Protein AF-A0ABC9Y8B0-F1 (afdb_monomer_lite)

InterPro domains:
  IPR000477 Reverse transcriptase domain [PF00078] (5-117)
  IPR000477 Reverse transcriptase domain [PS50878] (1-127)
  IPR011022 Arrestin-like, C-terminal domain [PF02752] (202-328)
  IPR011022 Arrestin-like, C-terminal domain [SM01017] (201-328)
  IPR014752 Arrestin-like, C-terminal domain superfamily [G3DSA:2.60.40.640] (182-325)
  IPR014756 Immunoglobulin E-set [SSF81296] (186-357)

Organism: Grus japonensis (NCBI:txid30415)

Structure (mmCIF, N/CA/C/O backbone):
data_AF-A0ABC9Y8B0-F1
#
_entry.id   AF-A0ABC9Y8B0-F1
#
loop_
_atom_site.group_PDB
_atom_site.id
_atom_site.type_symbol
_atom_site.label_atom_id
_atom_site.label_alt_id
_atom_site.label_comp_id
_atom_site.label_asym_id
_atom_site.label_entity_id
_atom_site.label_seq_id
_atom_site.pdbx_PDB_ins_code
_atom_site.Cartn_x
_atom_site.Cartn_y
_atom_site.Cartn_z
_atom_site.occupancy
_atom_site.B_iso_or_equiv
_atom_site.auth_seq_id
_atom_site.auth_comp_id
_atom_site.auth_asym_id
_atom_site.auth_atom_id
_atom_site.pdbx_PDB_model_num
ATOM 1 N N . MET A 1 1 ? 5.626 28.757 -13.873 1.00 65.88 1 MET A N 1
ATOM 2 C CA . MET A 1 1 ? 5.536 29.050 -12.429 1.00 65.88 1 MET A CA 1
ATOM 3 C C . MET A 1 1 ? 5.600 30.551 -12.264 1.00 65.88 1 MET A C 1
ATOM 5 O O . MET A 1 1 ? 6.296 31.188 -13.047 1.00 65.88 1 MET A O 1
ATOM 9 N N . ASP A 1 2 ? 4.841 31.109 -11.329 1.00 88.00 2 ASP A N 1
ATOM 10 C CA . ASP A 1 2 ? 4.992 32.511 -10.948 1.00 88.00 2 ASP A CA 1
ATOM 11 C C . ASP A 1 2 ? 6.338 32.733 -10.234 1.00 88.00 2 ASP A C 1
ATOM 13 O O . ASP A 1 2 ? 6.957 31.794 -9.728 1.00 88.00 2 ASP A O 1
ATOM 17 N N . GLU A 1 3 ? 6.797 33.981 -10.221 1.00 86.25 3 GLU A N 1
ATOM 18 C CA . GLU A 1 3 ? 8.102 34.374 -9.677 1.00 86.25 3 GLU A CA 1
ATOM 19 C C . GLU A 1 3 ? 8.258 34.011 -8.192 1.00 86.25 3 GLU A C 1
ATOM 21 O O . GLU A 1 3 ? 9.347 33.649 -7.746 1.00 86.25 3 GLU A O 1
ATOM 26 N N . TRP A 1 4 ? 7.159 34.031 -7.432 1.00 83.81 4 TRP A N 1
ATOM 27 C CA . TRP A 1 4 ? 7.167 33.701 -6.012 1.00 83.81 4 TRP A CA 1
ATOM 28 C C . TRP A 1 4 ? 7.390 32.207 -5.779 1.00 83.81 4 TRP A C 1
ATOM 30 O O . TRP A 1 4 ? 8.236 31.826 -4.970 1.00 83.81 4 TRP A O 1
ATOM 40 N N . SER A 1 5 ? 6.697 31.358 -6.540 1.00 81.31 5 SER A N 1
ATOM 41 C CA . SER A 1 5 ? 6.898 29.906 -6.515 1.00 81.31 5 SER A CA 1
ATOM 42 C C . SER A 1 5 ? 8.331 29.518 -6.888 1.00 81.31 5 SER A C 1
ATOM 44 O O . SER A 1 5 ? 8.925 28.665 -6.231 1.00 81.31 5 SER A O 1
ATOM 46 N N . VAL A 1 6 ? 8.918 30.169 -7.901 1.00 86.69 6 VAL A N 1
ATOM 47 C CA . VAL A 1 6 ? 10.318 29.928 -8.301 1.00 86.69 6 VAL A CA 1
ATOM 48 C C . VAL A 1 6 ? 11.276 30.304 -7.174 1.00 86.69 6 VAL A C 1
ATOM 50 O O . VAL A 1 6 ? 12.131 29.502 -6.805 1.00 86.69 6 VAL A O 1
ATOM 53 N N . ARG A 1 7 ? 11.092 31.484 -6.576 1.00 86.38 7 ARG A N 1
ATOM 54 C CA . ARG A 1 7 ? 11.935 31.968 -5.478 1.00 86.38 7 ARG A CA 1
ATOM 55 C C . ARG A 1 7 ? 11.821 31.102 -4.224 1.00 86.38 7 ARG A C 1
ATOM 57 O O . ARG A 1 7 ? 12.804 30.906 -3.515 1.00 86.38 7 ARG A O 1
ATOM 64 N N . TRP A 1 8 ? 10.639 30.553 -3.954 1.00 86.19 8 TRP A N 1
ATOM 65 C CA . TRP A 1 8 ? 10.442 29.621 -2.848 1.00 86.19 8 TRP A CA 1
ATOM 66 C C . TRP A 1 8 ? 11.191 28.300 -3.071 1.00 86.19 8 TRP A C 1
ATOM 68 O O . TRP A 1 8 ? 11.887 27.839 -2.169 1.00 86.19 8 TRP A O 1
ATOM 78 N N . VAL A 1 9 ? 11.121 27.725 -4.280 1.00 86.81 9 VAL A N 1
ATOM 79 C CA . VAL A 1 9 ? 11.889 26.517 -4.639 1.00 86.81 9 VAL A CA 1
ATOM 80 C C . VAL A 1 9 ? 13.394 26.788 -4.600 1.00 86.81 9 VAL A C 1
ATOM 82 O O . VAL A 1 9 ? 14.152 25.963 -4.095 1.00 86.81 9 VAL A O 1
ATOM 85 N N . GLU A 1 10 ? 13.833 27.951 -5.078 1.00 87.44 10 GLU A N 1
ATOM 86 C CA . GLU A 1 10 ? 15.233 28.377 -5.012 1.00 87.44 10 GLU A CA 1
ATOM 87 C C . GLU A 1 10 ? 15.732 28.448 -3.562 1.00 87.44 10 GLU A C 1
ATOM 89 O O . GLU A 1 10 ? 16.764 27.862 -3.237 1.00 87.44 10 GLU A O 1
ATOM 94 N N . ASN A 1 11 ? 14.971 29.090 -2.672 1.00 84.69 11 ASN A N 1
ATOM 95 C CA . ASN A 1 11 ? 15.287 29.145 -1.244 1.00 84.69 11 ASN A CA 1
ATOM 96 C C . ASN A 1 11 ? 15.297 27.755 -0.602 1.00 84.69 11 ASN A C 1
ATOM 98 O O . ASN A 1 11 ? 16.131 27.484 0.256 1.00 84.69 11 ASN A O 1
ATOM 102 N N . TRP A 1 12 ? 14.387 26.871 -1.017 1.00 84.00 12 TRP A N 1
ATOM 103 C CA . TRP A 1 12 ? 14.344 25.502 -0.515 1.00 84.00 12 TRP A CA 1
ATOM 104 C C . TRP A 1 12 ? 15.587 24.705 -0.923 1.00 84.00 12 TRP A C 1
ATOM 106 O O . TRP A 1 12 ? 16.065 23.884 -0.148 1.00 84.00 12 TRP A O 1
ATOM 116 N N . LEU A 1 13 ? 16.130 24.934 -2.121 1.00 83.00 13 LEU A N 1
ATOM 117 C CA . LEU A 1 13 ? 17.307 24.222 -2.627 1.00 83.00 13 LEU A CA 1
ATOM 118 C C . LEU A 1 13 ? 18.633 24.797 -2.101 1.00 83.00 13 LEU A C 1
ATOM 120 O O . LEU A 1 13 ? 19.576 24.030 -1.873 1.00 83.00 13 LEU A O 1
ATOM 124 N N . ASN A 1 14 ? 18.705 26.114 -1.898 1.00 84.94 14 ASN A N 1
ATOM 125 C CA . ASN A 1 14 ? 19.936 26.837 -1.579 1.00 84.94 14 ASN A CA 1
ATOM 126 C C . ASN A 1 14 ? 20.275 26.866 -0.082 1.00 84.94 14 ASN A C 1
ATOM 128 O O . ASN A 1 14 ? 19.408 26.879 0.783 1.00 84.94 14 ASN A O 1
ATOM 132 N N . GLY A 1 15 ? 21.577 26.914 0.230 1.00 83.69 15 GLY A N 1
ATOM 133 C CA . GLY A 1 15 ? 22.072 27.199 1.587 1.00 83.69 15 GLY A CA 1
ATOM 134 C C . GLY A 1 15 ? 21.691 26.171 2.658 1.00 83.69 15 GLY A C 1
ATOM 135 O O . GLY A 1 15 ? 21.761 26.470 3.848 1.00 83.69 15 GLY A O 1
ATOM 136 N N . ARG A 1 16 ? 21.281 24.965 2.254 1.00 85.44 16 ARG A N 1
ATOM 137 C CA . ARG A 1 16 ? 20.768 23.953 3.178 1.00 85.44 16 ARG A CA 1
ATOM 138 C C . ARG A 1 16 ? 21.840 23.427 4.125 1.00 85.44 16 ARG A C 1
ATOM 140 O O . ARG A 1 16 ? 22.975 23.160 3.726 1.00 85.44 16 ARG A O 1
ATOM 147 N N . ALA A 1 17 ? 21.432 23.171 5.363 1.00 82.88 17 ALA A N 1
ATOM 148 C CA . ALA A 1 17 ? 22.217 22.462 6.361 1.00 82.88 17 ALA A CA 1
ATOM 149 C C . ALA A 1 17 ? 21.343 21.450 7.116 1.00 82.88 17 ALA A C 1
ATOM 151 O O . ALA A 1 17 ? 20.137 21.631 7.256 1.00 82.88 17 ALA A O 1
ATOM 152 N N . GLN A 1 18 ? 21.960 20.383 7.614 1.00 84.12 18 GLN A N 1
ATOM 153 C CA . GLN A 1 18 ? 21.317 19.336 8.402 1.00 84.12 18 GLN A CA 1
ATOM 154 C C . GLN A 1 18 ? 22.082 19.077 9.699 1.00 84.12 18 GLN A C 1
ATOM 156 O O . GLN A 1 18 ? 23.295 19.283 9.776 1.00 84.12 18 GLN A O 1
ATOM 161 N N . ARG A 1 19 ? 21.374 18.570 10.707 1.00 83.88 19 ARG A N 1
ATOM 162 C CA . ARG A 1 19 ? 21.936 18.052 11.957 1.00 83.88 19 ARG A CA 1
ATOM 163 C C . ARG A 1 19 ? 21.108 16.870 12.448 1.00 83.88 19 ARG A C 1
ATOM 165 O O . ARG A 1 19 ? 19.954 16.715 12.056 1.00 83.88 19 ARG A O 1
ATOM 172 N N . VAL A 1 20 ? 21.696 16.044 13.301 1.00 80.44 20 VAL A N 1
ATOM 173 C CA . VAL A 1 20 ? 21.030 14.891 13.911 1.00 80.44 20 VAL A CA 1
ATOM 174 C C . VAL A 1 20 ? 20.641 15.249 15.339 1.00 80.44 20 VAL A C 1
ATOM 176 O O . VAL A 1 20 ? 21.466 15.773 16.085 1.00 80.44 20 VAL A O 1
ATOM 179 N N . VAL A 1 21 ? 19.396 14.954 15.718 1.00 80.12 21 VAL A N 1
ATOM 180 C CA . VAL A 1 21 ? 18.901 15.128 17.087 1.00 80.12 21 VAL A CA 1
ATOM 181 C C . VAL A 1 21 ? 18.454 13.772 17.624 1.00 80.12 21 VAL A C 1
ATOM 183 O O . VAL A 1 21 ? 17.594 13.121 17.033 1.00 80.12 21 VAL A O 1
ATOM 186 N N . ILE A 1 22 ? 19.045 13.326 18.731 1.00 75.75 22 ILE A N 1
ATOM 187 C CA . ILE A 1 22 ? 18.697 12.060 19.391 1.00 75.75 22 ILE A CA 1
ATOM 188 C C . ILE A 1 22 ? 18.515 12.337 20.877 1.00 75.75 22 ILE A C 1
ATOM 190 O O . ILE A 1 22 ? 19.430 12.817 21.539 1.00 75.75 22 ILE A O 1
ATOM 194 N N . SER A 1 23 ? 17.331 12.025 21.408 1.00 77.25 23 SER A N 1
ATOM 195 C CA . SER A 1 23 ? 17.024 12.155 22.842 1.00 77.25 23 SER A CA 1
ATOM 196 C C . SER A 1 23 ? 17.343 13.542 23.428 1.00 77.25 23 SER A C 1
ATOM 198 O O . SER A 1 23 ? 17.788 13.650 24.566 1.00 77.25 23 SER A O 1
ATOM 200 N N . GLY A 1 24 ? 17.139 14.603 22.640 1.00 79.56 24 GLY A N 1
ATOM 201 C CA . GLY A 1 24 ? 17.405 15.990 23.041 1.00 79.56 24 GLY A CA 1
ATOM 202 C C . GLY A 1 24 ? 18.858 16.456 22.885 1.00 79.56 24 GLY A C 1
ATOM 203 O O . GLY A 1 24 ? 19.122 17.637 23.079 1.00 79.56 24 GLY A O 1
ATOM 204 N N . ALA A 1 25 ? 19.788 15.578 22.499 1.00 72.12 25 ALA A N 1
ATOM 205 C CA . ALA A 1 25 ? 21.146 15.962 22.119 1.00 72.12 25 ALA A CA 1
ATOM 206 C C . ALA A 1 25 ? 21.212 16.271 20.617 1.00 72.12 25 ALA A C 1
ATOM 208 O O . ALA A 1 25 ? 20.692 15.503 19.807 1.00 72.12 25 ALA A O 1
ATOM 209 N N . GLU A 1 26 ? 21.866 17.373 20.247 1.00 88.44 26 GLU A N 1
ATOM 210 C CA . GLU A 1 26 ? 21.999 17.841 18.865 1.00 88.44 26 GLU A CA 1
ATOM 211 C C . GLU A 1 26 ? 23.450 17.787 18.370 1.00 88.44 26 GLU A C 1
ATOM 213 O O . GLU A 1 26 ? 24.388 18.123 19.093 1.00 88.44 26 GLU A O 1
ATOM 218 N N . SER A 1 27 ? 23.645 17.363 17.119 1.00 90.62 27 SER A N 1
ATOM 219 C CA . SER A 1 27 ? 24.934 17.492 16.439 1.00 90.62 27 SER A CA 1
ATOM 220 C C . SER A 1 27 ? 25.157 18.920 15.937 1.00 90.62 27 SER A C 1
ATOM 222 O O . SER A 1 27 ? 24.218 19.705 15.789 1.00 90.62 27 SER A O 1
ATOM 224 N N . SER A 1 28 ? 26.399 19.232 15.561 1.00 89.69 28 SER A N 1
ATOM 225 C CA . SER A 1 28 ? 26.677 20.436 14.778 1.00 89.69 28 SER A CA 1
ATOM 226 C C . SER A 1 28 ? 25.968 20.400 13.420 1.00 89.69 28 SER A C 1
ATOM 228 O O . SER A 1 28 ? 25.678 19.327 12.873 1.00 89.69 28 SER A O 1
ATOM 230 N N . TRP A 1 29 ? 25.692 21.588 12.879 1.00 87.69 29 TRP A N 1
ATOM 231 C CA . TRP A 1 29 ? 25.161 21.757 11.531 1.00 87.69 29 TRP A CA 1
ATOM 232 C C . TRP A 1 29 ? 26.196 21.347 10.482 1.00 87.69 29 TRP A C 1
ATOM 234 O O . TRP A 1 29 ? 27.379 21.680 10.578 1.00 87.69 29 TRP A O 1
ATOM 244 N N . ARG A 1 30 ? 25.739 20.642 9.450 1.00 86.56 30 ARG A N 1
ATOM 245 C CA . ARG A 1 30 ? 26.530 20.262 8.280 1.00 86.56 30 ARG A CA 1
ATOM 246 C C . ARG A 1 30 ? 25.815 20.730 7.015 1.00 86.56 30 ARG A C 1
ATOM 248 O O . ARG A 1 30 ? 24.628 20.443 6.884 1.00 86.56 30 ARG A O 1
ATOM 255 N N . PRO A 1 31 ? 26.495 21.418 6.085 1.00 85.00 31 PRO A N 1
ATOM 256 C CA . PRO A 1 31 ? 25.879 21.824 4.828 1.00 85.00 31 PRO A CA 1
ATOM 257 C C . PRO A 1 31 ? 25.458 20.602 3.998 1.00 85.00 31 PRO A C 1
ATOM 259 O O . PRO A 1 31 ? 26.124 19.564 4.022 1.00 85.00 31 PRO A O 1
ATOM 262 N N . VAL A 1 32 ? 24.360 20.740 3.257 1.00 82.12 32 VAL A N 1
ATOM 263 C CA . VAL A 1 32 ? 23.802 19.711 2.372 1.00 82.12 32 VAL A CA 1
ATOM 264 C C . VAL A 1 32 ? 23.921 20.193 0.934 1.00 82.12 32 VAL A C 1
ATOM 266 O O . VAL A 1 32 ? 23.167 21.055 0.492 1.00 82.12 32 VAL A O 1
ATOM 269 N N . ALA A 1 33 ? 24.883 19.631 0.204 1.00 78.12 33 ALA A N 1
ATOM 270 C CA . ALA A 1 33 ? 25.148 20.015 -1.181 1.00 78.12 33 ALA A CA 1
ATOM 271 C C . ALA A 1 33 ? 24.164 19.389 -2.188 1.00 78.12 33 ALA A C 1
ATOM 273 O O . ALA A 1 33 ? 23.950 19.946 -3.260 1.00 78.12 33 ALA A O 1
ATOM 274 N N . SER A 1 34 ? 23.567 18.237 -1.870 1.00 77.38 34 SER A N 1
ATOM 275 C CA . SER A 1 34 ? 22.690 17.490 -2.780 1.00 77.38 34 SER A CA 1
ATOM 276 C C . SER A 1 34 ? 21.672 16.628 -2.026 1.00 77.38 34 SER A C 1
ATOM 278 O O . SER A 1 34 ? 21.750 16.465 -0.809 1.00 77.38 34 SER A O 1
ATOM 280 N N . GLY A 1 35 ? 20.691 16.092 -2.757 1.00 75.19 35 GLY A N 1
ATOM 281 C CA . GLY A 1 35 ? 19.623 15.251 -2.210 1.00 75.19 35 GLY A CA 1
ATOM 282 C C . GLY A 1 35 ? 18.434 16.053 -1.687 1.00 75.19 35 GLY A C 1
ATOM 283 O O . GLY A 1 35 ? 18.476 17.279 -1.617 1.00 75.19 35 GLY A O 1
ATOM 284 N N . VAL A 1 36 ? 17.360 15.363 -1.323 1.00 73.50 36 VAL A N 1
ATOM 285 C CA . VAL A 1 36 ? 16.133 15.953 -0.771 1.00 73.50 36 VAL A CA 1
ATOM 286 C C . VAL A 1 36 ? 15.888 15.389 0.632 1.00 73.50 36 VAL A C 1
ATOM 288 O O . VAL A 1 36 ? 16.231 14.230 0.873 1.00 73.50 36 VAL A O 1
ATOM 291 N N . PRO A 1 37 ? 15.325 16.164 1.576 1.00 66.56 37 PRO A N 1
ATOM 292 C CA . PRO A 1 37 ? 14.947 15.639 2.881 1.00 66.56 37 PRO A CA 1
ATOM 293 C C . PRO A 1 37 ? 13.952 14.486 2.722 1.00 66.56 37 PRO A C 1
ATOM 295 O O . PRO A 1 37 ? 12.905 14.630 2.084 1.00 66.56 37 PRO A O 1
ATOM 298 N N . GLN A 1 38 ? 14.280 13.332 3.296 1.00 59.03 38 GLN A N 1
ATOM 299 C CA . GLN A 1 38 ? 13.396 12.173 3.271 1.00 59.03 38 GLN A CA 1
ATOM 300 C C . GLN A 1 38 ? 12.116 12.483 4.062 1.00 59.03 38 GLN A C 1
ATOM 302 O O . GLN A 1 38 ? 12.183 12.983 5.182 1.00 59.03 38 GLN A O 1
ATOM 307 N N . GLY A 1 39 ? 10.952 12.196 3.472 1.00 55.00 39 GLY A N 1
ATOM 308 C CA . GLY A 1 39 ? 9.646 12.565 4.036 1.00 55.00 39 GLY A CA 1
ATOM 309 C C . GLY A 1 39 ? 9.138 13.946 3.605 1.00 55.00 39 GLY A C 1
ATOM 310 O O . GLY A 1 39 ? 8.014 14.305 3.944 1.00 55.00 39 GLY A O 1
ATOM 311 N N . SER A 1 40 ? 9.918 14.706 2.826 1.00 68.69 40 SER A N 1
ATOM 312 C CA . SER A 1 40 ? 9.431 15.924 2.178 1.00 68.69 40 SER A CA 1
ATOM 313 C C . SER A 1 40 ? 8.566 15.587 0.962 1.00 68.69 40 SER A C 1
ATOM 315 O O . SER A 1 40 ? 9.036 14.947 0.019 1.00 68.69 40 SER A O 1
ATOM 317 N N . VAL A 1 41 ? 7.331 16.094 0.953 1.00 71.62 41 VAL A N 1
ATOM 318 C CA . VAL A 1 41 ? 6.415 16.029 -0.200 1.00 71.62 41 VAL A CA 1
ATOM 319 C C . VAL A 1 41 ? 7.048 16.672 -1.434 1.00 71.62 41 VAL A C 1
ATOM 321 O O . VAL A 1 41 ? 7.071 16.094 -2.521 1.00 71.62 41 VAL A O 1
ATOM 324 N N . LEU A 1 42 ? 7.633 17.860 -1.251 1.00 77.00 42 LEU A N 1
ATOM 325 C CA . LEU A 1 42 ? 8.297 18.590 -2.326 1.00 77.00 42 LEU A CA 1
ATOM 326 C C . LEU A 1 42 ? 9.514 17.825 -2.855 1.00 77.00 42 LEU A C 1
ATOM 328 O O . LEU A 1 42 ? 9.760 17.835 -4.057 1.00 77.00 42 LEU A O 1
ATOM 332 N N . GLY A 1 43 ? 10.247 17.133 -1.979 1.00 80.81 43 GLY A N 1
ATOM 333 C CA . GLY A 1 43 ? 11.398 16.326 -2.370 1.00 80.81 43 GLY A CA 1
ATOM 334 C C . GLY A 1 43 ? 11.064 15.299 -3.455 1.00 80.81 43 GLY A C 1
ATOM 335 O O . GLY A 1 43 ? 11.791 15.205 -4.442 1.00 80.81 43 GLY A O 1
ATOM 336 N N . LEU A 1 44 ? 9.939 14.588 -3.319 1.00 77.38 44 LEU A N 1
ATOM 337 C CA . LEU A 1 44 ? 9.488 13.607 -4.312 1.00 77.38 44 LEU A CA 1
ATOM 338 C C . LEU A 1 44 ? 9.064 14.271 -5.631 1.00 77.38 44 LEU A C 1
ATOM 340 O O . LEU A 1 44 ? 9.401 13.782 -6.708 1.00 77.38 44 LEU A O 1
ATOM 344 N N . VAL A 1 45 ? 8.358 15.403 -5.559 1.00 82.31 45 VAL A N 1
ATOM 345 C CA . VAL A 1 45 ? 7.937 16.162 -6.749 1.00 82.31 45 VAL A CA 1
ATOM 346 C C . VAL A 1 45 ? 9.149 16.687 -7.519 1.00 82.31 45 VAL A C 1
ATOM 348 O O . VAL A 1 45 ? 9.232 16.508 -8.732 1.00 82.31 45 VAL A O 1
ATOM 351 N N . LEU A 1 46 ? 10.112 17.293 -6.821 1.00 84.56 46 LEU A N 1
ATOM 352 C CA . LEU A 1 46 ? 11.343 17.798 -7.426 1.00 84.56 46 LEU A CA 1
ATOM 353 C C . LEU A 1 46 ? 12.199 16.668 -7.992 1.00 84.56 46 LEU A C 1
ATOM 355 O O . LEU A 1 46 ? 12.783 16.842 -9.056 1.00 84.56 46 LEU A O 1
ATOM 359 N N . PHE A 1 47 ? 12.235 15.505 -7.337 1.00 83.94 47 PHE A N 1
ATOM 360 C CA . PHE A 1 47 ? 12.907 14.330 -7.882 1.00 83.94 47 PHE A CA 1
ATOM 361 C C . PHE A 1 47 ? 12.256 13.861 -9.188 1.00 83.94 47 PHE A C 1
ATOM 363 O O . PHE A 1 47 ? 12.962 13.649 -10.168 1.00 83.94 47 PHE A O 1
ATOM 370 N N . ASN A 1 48 ? 10.923 13.784 -9.247 1.00 85.19 48 ASN A N 1
ATOM 371 C CA . ASN A 1 48 ? 10.208 13.431 -10.477 1.00 85.19 48 ASN A CA 1
ATOM 372 C C . ASN A 1 48 ? 10.487 14.421 -11.620 1.00 85.19 48 ASN A C 1
ATOM 374 O O . ASN A 1 48 ? 10.641 14.000 -12.762 1.00 85.19 48 ASN A O 1
ATOM 378 N N . ILE A 1 49 ? 10.583 15.722 -11.317 1.00 87.06 49 ILE A N 1
ATOM 379 C CA . ILE A 1 49 ? 10.981 16.747 -12.295 1.00 87.06 49 ILE A CA 1
ATOM 380 C C . ILE A 1 49 ? 12.436 16.539 -12.732 1.00 87.06 49 ILE A C 1
ATOM 382 O O . ILE A 1 49 ? 12.733 16.619 -13.919 1.00 87.06 49 ILE A O 1
ATOM 386 N N . PHE A 1 50 ? 13.331 16.253 -11.787 1.00 86.94 50 PHE A N 1
ATOM 387 C CA . PHE A 1 50 ? 14.752 16.037 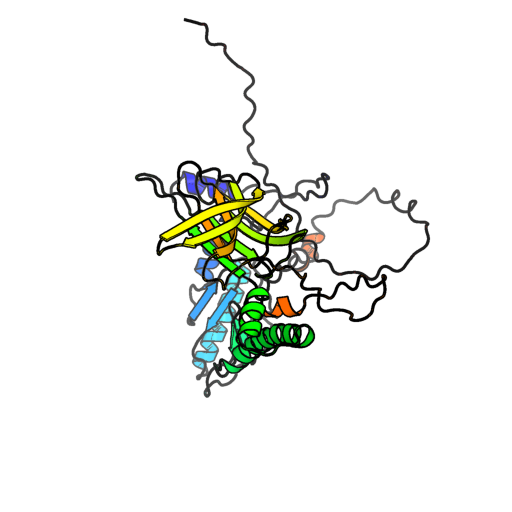-12.044 1.00 86.94 50 PHE A CA 1
ATOM 388 C C . PHE A 1 50 ? 15.017 14.830 -12.950 1.00 86.94 50 PHE A C 1
ATOM 390 O O . PHE A 1 50 ? 15.876 14.910 -13.815 1.00 86.94 50 PHE A O 1
ATOM 397 N N . ILE A 1 51 ? 14.270 13.733 -12.790 1.00 88.75 51 ILE A N 1
ATOM 398 C CA . ILE A 1 51 ? 14.395 12.541 -13.646 1.00 88.75 51 ILE A CA 1
ATOM 399 C C . ILE A 1 51 ? 13.546 12.621 -14.923 1.00 88.75 51 ILE A C 1
ATOM 401 O O . ILE A 1 51 ? 13.447 11.640 -15.665 1.00 88.75 51 ILE A O 1
ATOM 405 N N . ASN A 1 52 ? 12.849 13.736 -15.158 1.00 89.44 52 ASN A N 1
ATOM 406 C CA . ASN A 1 52 ? 11.844 13.802 -16.212 1.00 89.44 52 ASN A CA 1
ATOM 407 C C . ASN A 1 52 ? 12.453 13.648 -17.611 1.00 89.44 52 ASN A C 1
ATOM 409 O O . ASN A 1 52 ? 11.781 13.094 -18.471 1.00 89.44 52 ASN A O 1
ATOM 413 N N . ASP A 1 53 ? 13.703 14.079 -17.807 1.00 91.25 53 ASP A N 1
ATOM 414 C CA . ASP A 1 53 ? 14.471 13.982 -19.058 1.00 91.25 53 ASP A CA 1
ATOM 415 C C . ASP A 1 53 ? 15.230 12.647 -19.221 1.00 91.25 53 ASP A C 1
ATOM 417 O O . ASP A 1 53 ? 15.961 12.463 -20.190 1.00 91.25 53 ASP A O 1
ATOM 421 N N . LEU A 1 54 ? 15.075 11.697 -18.290 1.00 89.69 54 LEU A N 1
ATOM 422 C CA . LEU A 1 54 ? 15.787 10.411 -18.306 1.00 89.69 54 LEU A CA 1
ATOM 423 C C . LEU A 1 54 ? 15.528 9.574 -19.574 1.00 89.69 54 LEU A C 1
ATOM 425 O O . LEU A 1 54 ? 16.382 8.792 -19.985 1.00 89.69 54 LEU A O 1
ATOM 429 N N . ASP A 1 55 ? 14.344 9.702 -20.166 1.00 88.56 55 ASP A N 1
ATOM 430 C CA . ASP A 1 55 ? 13.917 9.028 -21.397 1.00 88.56 55 ASP A CA 1
ATOM 431 C C . ASP A 1 55 ? 14.251 9.808 -22.673 1.00 88.56 55 ASP A C 1
ATOM 433 O O . ASP A 1 55 ? 14.010 9.301 -23.774 1.00 88.56 55 ASP A O 1
ATOM 437 N N . GLU A 1 56 ? 14.809 11.015 -22.565 1.00 89.88 56 GLU A N 1
ATOM 438 C CA . GLU A 1 56 ? 15.143 11.815 -23.735 1.00 89.88 56 GLU A CA 1
ATOM 439 C C . GLU A 1 56 ? 16.194 11.094 -24.594 1.00 89.88 56 GLU A C 1
ATOM 441 O O . GLU A 1 56 ? 17.308 10.801 -24.157 1.00 89.88 56 GLU A O 1
ATOM 446 N N . GLY A 1 57 ? 15.822 10.791 -25.840 1.00 87.12 57 GLY A N 1
ATOM 447 C CA . GLY A 1 57 ? 16.680 10.080 -26.786 1.00 87.12 57 GLY A CA 1
ATOM 448 C C . GLY A 1 57 ? 16.666 8.553 -26.668 1.00 87.12 57 GLY A C 1
ATOM 449 O O . GLY A 1 57 ? 17.457 7.914 -27.358 1.00 87.12 57 GLY A O 1
ATOM 450 N N . THR A 1 58 ? 15.785 7.968 -25.848 1.00 90.31 58 THR A N 1
ATOM 451 C CA . THR A 1 58 ? 15.587 6.507 -25.808 1.00 90.31 58 THR A CA 1
ATOM 452 C C . THR A 1 58 ? 14.739 6.012 -26.986 1.00 90.31 58 THR A C 1
ATOM 454 O O . THR A 1 58 ? 13.766 6.654 -27.386 1.00 90.31 58 THR A O 1
ATOM 457 N N . GLU A 1 59 ? 15.111 4.869 -27.569 1.00 91.00 59 GLU A N 1
ATOM 458 C CA . GLU A 1 59 ? 14.342 4.204 -28.637 1.00 91.00 59 GLU A CA 1
ATOM 459 C C . GLU A 1 59 ? 13.294 3.227 -28.079 1.00 91.00 59 GLU A C 1
ATOM 461 O O . GLU A 1 59 ? 12.246 2.990 -28.687 1.00 91.00 59 GLU A O 1
ATOM 466 N N . CYS A 1 60 ? 13.582 2.638 -26.923 1.00 92.94 60 CYS A N 1
ATOM 467 C CA . CYS A 1 60 ? 12.746 1.678 -26.223 1.00 92.94 60 CYS A CA 1
ATOM 468 C C . CYS A 1 60 ? 11.715 2.379 -25.329 1.00 92.94 60 CYS A C 1
ATOM 470 O O . CYS A 1 60 ? 11.803 3.562 -25.013 1.00 92.94 60 CYS A O 1
ATOM 472 N N . THR A 1 61 ? 10.727 1.621 -24.853 1.00 92.69 61 THR A N 1
ATOM 473 C CA . THR A 1 61 ? 9.766 2.143 -23.877 1.00 92.69 61 THR A CA 1
ATOM 474 C C . THR A 1 61 ? 10.416 2.217 -22.499 1.00 92.69 61 THR A C 1
ATOM 476 O O . THR A 1 61 ? 10.740 1.180 -21.914 1.00 92.69 61 THR A O 1
ATOM 479 N N . LEU A 1 62 ? 10.560 3.430 -21.965 1.00 91.44 62 LEU A N 1
ATOM 480 C CA . LEU A 1 62 ? 10.972 3.663 -20.585 1.00 91.44 62 LEU A CA 1
ATOM 481 C C . LEU A 1 62 ? 9.747 3.958 -19.706 1.00 91.44 62 LEU A C 1
ATOM 483 O O . LEU A 1 62 ? 8.991 4.891 -19.960 1.00 91.44 62 LEU A O 1
ATOM 487 N N . SER A 1 63 ? 9.554 3.174 -18.648 1.00 89.12 63 SER A N 1
ATOM 488 C CA . SER A 1 63 ? 8.546 3.429 -17.614 1.00 89.12 63 SER A CA 1
ATOM 489 C C . SER A 1 63 ? 9.240 3.853 -16.326 1.00 89.12 63 SER A C 1
ATOM 491 O O . SER A 1 63 ? 10.111 3.134 -15.838 1.00 89.12 63 SER A O 1
ATOM 493 N N . LYS A 1 64 ? 8.810 4.980 -15.751 1.00 85.81 64 LYS A N 1
ATOM 494 C CA . LYS A 1 64 ? 9.378 5.577 -14.532 1.00 85.81 64 LYS A CA 1
ATOM 495 C C . LYS A 1 64 ? 8.318 5.607 -13.428 1.00 85.81 64 LYS A C 1
ATOM 497 O O . LYS A 1 64 ? 7.192 6.037 -13.674 1.00 85.81 64 LYS A O 1
ATOM 502 N N . PHE A 1 65 ? 8.663 5.155 -12.229 1.00 77.12 65 PHE A N 1
ATOM 503 C CA . PHE A 1 65 ? 7.842 5.289 -11.029 1.00 77.12 65 PHE A CA 1
ATOM 504 C C . PHE A 1 65 ? 8.746 5.604 -9.836 1.00 77.12 65 PHE A C 1
ATOM 506 O O . PHE A 1 65 ? 9.354 4.703 -9.270 1.00 77.12 65 PHE A O 1
ATOM 513 N N . ALA A 1 66 ? 8.840 6.886 -9.467 1.00 74.25 66 ALA A N 1
ATOM 514 C CA . ALA A 1 66 ? 9.829 7.362 -8.499 1.00 74.25 66 ALA A CA 1
ATOM 515 C C . ALA A 1 66 ? 11.244 6.865 -8.867 1.00 74.25 66 ALA A C 1
ATOM 517 O O . ALA A 1 66 ? 11.721 7.156 -9.963 1.00 74.25 66 ALA A O 1
ATOM 518 N N . ASP A 1 67 ? 11.917 6.134 -7.979 1.00 75.44 67 ASP A N 1
ATOM 519 C CA . ASP A 1 67 ? 13.242 5.555 -8.206 1.00 75.44 67 ASP A CA 1
ATOM 520 C C . ASP A 1 67 ? 13.235 4.265 -9.052 1.00 75.44 67 ASP A C 1
ATOM 522 O O . ASP A 1 67 ? 14.285 3.871 -9.565 1.00 75.44 67 ASP A O 1
ATOM 526 N N . ASP A 1 68 ? 12.072 3.642 -9.280 1.00 81.25 68 ASP A N 1
ATOM 527 C CA . ASP A 1 68 ? 11.942 2.462 -10.136 1.00 81.25 68 ASP A CA 1
ATOM 528 C C . ASP A 1 68 ? 11.879 2.855 -11.619 1.00 81.25 68 ASP A C 1
ATOM 530 O O . ASP A 1 68 ? 10.972 3.558 -12.073 1.00 81.25 68 ASP A O 1
ATOM 534 N N . THR A 1 69 ? 12.817 2.341 -12.416 1.00 86.00 69 THR A N 1
ATOM 535 C CA . THR A 1 69 ? 12.854 2.542 -13.872 1.00 86.00 69 THR A CA 1
ATOM 536 C C . THR A 1 69 ? 12.880 1.204 -14.600 1.00 86.00 69 THR A C 1
ATOM 538 O O . THR A 1 69 ? 13.632 0.300 -14.239 1.00 86.00 69 THR A O 1
ATOM 541 N N . LYS A 1 70 ? 12.070 1.071 -15.655 1.00 90.62 70 LYS A N 1
ATOM 542 C CA . LYS A 1 70 ? 11.991 -0.137 -16.486 1.00 90.62 70 LYS A CA 1
ATOM 543 C C . LYS A 1 70 ? 12.173 0.229 -17.945 1.00 90.62 70 LYS A C 1
ATOM 545 O O . LYS A 1 70 ? 11.454 1.082 -18.456 1.00 90.62 70 LYS A O 1
ATOM 550 N N . LEU A 1 71 ? 13.084 -0.467 -18.607 1.00 92.19 71 LEU A N 1
ATOM 551 C CA . LEU A 1 71 ? 13.307 -0.372 -20.043 1.00 92.19 71 LEU A CA 1
ATOM 552 C C . LEU A 1 71 ? 12.734 -1.624 -20.713 1.00 92.19 71 LEU A C 1
ATOM 554 O O . LEU A 1 71 ? 13.071 -2.744 -20.323 1.00 92.19 71 LEU A O 1
ATOM 558 N N . GLY A 1 72 ? 11.868 -1.446 -21.706 1.00 92.88 72 GLY A N 1
ATOM 559 C CA . GLY A 1 72 ? 11.235 -2.543 -22.432 1.00 92.88 72 GLY A CA 1
ATOM 560 C C . GLY A 1 72 ? 11.190 -2.294 -23.935 1.00 92.88 72 GLY A C 1
ATOM 561 O O . GLY A 1 72 ? 10.815 -1.214 -24.383 1.00 92.88 72 GLY A O 1
ATOM 562 N N . ALA A 1 73 ? 11.539 -3.311 -24.721 1.00 93.00 73 ALA A N 1
ATOM 563 C CA . ALA A 1 73 ? 11.394 -3.304 -26.174 1.00 93.00 73 ALA A CA 1
ATOM 564 C C . ALA A 1 73 ? 11.356 -4.727 -26.746 1.00 93.00 73 ALA A C 1
ATOM 566 O O . ALA A 1 73 ? 11.596 -5.717 -26.048 1.00 93.00 73 ALA A O 1
ATOM 567 N N . VAL A 1 74 ? 11.041 -4.819 -28.039 1.00 92.94 74 VAL A N 1
ATOM 568 C CA . VAL A 1 74 ? 11.105 -6.066 -28.804 1.00 92.94 74 VAL A CA 1
ATOM 569 C C . VAL A 1 74 ? 12.569 -6.376 -29.130 1.00 92.94 74 VAL A C 1
ATOM 571 O O . VAL A 1 74 ? 13.262 -5.563 -29.731 1.00 92.94 74 VAL A O 1
ATOM 574 N N . ALA A 1 75 ? 13.034 -7.558 -28.724 1.00 91.25 75 ALA A N 1
ATOM 575 C CA . ALA A 1 75 ? 14.436 -7.975 -28.817 1.00 91.25 75 ALA A CA 1
ATOM 576 C C . ALA A 1 75 ? 14.633 -9.239 -29.675 1.00 91.25 75 ALA A C 1
ATOM 578 O O . ALA A 1 75 ? 15.532 -10.028 -29.408 1.00 91.25 75 ALA A O 1
ATOM 579 N N . ASP A 1 76 ? 13.762 -9.499 -30.651 1.00 91.69 76 ASP A N 1
ATOM 580 C CA . ASP A 1 76 ? 13.823 -10.696 -31.508 1.00 91.69 76 ASP A CA 1
ATOM 581 C C . ASP A 1 76 ? 14.877 -10.607 -32.627 1.00 91.69 76 ASP A C 1
ATOM 583 O O . ASP A 1 76 ? 15.248 -11.625 -33.212 1.00 91.69 76 ASP A O 1
ATOM 587 N N . THR A 1 77 ? 15.398 -9.407 -32.886 1.00 93.62 77 THR A N 1
ATOM 588 C CA . THR A 1 77 ? 16.442 -9.119 -33.875 1.00 93.62 77 THR A CA 1
ATOM 589 C C . THR A 1 77 ? 17.731 -8.618 -33.209 1.00 93.62 77 THR A C 1
ATOM 591 O O . THR A 1 77 ? 17.682 -8.042 -32.113 1.00 93.62 77 THR A O 1
ATOM 594 N N . PRO A 1 78 ? 18.904 -8.803 -33.849 1.00 93.31 78 PRO A N 1
ATOM 595 C CA . PRO A 1 78 ? 20.155 -8.182 -33.409 1.00 93.31 78 PRO A CA 1
ATOM 596 C C . PRO A 1 78 ? 20.045 -6.659 -33.283 1.00 93.31 78 PRO A C 1
ATOM 598 O O . PRO A 1 78 ? 20.573 -6.086 -32.333 1.00 93.31 78 PRO A O 1
ATOM 601 N N . GLU A 1 79 ? 19.313 -6.015 -34.192 1.00 93.88 79 GLU A N 1
ATOM 602 C CA . GLU A 1 79 ? 19.056 -4.575 -34.189 1.00 93.88 79 GLU A CA 1
ATOM 603 C C . GLU A 1 79 ? 18.235 -4.156 -32.964 1.00 93.88 79 GLU A C 1
ATOM 605 O O . GLU A 1 79 ? 18.609 -3.203 -32.282 1.00 93.88 79 GLU A O 1
ATOM 610 N N . GLY A 1 80 ? 17.178 -4.902 -32.620 1.00 93.31 80 GLY A N 1
ATOM 611 C CA . GLY A 1 80 ? 16.401 -4.666 -31.398 1.00 93.31 80 GLY A CA 1
ATOM 612 C C . GLY A 1 80 ? 17.232 -4.858 -30.125 1.00 93.31 80 GLY A C 1
ATOM 613 O O . GLY A 1 80 ? 17.152 -4.059 -29.193 1.00 93.31 80 GLY A O 1
ATOM 614 N N . CYS A 1 81 ? 18.110 -5.867 -30.097 1.00 94.88 81 CYS A N 1
ATOM 615 C CA . CYS A 1 81 ? 19.058 -6.043 -28.992 1.00 94.88 81 CYS A CA 1
ATOM 616 C C . CYS A 1 81 ? 20.040 -4.865 -28.891 1.00 94.88 81 CYS A C 1
ATOM 618 O O . CYS A 1 81 ? 20.303 -4.375 -27.793 1.00 94.88 81 CYS A O 1
ATOM 620 N N . ALA A 1 82 ? 20.554 -4.386 -30.024 1.00 95.19 82 ALA A N 1
ATOM 621 C CA . ALA A 1 82 ? 21.458 -3.244 -30.071 1.00 95.19 82 ALA A CA 1
ATOM 622 C C . ALA A 1 82 ? 20.768 -1.931 -29.663 1.00 95.19 82 ALA A C 1
ATOM 624 O O . ALA A 1 82 ? 21.404 -1.096 -29.029 1.00 95.19 82 ALA A O 1
ATOM 625 N N . ALA A 1 83 ? 19.484 -1.740 -29.986 1.00 95.50 83 ALA A N 1
ATOM 626 C CA . ALA A 1 83 ? 18.695 -0.599 -29.517 1.00 95.50 83 ALA A CA 1
ATOM 627 C C . ALA A 1 83 ? 18.576 -0.586 -27.985 1.00 95.50 83 ALA A C 1
ATOM 629 O O . ALA A 1 83 ? 18.921 0.410 -27.357 1.00 95.50 83 ALA A O 1
ATOM 630 N N . ILE A 1 84 ? 18.226 -1.724 -27.374 1.00 95.69 84 ILE A N 1
ATOM 631 C CA . ILE A 1 84 ? 18.160 -1.847 -25.907 1.00 95.69 84 ILE A CA 1
ATOM 632 C C . ILE A 1 84 ? 19.520 -1.552 -25.262 1.00 95.69 84 ILE A C 1
ATOM 634 O O . ILE A 1 84 ? 19.580 -0.843 -24.261 1.00 95.69 84 ILE A O 1
ATOM 638 N N . GLN A 1 85 ? 20.622 -2.069 -25.820 1.00 96.75 85 GLN A N 1
ATOM 639 C CA . GLN A 1 85 ? 21.953 -1.796 -25.270 1.00 96.75 85 GLN A CA 1
ATOM 640 C C . GLN A 1 85 ? 22.338 -0.314 -25.399 1.00 96.75 85 GLN A C 1
ATOM 642 O O . GLN A 1 85 ? 22.860 0.248 -24.440 1.00 96.75 85 GLN A O 1
ATOM 647 N N . ARG A 1 86 ? 22.037 0.336 -26.534 1.00 96.19 86 ARG A N 1
ATOM 648 C CA . ARG A 1 86 ? 22.276 1.779 -26.718 1.00 96.19 86 ARG A CA 1
ATOM 649 C C . ARG A 1 86 ? 21.506 2.620 -25.704 1.00 96.19 86 ARG A C 1
ATOM 651 O O . ARG A 1 86 ? 22.079 3.549 -25.141 1.00 96.19 86 ARG A O 1
ATOM 658 N N . ASP A 1 87 ? 20.257 2.264 -25.421 1.00 95.75 87 ASP A N 1
ATOM 659 C CA . ASP A 1 87 ? 19.464 2.951 -24.401 1.00 95.75 87 ASP A CA 1
ATOM 660 C C . ASP A 1 87 ? 20.030 2.734 -22.993 1.00 95.75 87 ASP A C 1
ATOM 662 O O . ASP A 1 87 ? 20.136 3.689 -22.230 1.00 95.75 87 ASP A O 1
ATOM 666 N N . LEU A 1 88 ? 20.471 1.518 -22.643 1.00 94.81 88 LEU A N 1
ATOM 667 C CA . LEU A 1 88 ? 21.152 1.260 -21.363 1.00 94.81 88 LEU A CA 1
ATOM 668 C C . LEU A 1 88 ? 22.441 2.083 -21.214 1.00 94.81 88 LEU A C 1
ATOM 670 O O . LEU A 1 88 ? 22.711 2.621 -20.137 1.00 94.81 88 LEU A O 1
ATOM 674 N N . ASP A 1 89 ? 23.216 2.220 -22.290 1.00 94.88 89 ASP A N 1
ATOM 675 C CA . ASP A 1 89 ? 24.417 3.059 -22.320 1.00 94.88 89 ASP A CA 1
ATOM 676 C C . ASP A 1 89 ? 24.065 4.553 -22.175 1.00 94.88 89 ASP A C 1
ATOM 678 O O . ASP A 1 89 ? 24.767 5.306 -21.486 1.00 94.88 89 ASP A O 1
ATOM 682 N N . GLY A 1 90 ? 22.950 4.977 -22.779 1.00 94.44 90 GLY A N 1
ATOM 683 C CA . GLY A 1 90 ? 22.361 6.306 -22.618 1.00 94.44 90 GLY A CA 1
ATOM 684 C C . GLY A 1 90 ? 21.952 6.594 -21.173 1.00 94.44 90 GLY A C 1
ATOM 685 O O . GLY A 1 90 ? 22.355 7.621 -20.623 1.00 94.44 90 GLY A O 1
ATOM 686 N N . LEU A 1 91 ? 21.250 5.659 -20.523 1.00 92.69 91 LEU A N 1
ATOM 687 C CA . LEU A 1 91 ? 20.840 5.756 -19.118 1.00 92.69 91 LEU A CA 1
ATOM 688 C C . LEU A 1 91 ? 22.053 5.858 -18.180 1.00 92.69 91 LEU A C 1
ATOM 690 O O . LEU A 1 91 ? 22.091 6.730 -17.313 1.00 92.69 91 LEU A O 1
ATOM 694 N N . GLU A 1 92 ? 23.079 5.023 -18.367 1.00 92.00 92 GLU A N 1
ATOM 695 C CA . GLU A 1 92 ? 24.326 5.091 -17.585 1.00 92.00 92 GLU A CA 1
ATOM 696 C C . GLU A 1 92 ? 25.046 6.437 -17.790 1.00 92.00 92 GLU A C 1
ATOM 698 O O . GLU A 1 92 ? 25.588 7.019 -16.846 1.00 92.00 92 GLU A O 1
ATOM 703 N N . SER A 1 93 ? 25.046 6.960 -19.018 1.00 93.12 93 SER A N 1
ATOM 704 C CA . SER A 1 93 ? 25.655 8.256 -19.330 1.00 93.12 93 SER A CA 1
ATOM 705 C C . SER A 1 93 ? 24.875 9.414 -18.707 1.00 93.12 93 SER A C 1
ATOM 707 O O . SER A 1 93 ? 25.481 10.335 -18.153 1.00 93.12 93 SER A O 1
ATOM 709 N N . TRP A 1 94 ? 23.541 9.365 -18.753 1.00 93.19 94 TRP A N 1
ATOM 710 C CA . TRP A 1 94 ? 22.668 10.317 -18.070 1.00 93.19 94 TRP A CA 1
ATOM 711 C C . TRP A 1 94 ? 22.907 10.287 -16.556 1.00 93.19 94 TRP A C 1
ATOM 713 O O . TRP A 1 94 ? 23.104 11.343 -15.958 1.00 93.19 94 TRP A O 1
ATOM 723 N N . ALA A 1 95 ? 23.005 9.100 -15.947 1.00 90.56 95 ALA A N 1
ATOM 724 C CA . ALA A 1 95 ? 23.251 8.967 -14.512 1.00 90.56 95 ALA A CA 1
ATOM 725 C C . ALA A 1 95 ? 24.589 9.604 -14.111 1.00 90.56 95 ALA A C 1
ATOM 727 O O . ALA A 1 95 ? 24.641 10.379 -13.159 1.00 90.56 95 ALA A O 1
ATOM 728 N N . LYS A 1 96 ? 25.656 9.376 -14.891 1.00 90.56 96 LYS A N 1
ATOM 729 C CA . LYS A 1 96 ? 26.966 10.011 -14.667 1.00 90.56 96 LYS A CA 1
ATOM 730 C C . LYS A 1 96 ? 26.911 11.535 -14.761 1.00 90.56 96 LYS A C 1
ATOM 732 O O . LYS A 1 96 ? 27.468 12.202 -13.892 1.00 90.56 96 LYS A O 1
ATOM 737 N N . ARG A 1 97 ? 26.243 12.083 -15.786 1.00 92.44 97 ARG A N 1
ATOM 738 C CA . ARG A 1 97 ? 26.073 13.541 -15.959 1.00 92.44 97 ARG A CA 1
ATOM 739 C C . ARG A 1 97 ? 25.311 14.174 -14.798 1.00 92.44 97 ARG A C 1
ATOM 741 O O . ARG A 1 97 ? 25.637 15.282 -14.396 1.00 92.44 97 ARG A O 1
ATOM 748 N N . ASN A 1 98 ? 24.336 13.452 -14.258 1.00 89.00 98 ASN A N 1
ATOM 749 C CA . ASN A 1 98 ? 23.473 13.900 -13.170 1.00 89.00 98 ASN A CA 1
ATOM 750 C C . ASN A 1 98 ? 23.976 13.485 -11.776 1.00 89.00 98 ASN A C 1
ATOM 752 O O . ASN A 1 98 ? 23.239 13.593 -10.799 1.00 89.00 98 ASN A O 1
ATOM 756 N N . HIS A 1 99 ? 25.225 13.012 -11.669 1.00 87.25 99 HIS A N 1
ATOM 757 C CA . HIS A 1 99 ? 25.849 12.557 -10.419 1.00 87.25 99 HIS A CA 1
ATOM 758 C C . HIS A 1 99 ? 25.027 11.506 -9.649 1.00 87.25 99 HIS A C 1
ATOM 760 O O . HIS A 1 99 ? 25.063 11.440 -8.420 1.00 87.25 99 HIS A O 1
ATOM 766 N N . MET A 1 100 ? 24.305 10.659 -10.380 1.00 85.94 100 MET A N 1
ATOM 767 C CA . MET A 1 100 ? 23.536 9.540 -9.852 1.00 85.94 100 MET A CA 1
ATOM 768 C C . MET A 1 100 ? 24.202 8.202 -10.164 1.00 85.94 100 MET A C 1
ATOM 770 O O . MET A 1 100 ? 25.045 8.075 -11.054 1.00 85.94 100 MET A O 1
ATOM 774 N N . LYS A 1 101 ? 23.816 7.176 -9.405 1.00 83.38 101 LYS A N 1
ATOM 775 C CA . LYS A 1 101 ? 24.365 5.828 -9.530 1.00 83.38 101 LYS A CA 1
ATOM 776 C C . LYS A 1 101 ? 23.248 4.802 -9.426 1.00 83.38 101 LYS A C 1
ATOM 778 O O . LYS A 1 101 ? 22.582 4.714 -8.399 1.00 83.38 101 LYS A O 1
ATOM 783 N N . PHE A 1 102 ? 23.092 3.983 -10.461 1.00 81.94 102 PHE A N 1
ATOM 784 C CA . PHE A 1 102 ? 22.189 2.840 -10.404 1.00 81.94 102 PHE A CA 1
ATOM 785 C C . PHE A 1 102 ? 22.678 1.806 -9.385 1.00 81.94 102 PHE A C 1
ATOM 787 O O . PHE A 1 102 ? 23.875 1.511 -9.291 1.00 81.94 102 PHE A O 1
ATOM 794 N N . ASN A 1 103 ? 21.749 1.199 -8.642 1.00 78.69 103 ASN A N 1
ATOM 795 C CA . ASN A 1 103 ? 22.063 0.050 -7.798 1.00 78.69 103 ASN A CA 1
ATOM 796 C C . ASN A 1 103 ? 22.202 -1.214 -8.654 1.00 78.69 103 ASN A C 1
ATOM 798 O O . ASN A 1 103 ? 21.276 -2.012 -8.800 1.00 78.69 103 ASN A O 1
ATOM 802 N N . LYS A 1 104 ? 23.383 -1.394 -9.233 1.00 73.62 104 LYS A N 1
ATOM 803 C CA . LYS A 1 104 ? 23.691 -2.448 -10.209 1.00 73.62 104 LYS A CA 1
ATOM 804 C C . LYS A 1 104 ? 23.344 -3.863 -9.729 1.00 73.62 104 LYS A C 1
ATOM 806 O O . LYS A 1 104 ? 22.897 -4.682 -10.523 1.00 73.62 104 LYS A O 1
ATOM 811 N N . GLY A 1 105 ? 23.457 -4.135 -8.426 1.00 74.31 105 GLY A N 1
ATOM 812 C CA . GLY A 1 105 ? 23.118 -5.433 -7.831 1.00 74.31 105 GLY A CA 1
ATOM 813 C C . GLY A 1 105 ? 21.622 -5.769 -7.851 1.00 74.31 105 GLY A C 1
ATOM 814 O O . GLY A 1 105 ? 21.276 -6.953 -7.807 1.00 74.31 105 GLY A O 1
ATOM 815 N N . LYS A 1 106 ? 20.747 -4.762 -7.971 1.00 80.81 106 LYS A N 1
ATOM 816 C CA . LYS A 1 106 ? 19.283 -4.914 -8.004 1.00 80.81 106 LYS A CA 1
ATOM 817 C C . LYS A 1 106 ? 18.694 -5.031 -9.413 1.00 80.81 106 LYS A C 1
ATOM 819 O O . LYS A 1 106 ? 17.584 -5.523 -9.553 1.00 80.81 106 LYS A O 1
ATOM 824 N N . HIS A 1 107 ? 19.425 -4.638 -10.456 1.00 85.50 107 HIS A N 1
ATOM 825 C CA . HIS A 1 107 ? 18.893 -4.647 -11.821 1.00 85.50 107 HIS A CA 1
ATOM 826 C C . HIS A 1 107 ? 18.950 -6.059 -12.419 1.00 85.50 107 HIS A C 1
ATOM 828 O O . HIS A 1 107 ? 19.952 -6.774 -12.288 1.00 85.50 107 HIS A O 1
ATOM 834 N N . ARG A 1 108 ? 17.859 -6.480 -13.061 1.00 90.62 108 ARG A N 1
ATOM 835 C CA . ARG A 1 108 ? 17.700 -7.809 -13.663 1.00 90.62 108 ARG A CA 1
ATOM 836 C C . ARG A 1 108 ? 17.052 -7.699 -15.035 1.00 90.62 108 ARG A C 1
ATOM 838 O O . ARG A 1 108 ? 16.269 -6.789 -15.285 1.00 90.62 108 ARG A O 1
ATOM 845 N N . VAL A 1 109 ? 17.365 -8.652 -15.910 1.00 93.94 109 VAL A N 1
ATOM 846 C CA . VAL A 1 109 ? 16.736 -8.778 -17.230 1.00 93.94 109 VAL A CA 1
ATOM 847 C C . VAL A 1 109 ? 15.686 -9.880 -17.184 1.00 93.94 109 VAL A C 1
ATOM 849 O O . VAL A 1 109 ? 16.007 -11.048 -16.949 1.00 93.94 109 VAL A O 1
ATOM 852 N N . LEU A 1 110 ? 14.431 -9.517 -17.447 1.00 94.69 110 LEU A N 1
ATOM 853 C CA . LEU A 1 110 ? 13.336 -10.464 -17.626 1.00 94.69 110 LEU A CA 1
ATOM 854 C C . LEU A 1 110 ? 13.098 -10.691 -19.124 1.00 94.69 110 LEU A C 1
ATOM 856 O O . LEU A 1 110 ? 12.548 -9.843 -19.821 1.00 94.69 110 LEU A O 1
ATOM 860 N N . HIS A 1 111 ? 13.515 -11.849 -19.633 1.00 94.38 111 HIS A N 1
ATOM 861 C CA . HIS A 1 111 ? 13.320 -12.200 -21.042 1.00 94.38 111 HIS A CA 1
ATOM 862 C C . HIS A 1 111 ? 11.905 -12.722 -21.284 1.00 94.38 111 HIS A C 1
ATOM 864 O O . HIS A 1 111 ? 11.544 -13.784 -20.778 1.00 94.38 111 HIS A O 1
ATOM 870 N N . LEU A 1 112 ? 11.133 -12.007 -22.101 1.00 92.62 112 LEU A N 1
ATOM 871 C CA . LEU A 1 112 ? 9.763 -12.371 -22.462 1.00 92.62 112 LEU A CA 1
ATOM 872 C C . LEU A 1 112 ? 9.680 -12.845 -23.917 1.00 92.62 112 LEU A C 1
ATOM 874 O O . LEU A 1 112 ? 10.374 -12.327 -24.793 1.00 92.62 112 LEU A O 1
ATOM 878 N N . GLY A 1 113 ? 8.790 -13.807 -24.174 1.00 90.38 113 GLY A N 1
ATOM 879 C CA . GLY A 1 113 ? 8.480 -14.295 -25.520 1.00 90.38 113 GLY A CA 1
ATOM 880 C C . GLY A 1 113 ? 9.355 -15.458 -26.007 1.00 90.38 113 GLY A C 1
ATOM 881 O O . GLY A 1 113 ? 10.449 -15.715 -25.513 1.00 90.38 113 GLY A O 1
ATOM 882 N N . LYS A 1 114 ? 8.841 -16.200 -26.996 1.00 86.75 114 LYS A N 1
ATOM 883 C CA . LYS A 1 114 ? 9.473 -17.430 -27.516 1.00 86.75 114 LYS A CA 1
ATOM 884 C C . LYS A 1 114 ? 10.661 -17.164 -28.443 1.00 86.75 114 LYS A C 1
ATOM 886 O O . LYS A 1 114 ? 11.581 -17.969 -28.476 1.00 86.75 114 LYS A O 1
ATOM 891 N N . ASN A 1 115 ? 10.635 -16.040 -29.155 1.00 86.62 115 ASN A N 1
ATOM 892 C CA . ASN A 1 115 ? 11.674 -15.644 -30.109 1.00 86.62 115 ASN A CA 1
ATOM 893 C C . ASN A 1 115 ? 12.786 -14.818 -29.446 1.00 86.62 115 ASN A C 1
ATOM 895 O O . ASN A 1 115 ? 13.583 -14.194 -30.134 1.00 86.62 115 ASN A O 1
ATOM 899 N N . ASN A 1 116 ? 12.822 -14.772 -28.111 1.00 88.69 116 ASN A N 1
ATOM 900 C CA . ASN A 1 116 ? 13.814 -13.995 -27.390 1.00 88.69 116 ASN A CA 1
ATOM 901 C C . ASN A 1 116 ? 15.181 -14.706 -27.458 1.00 88.69 116 ASN A C 1
ATOM 903 O O . ASN A 1 116 ? 15.298 -15.824 -26.943 1.00 88.69 116 ASN A O 1
ATOM 907 N N . PRO A 1 117 ? 16.223 -14.077 -28.028 1.00 91.25 117 PRO A N 1
ATOM 908 C CA . PRO A 1 117 ? 17.552 -14.670 -28.157 1.00 91.25 117 PRO A CA 1
ATOM 909 C C . PRO A 1 117 ? 18.294 -14.771 -26.816 1.00 91.25 117 PRO A C 1
ATOM 911 O O . PRO A 1 117 ? 19.404 -15.296 -26.777 1.00 91.25 117 PRO A O 1
ATOM 914 N N . LYS A 1 118 ? 17.701 -14.280 -25.715 1.00 92.94 118 LYS A N 1
ATOM 915 C CA . LYS A 1 118 ? 18.316 -14.197 -24.382 1.00 92.94 118 LYS A CA 1
ATOM 916 C C . LYS A 1 118 ? 19.649 -13.450 -24.415 1.00 92.94 118 LYS A C 1
ATOM 918 O O . LYS A 1 118 ? 20.633 -13.879 -23.815 1.00 92.94 118 LYS A O 1
ATOM 923 N N . HIS A 1 119 ? 19.663 -12.342 -25.156 1.00 93.69 119 HIS A N 1
ATOM 924 C CA . HIS A 1 119 ? 20.831 -11.482 -25.285 1.00 93.69 119 HIS A CA 1
ATOM 925 C C . HIS A 1 119 ? 21.287 -10.979 -23.911 1.00 93.69 119 HIS A C 1
ATOM 927 O O . HIS A 1 119 ? 20.464 -10.646 -23.061 1.00 93.69 119 HIS A O 1
ATOM 933 N N . GLN A 1 120 ? 22.598 -10.935 -23.689 1.00 94.50 120 GLN A N 1
ATOM 934 C CA . GLN A 1 120 ? 23.154 -10.436 -22.438 1.00 94.50 120 GLN A CA 1
ATOM 935 C C . GLN A 1 120 ? 23.419 -8.941 -22.542 1.00 94.50 120 GLN A C 1
ATOM 937 O O . GLN A 1 120 ? 24.175 -8.507 -23.406 1.00 94.50 120 GLN A O 1
ATOM 942 N N . TYR A 1 121 ? 22.841 -8.182 -21.621 1.00 94.56 121 TYR A N 1
ATOM 943 C CA . TYR A 1 121 ? 22.978 -6.733 -21.578 1.00 94.56 121 TYR A CA 1
ATOM 944 C C . TYR A 1 121 ? 23.957 -6.296 -20.498 1.00 94.56 121 TYR A C 1
ATOM 946 O O . TYR A 1 121 ? 24.186 -7.008 -19.513 1.00 94.56 121 TYR A O 1
ATOM 954 N N . ARG A 1 122 ? 24.516 -5.101 -20.668 1.00 93.44 122 ARG A N 1
ATOM 955 C CA . ARG A 1 122 ? 25.410 -4.473 -19.695 1.00 93.44 122 ARG A CA 1
ATOM 956 C C . ARG A 1 122 ? 24.875 -3.116 -19.274 1.00 93.44 122 ARG A C 1
ATOM 958 O O . ARG A 1 122 ? 24.281 -2.411 -20.082 1.00 93.44 122 ARG A O 1
ATOM 965 N N . LEU A 1 123 ? 25.134 -2.755 -18.023 1.00 90.12 123 LEU A N 1
ATOM 966 C CA . LEU A 1 123 ? 24.938 -1.402 -17.514 1.00 90.12 123 LEU A CA 1
ATOM 967 C C . LEU A 1 123 ? 26.306 -0.851 -17.099 1.00 90.12 123 LEU A C 1
ATOM 969 O O . LEU A 1 123 ? 26.864 -1.214 -16.058 1.00 90.12 123 LEU A O 1
ATOM 973 N N . GLY A 1 124 ? 26.898 -0.040 -17.977 1.00 87.19 124 GLY A N 1
ATOM 974 C CA . GLY A 1 124 ? 28.302 0.346 -17.875 1.00 87.19 124 GLY A CA 1
ATOM 975 C C . GLY A 1 124 ? 29.231 -0.858 -18.078 1.00 87.19 124 GLY A C 1
ATOM 976 O O . GLY A 1 124 ? 29.221 -1.493 -19.128 1.00 87.19 124 GLY A O 1
ATOM 977 N N . VAL A 1 125 ? 30.059 -1.175 -17.081 1.00 86.69 125 VAL A N 1
ATOM 978 C CA . VAL A 1 125 ? 31.004 -2.309 -17.157 1.00 86.69 125 VAL A CA 1
ATOM 979 C C . VAL A 1 125 ? 30.393 -3.639 -16.712 1.00 86.69 125 VAL A C 1
ATOM 981 O O . VAL A 1 125 ? 30.975 -4.696 -16.956 1.00 86.69 125 VAL A O 1
ATOM 984 N N . ASP A 1 126 ? 29.227 -3.595 -16.069 1.00 87.88 126 ASP A N 1
ATOM 985 C CA . ASP A 1 126 ? 28.655 -4.723 -15.344 1.00 87.88 126 ASP A CA 1
ATOM 986 C C . ASP A 1 126 ? 27.623 -5.470 -16.190 1.00 87.88 126 ASP A C 1
ATOM 988 O O . ASP A 1 126 ? 26.753 -4.867 -16.820 1.00 87.88 126 ASP A O 1
ATOM 992 N N . LEU A 1 127 ? 27.707 -6.801 -16.189 1.00 92.06 127 LEU A N 1
ATOM 993 C CA . LEU A 1 127 ? 26.752 -7.667 -16.875 1.00 92.06 127 LEU A CA 1
ATOM 994 C C . LEU A 1 127 ? 25.461 -7.777 -16.057 1.00 92.06 127 LEU A C 1
ATOM 996 O O . LEU A 1 127 ? 25.501 -8.126 -14.875 1.00 92.06 127 LEU A O 1
ATOM 1000 N N . LEU A 1 128 ? 24.312 -7.533 -16.686 1.00 91.81 128 LEU A N 1
ATOM 1001 C CA . LEU A 1 128 ? 23.023 -7.680 -16.023 1.00 91.81 128 LEU A CA 1
ATOM 1002 C C . LEU A 1 128 ? 22.647 -9.160 -15.897 1.00 91.81 128 LEU A C 1
ATOM 1004 O O . LEU A 1 128 ? 22.667 -9.923 -16.865 1.00 91.81 128 LEU A O 1
ATOM 1008 N N . GLY A 1 129 ? 22.272 -9.565 -14.683 1.00 91.19 129 GLY A N 1
ATOM 1009 C CA . GLY A 1 129 ? 21.779 -10.912 -14.421 1.00 91.19 129 GLY A CA 1
ATOM 1010 C C . GLY A 1 129 ? 20.397 -11.129 -15.033 1.00 91.19 129 GLY A C 1
ATOM 1011 O O . GLY A 1 129 ? 19.504 -10.298 -14.873 1.00 91.19 129 GLY A O 1
ATOM 1012 N N . SER A 1 130 ? 20.193 -12.265 -15.700 1.00 92.56 130 SER A N 1
ATOM 1013 C CA . SER A 1 130 ? 18.855 -12.675 -16.141 1.00 92.56 130 SER A CA 1
ATOM 1014 C C . SER A 1 130 ? 18.038 -13.242 -14.980 1.00 92.56 130 SER A C 1
ATOM 1016 O O . SER A 1 130 ? 18.595 -13.893 -14.093 1.00 92.56 130 SER A O 1
ATOM 1018 N N . SER A 1 131 ? 16.722 -13.052 -15.018 1.00 92.94 131 SER A N 1
ATOM 1019 C CA . SER A 1 131 ? 15.788 -13.601 -14.040 1.00 92.94 131 SER A CA 1
ATOM 1020 C C . SER A 1 131 ? 14.601 -14.289 -14.703 1.00 92.94 131 SER A C 1
ATOM 1022 O O . SER A 1 131 ? 14.218 -13.986 -15.834 1.00 92.94 131 SER A O 1
ATOM 1024 N N . ALA A 1 132 ? 14.032 -15.265 -13.996 1.00 92.12 132 ALA A N 1
ATOM 1025 C CA . ALA A 1 132 ? 12.839 -15.982 -14.433 1.00 92.12 132 ALA A CA 1
ATOM 1026 C C . ALA A 1 132 ? 11.542 -15.321 -13.949 1.00 92.12 132 ALA A C 1
ATOM 1028 O O . ALA A 1 132 ? 10.492 -15.586 -14.532 1.00 92.12 132 ALA A O 1
ATOM 1029 N N . ALA A 1 133 ? 11.609 -14.505 -12.897 1.00 92.44 133 ALA A N 1
ATOM 1030 C CA . ALA A 1 133 ? 10.480 -13.751 -12.380 1.00 92.44 133 ALA A CA 1
ATOM 1031 C C . ALA A 1 133 ? 10.976 -12.533 -11.600 1.00 92.44 133 ALA A C 1
ATOM 1033 O O . ALA A 1 133 ? 11.917 -12.650 -10.819 1.00 92.44 133 ALA A O 1
ATOM 1034 N N . GLU A 1 134 ? 10.323 -11.394 -11.789 1.00 90.00 134 GLU A N 1
ATOM 1035 C CA . GLU A 1 134 ? 10.653 -10.143 -11.109 1.00 90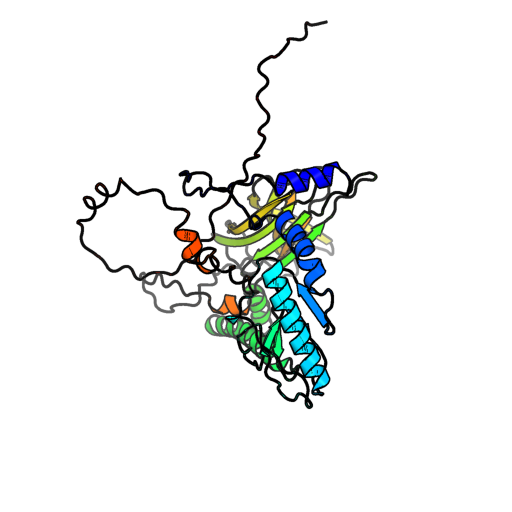.00 134 GLU A CA 1
ATOM 1036 C C . GLU A 1 134 ? 9.412 -9.540 -10.464 1.00 90.00 134 GLU A C 1
ATOM 1038 O O . GLU A 1 134 ? 8.291 -9.699 -10.953 1.00 90.00 134 GLU A O 1
ATOM 1043 N N . LYS A 1 135 ? 9.608 -8.885 -9.321 1.00 86.88 135 LYS A N 1
ATOM 1044 C CA . LYS A 1 135 ? 8.527 -8.213 -8.604 1.00 86.88 135 LYS A CA 1
ATOM 1045 C C . LYS A 1 135 ? 8.383 -6.805 -9.156 1.00 86.88 135 LYS A C 1
ATOM 1047 O O . LYS A 1 135 ? 9.326 -6.026 -9.118 1.00 86.88 135 LYS A O 1
ATOM 1052 N N . ASP A 1 136 ? 7.188 -6.485 -9.617 1.00 83.88 136 ASP A N 1
ATOM 1053 C CA . ASP A 1 136 ? 6.844 -5.183 -10.153 1.00 83.88 136 ASP A CA 1
ATOM 1054 C C . ASP A 1 136 ? 5.659 -4.590 -9.382 1.00 83.88 136 ASP A C 1
ATOM 1056 O O . ASP A 1 136 ? 4.573 -5.173 -9.371 1.00 83.88 136 ASP A O 1
ATOM 1060 N N . LEU A 1 137 ? 5.876 -3.460 -8.693 1.00 80.62 137 LEU A N 1
ATOM 1061 C CA . LEU A 1 137 ? 4.863 -2.755 -7.890 1.00 80.62 137 LEU A CA 1
ATOM 1062 C C . LEU A 1 137 ? 4.072 -3.697 -6.956 1.00 80.62 137 LEU A C 1
ATOM 1064 O O . LEU A 1 137 ? 2.872 -3.545 -6.732 1.00 80.62 137 LEU A O 1
ATOM 1068 N N . GLY A 1 138 ? 4.753 -4.711 -6.411 1.00 79.06 138 GLY A N 1
ATOM 1069 C CA . GLY A 1 138 ? 4.164 -5.708 -5.513 1.00 79.06 138 GLY A CA 1
ATOM 1070 C C . GLY A 1 138 ? 3.626 -6.979 -6.183 1.00 79.06 138 GLY A C 1
ATOM 1071 O O . GLY A 1 138 ? 3.232 -7.905 -5.471 1.00 79.06 138 GLY A O 1
ATOM 1072 N N . VAL A 1 139 ? 3.640 -7.069 -7.512 1.00 85.00 139 VAL A N 1
ATOM 1073 C CA . VAL A 1 139 ? 3.150 -8.220 -8.283 1.00 85.00 139 VAL A CA 1
ATOM 1074 C C . VAL A 1 139 ? 4.322 -8.998 -8.866 1.00 85.00 139 VAL A C 1
ATOM 1076 O O . VAL A 1 139 ? 5.181 -8.430 -9.528 1.00 85.00 139 VAL A O 1
ATOM 1079 N N . LEU A 1 140 ? 4.368 -10.313 -8.646 1.00 89.31 140 LEU A N 1
ATOM 1080 C CA . LEU A 1 140 ? 5.374 -11.157 -9.284 1.00 89.31 140 LEU A CA 1
ATOM 1081 C C . LEU A 1 140 ? 5.010 -11.408 -10.755 1.00 89.31 140 LEU A C 1
ATOM 1083 O O . LEU A 1 140 ? 3.961 -11.991 -11.044 1.00 89.31 140 LEU A O 1
ATOM 1087 N N . VAL A 1 141 ? 5.895 -11.013 -11.669 1.00 90.38 141 VAL A N 1
ATOM 1088 C CA . VAL A 1 141 ? 5.774 -11.223 -13.116 1.00 90.38 141 VAL A CA 1
ATOM 1089 C C . VAL A 1 141 ? 6.802 -12.261 -13.548 1.00 90.38 141 VAL A C 1
ATOM 1091 O O . VAL A 1 141 ? 8.004 -12.030 -13.441 1.00 90.38 141 VAL A O 1
ATOM 1094 N N . ASP A 1 142 ? 6.338 -13.416 -14.030 1.00 92.88 142 ASP A N 1
ATOM 1095 C CA . ASP A 1 142 ? 7.217 -14.472 -14.537 1.00 92.88 142 ASP A CA 1
ATOM 1096 C C . ASP A 1 142 ? 7.500 -14.329 -16.044 1.00 92.88 142 ASP A C 1
ATOM 1098 O O . ASP A 1 142 ? 6.767 -13.680 -16.794 1.00 92.88 142 ASP A O 1
ATOM 1102 N N . ASN A 1 143 ? 8.577 -14.961 -16.511 1.00 92.06 143 ASN A N 1
ATOM 1103 C CA . ASN A 1 143 ? 9.024 -14.897 -17.904 1.00 92.06 143 ASN A CA 1
ATOM 1104 C C . ASN A 1 143 ? 8.066 -15.556 -18.917 1.00 92.06 143 ASN A C 1
ATOM 1106 O O . ASN A 1 143 ? 8.236 -15.418 -20.131 1.00 92.06 143 ASN A O 1
ATOM 1110 N N . LYS A 1 144 ? 7.060 -16.287 -18.429 1.00 91.19 144 LYS A N 1
ATOM 1111 C CA . LYS A 1 144 ? 5.984 -16.887 -19.224 1.00 91.19 144 LYS A CA 1
ATOM 1112 C C . LYS A 1 144 ? 4.720 -16.028 -19.202 1.00 91.19 144 LYS A C 1
ATOM 1114 O O . LYS A 1 144 ? 3.740 -16.425 -19.830 1.00 91.19 144 LYS A O 1
ATOM 1119 N N . LEU A 1 145 ? 4.733 -14.896 -18.489 1.00 90.56 145 LEU A N 1
ATOM 1120 C CA . LEU A 1 145 ? 3.561 -14.075 -18.183 1.00 90.56 145 LEU A CA 1
ATOM 1121 C C . LEU A 1 145 ? 2.429 -14.895 -17.547 1.00 90.56 145 LEU A C 1
ATOM 1123 O O . LEU A 1 145 ? 1.244 -14.629 -17.740 1.00 90.56 145 LEU A O 1
ATOM 1127 N N . SER A 1 146 ? 2.798 -15.933 -16.800 1.00 92.31 146 SER A N 1
ATOM 1128 C CA . SER A 1 146 ? 1.867 -16.771 -16.069 1.00 92.31 146 SER A CA 1
ATOM 1129 C C . SER A 1 146 ? 1.587 -16.147 -14.705 1.00 92.31 146 SER A C 1
ATOM 1131 O O . SER A 1 146 ? 2.481 -15.761 -13.958 1.00 92.31 146 SER A O 1
ATOM 1133 N N . VAL A 1 147 ? 0.314 -16.130 -14.324 1.00 91.50 147 VAL A N 1
ATOM 1134 C CA . VAL A 1 147 ? -0.098 -15.691 -12.983 1.00 91.50 147 VAL A CA 1
ATOM 1135 C C . VAL A 1 147 ? 0.106 -16.776 -11.922 1.00 91.50 147 VAL A C 1
ATOM 1137 O O . VAL A 1 147 ? -0.118 -16.539 -10.740 1.00 91.50 147 VAL A O 1
ATOM 1140 N N . SER A 1 148 ? 0.543 -17.978 -12.312 1.00 93.00 148 SER A N 1
ATOM 1141 C CA . SER A 1 148 ? 0.554 -19.162 -11.445 1.00 93.00 148 SER A CA 1
ATOM 1142 C C . SER A 1 148 ? 1.444 -18.987 -10.219 1.00 93.00 148 SER A C 1
ATOM 1144 O O . SER A 1 148 ? 1.050 -19.381 -9.123 1.00 93.00 148 SER A O 1
ATOM 1146 N N . GLN A 1 149 ? 2.628 -18.383 -10.377 1.00 90.56 149 GLN A N 1
ATOM 1147 C CA . GLN A 1 149 ? 3.542 -18.148 -9.256 1.00 90.56 149 GLN A CA 1
ATOM 1148 C C . GLN A 1 149 ? 2.973 -17.115 -8.280 1.00 90.56 149 GLN A C 1
ATOM 1150 O O . GLN A 1 149 ? 2.942 -17.370 -7.078 1.00 90.56 149 GLN A O 1
ATOM 1155 N N . GLN A 1 150 ? 2.444 -15.999 -8.791 1.00 90.31 150 GLN A N 1
ATOM 1156 C CA . GLN A 1 150 ? 1.772 -14.989 -7.972 1.00 90.31 150 GLN A CA 1
ATOM 1157 C C . GLN A 1 150 ? 0.566 -15.585 -7.235 1.00 90.31 150 GLN A C 1
ATOM 1159 O O . GLN A 1 150 ? 0.425 -15.417 -6.024 1.00 90.31 150 GLN A O 1
ATOM 1164 N N . CYS A 1 151 ? -0.277 -16.352 -7.930 1.00 92.81 151 CYS A N 1
ATOM 1165 C CA . CYS A 1 151 ? -1.395 -17.063 -7.320 1.00 92.81 151 CYS A CA 1
ATOM 1166 C C . CYS A 1 151 ? -0.921 -18.052 -6.252 1.00 92.81 151 CYS A C 1
ATOM 1168 O O . CYS A 1 151 ? -1.540 -18.129 -5.198 1.00 92.81 151 CYS A O 1
ATOM 1170 N N . ALA A 1 152 ? 0.173 -18.781 -6.480 1.00 90.19 152 ALA A N 1
ATOM 1171 C CA . ALA A 1 152 ? 0.738 -19.696 -5.494 1.00 90.19 152 ALA A CA 1
ATOM 1172 C C . ALA A 1 152 ? 1.275 -18.956 -4.261 1.00 90.19 152 ALA A C 1
ATOM 1174 O O . ALA A 1 152 ? 1.079 -19.440 -3.148 1.00 90.19 152 ALA A O 1
ATOM 1175 N N . LEU A 1 153 ? 1.893 -17.782 -4.426 1.00 86.25 153 LEU A N 1
ATOM 1176 C CA . LEU A 1 153 ? 2.329 -16.934 -3.313 1.00 86.25 153 LEU A CA 1
ATOM 1177 C C . LEU A 1 153 ? 1.140 -16.432 -2.493 1.00 86.25 153 LEU A C 1
ATOM 1179 O O . LEU A 1 153 ? 1.128 -16.610 -1.276 1.00 86.25 153 LEU A O 1
ATOM 1183 N N . VAL A 1 154 ? 0.107 -15.897 -3.146 1.00 84.94 154 VAL A N 1
ATOM 1184 C CA . VAL A 1 154 ? -1.116 -15.426 -2.474 1.00 84.94 154 VAL A CA 1
ATOM 1185 C C . VAL A 1 154 ? -1.876 -16.589 -1.828 1.00 84.94 154 VAL A C 1
ATOM 1187 O O . VAL A 1 154 ? -2.326 -16.485 -0.690 1.00 84.94 154 VAL A O 1
ATOM 1190 N N . ALA A 1 155 ? -1.983 -17.735 -2.503 1.00 87.81 155 ALA A N 1
ATOM 1191 C CA . ALA A 1 155 ? -2.628 -18.929 -1.965 1.00 87.81 155 ALA A CA 1
ATOM 1192 C C . ALA A 1 155 ? -1.840 -19.511 -0.793 1.00 87.81 155 ALA A C 1
ATOM 1194 O O . ALA A 1 155 ? -2.441 -19.928 0.196 1.00 87.81 155 ALA A O 1
ATOM 1195 N N . LYS A 1 156 ? -0.502 -19.517 -0.866 1.00 85.12 156 LYS A N 1
ATOM 1196 C CA . LYS A 1 156 ? 0.358 -19.827 0.275 1.00 85.12 156 LYS A CA 1
ATOM 1197 C C . LYS A 1 156 ? -0.028 -18.887 1.403 1.00 85.12 156 LYS A C 1
ATOM 1199 O O . LYS A 1 156 ? -0.500 -19.409 2.402 1.00 85.12 156 LYS A O 1
ATOM 1204 N N . ALA A 1 157 ? 0.020 -17.569 1.180 1.00 77.50 157 ALA A N 1
ATOM 1205 C CA . ALA A 1 157 ? -0.339 -16.506 2.122 1.00 77.50 157 ALA A CA 1
ATOM 1206 C C . ALA A 1 157 ? -1.747 -16.677 2.765 1.00 77.50 157 ALA A C 1
ATOM 1208 O O . ALA A 1 157 ? -1.948 -16.461 3.965 1.00 77.50 157 ALA A O 1
ATOM 1209 N N . ALA A 1 158 ? -2.728 -17.166 2.015 1.00 81.44 158 ALA A N 1
ATOM 1210 C CA . ALA A 1 158 ? -4.046 -17.509 2.545 1.00 81.44 158 ALA A CA 1
ATOM 1211 C C . ALA A 1 158 ? -4.033 -18.806 3.379 1.00 81.44 158 ALA A C 1
ATOM 1213 O O . ALA A 1 158 ? -4.628 -18.891 4.457 1.00 81.44 158 ALA A O 1
ATOM 1214 N N . ASN A 1 159 ? -3.311 -19.826 2.914 1.00 84.75 159 ASN A N 1
ATOM 1215 C CA . ASN A 1 159 ? -3.235 -21.135 3.560 1.00 84.75 159 ASN A CA 1
ATOM 1216 C C . ASN A 1 159 ? -2.571 -21.098 4.940 1.00 84.75 159 ASN A C 1
ATOM 1218 O O . ASN A 1 159 ? -2.919 -21.912 5.790 1.00 84.75 159 ASN A O 1
ATOM 1222 N N . GLY A 1 160 ? -1.653 -20.171 5.199 1.00 81.50 160 GLY A N 1
ATOM 1223 C CA . GLY A 1 160 ? -1.087 -19.975 6.540 1.00 81.50 160 GLY A CA 1
ATOM 1224 C C . GLY A 1 160 ? -2.119 -19.460 7.538 1.00 81.50 160 GLY A C 1
ATOM 1225 O O . GLY A 1 160 ? -2.251 -20.052 8.607 1.00 81.50 160 GLY A O 1
ATOM 1226 N N . ILE A 1 161 ? -2.927 -18.456 7.166 1.00 80.69 161 ILE A N 1
ATOM 1227 C CA . ILE A 1 161 ? -4.052 -17.986 7.998 1.00 80.69 161 ILE A CA 1
ATOM 1228 C C . ILE A 1 161 ? -5.020 -19.147 8.256 1.00 80.69 161 ILE A C 1
ATOM 1230 O O . ILE A 1 161 ? -5.379 -19.432 9.401 1.00 80.69 161 ILE A O 1
ATOM 1234 N N . LEU A 1 162 ? -5.386 -19.885 7.205 1.00 83.50 162 LEU A N 1
ATOM 1235 C CA . LEU A 1 162 ? -6.254 -21.056 7.325 1.00 83.50 162 LEU A CA 1
ATOM 1236 C C . LEU A 1 162 ? -5.640 -22.158 8.205 1.00 83.50 162 LEU A C 1
ATOM 1238 O O . LEU A 1 162 ? -6.349 -22.800 8.980 1.00 83.50 162 LEU A O 1
ATOM 1242 N N . GLY A 1 163 ? -4.333 -22.387 8.101 1.00 82.88 163 GLY A N 1
ATOM 1243 C CA . GLY A 1 163 ? -3.588 -23.344 8.914 1.00 82.88 163 GLY A CA 1
ATOM 1244 C C . GLY A 1 163 ? -3.620 -22.983 10.396 1.00 82.88 163 GLY A C 1
ATOM 1245 O O . GLY A 1 163 ? -3.825 -23.865 11.231 1.00 82.88 163 GLY A O 1
ATOM 1246 N N . CYS A 1 164 ? -3.499 -21.695 10.724 1.00 77.94 164 CYS A N 1
ATOM 1247 C CA . CYS A 1 164 ? -3.667 -21.190 12.084 1.00 77.94 164 CYS A CA 1
ATOM 1248 C C . CYS A 1 164 ? -5.080 -21.475 12.611 1.00 77.94 164 CYS A C 1
ATOM 1250 O O . CYS A 1 164 ? -5.221 -22.106 13.659 1.00 77.94 164 CYS A O 1
ATOM 1252 N N . ILE A 1 165 ? -6.123 -21.133 11.844 1.00 81.56 165 ILE A N 1
ATOM 1253 C CA . ILE A 1 165 ? -7.525 -21.409 12.216 1.00 81.56 165 ILE A CA 1
ATOM 1254 C C . ILE A 1 165 ? -7.746 -22.909 12.446 1.00 81.56 165 ILE A C 1
ATOM 1256 O O . ILE A 1 165 ? -8.361 -23.313 13.434 1.00 81.56 165 ILE A O 1
ATOM 1260 N N . LYS A 1 166 ? -7.211 -23.759 11.560 1.00 81.69 166 LYS A N 1
ATOM 1261 C CA . LYS A 1 166 ? -7.334 -25.216 11.684 1.00 81.69 166 LYS A CA 1
ATOM 1262 C C . LYS A 1 166 ? -6.698 -25.748 12.971 1.00 81.69 166 LYS A C 1
ATOM 1264 O O . LYS A 1 166 ? -7.206 -26.708 13.540 1.00 81.69 166 LYS A O 1
ATOM 1269 N N . LYS A 1 167 ? -5.622 -25.139 13.465 1.00 80.44 167 LYS A N 1
ATOM 1270 C CA . LYS A 1 167 ? -4.960 -25.582 14.701 1.00 80.44 167 LYS A CA 1
ATOM 1271 C C . LYS A 1 167 ? -5.695 -25.153 15.978 1.00 80.44 167 LYS A C 1
ATOM 1273 O O . LYS A 1 167 ? -5.602 -25.867 16.975 1.00 80.44 167 LYS A O 1
ATOM 1278 N N . SER A 1 168 ? -6.408 -24.024 15.974 1.00 72.88 168 SER A N 1
ATOM 1279 C CA . SER A 1 168 ? -7.068 -23.489 17.180 1.00 72.88 168 SER A CA 1
ATOM 1280 C C . SER A 1 168 ? -8.550 -23.815 17.296 1.00 72.88 168 SER A C 1
ATOM 1282 O O . SER A 1 168 ? -9.051 -23.960 18.407 1.00 72.88 168 SER A O 1
ATOM 1284 N N . VAL A 1 169 ? -9.258 -23.935 16.177 1.00 80.75 169 VAL A N 1
ATOM 1285 C CA . VAL A 1 169 ? -10.714 -24.097 16.168 1.00 80.75 169 VAL A CA 1
ATOM 1286 C C . VAL A 1 169 ? -11.053 -25.539 15.837 1.00 80.75 169 VAL A C 1
ATOM 1288 O O . VAL A 1 169 ? -10.502 -26.091 14.891 1.00 80.75 169 VAL A O 1
ATOM 1291 N N . ALA A 1 170 ? -11.953 -26.169 16.594 1.00 84.81 170 ALA A N 1
ATOM 1292 C CA . ALA A 1 170 ? -12.397 -27.537 16.311 1.00 84.81 170 ALA A CA 1
ATOM 1293 C C . ALA A 1 170 ? -13.372 -27.592 15.121 1.00 84.81 170 ALA A C 1
ATOM 1295 O O . ALA A 1 170 ? -13.291 -28.490 14.284 1.00 84.81 170 ALA A O 1
ATOM 1296 N N . SER A 1 171 ? -14.265 -26.602 15.017 1.00 85.56 171 SER A N 1
ATOM 1297 C CA . SER A 1 171 ? -15.254 -26.516 13.940 1.00 85.56 171 SER A CA 1
ATOM 1298 C C . SER A 1 171 ? -14.600 -26.324 12.566 1.00 85.56 171 SER A C 1
ATOM 1300 O O . SER A 1 171 ? -13.589 -25.630 12.406 1.00 85.56 171 SER A O 1
ATOM 1302 N N . ARG A 1 172 ? -15.199 -26.962 11.558 1.00 87.44 172 ARG A N 1
ATOM 1303 C CA . ARG A 1 172 ? -14.821 -26.879 10.135 1.00 87.44 172 ARG A CA 1
ATOM 1304 C C . ARG A 1 172 ? -15.965 -26.395 9.249 1.00 87.44 172 ARG A C 1
ATOM 1306 O O . ARG A 1 172 ? -15.848 -26.436 8.030 1.00 87.44 172 ARG A O 1
ATOM 1313 N N . SER A 1 173 ? -17.059 -25.960 9.867 1.00 90.94 173 SER A N 1
ATOM 1314 C CA . SER A 1 173 ? -18.218 -25.410 9.169 1.00 90.94 173 SER A CA 1
ATOM 1315 C C . SER A 1 173 ? -17.848 -24.121 8.431 1.00 90.94 173 SER A C 1
ATOM 1317 O O . SER A 1 173 ? -16.998 -23.343 8.885 1.00 90.94 173 SER A O 1
ATOM 1319 N N . ARG A 1 174 ? -18.480 -23.889 7.279 1.00 87.25 174 ARG A N 1
ATOM 1320 C CA . ARG A 1 174 ? -18.255 -22.688 6.462 1.00 87.25 174 ARG A CA 1
ATOM 1321 C C . ARG A 1 174 ? -18.653 -21.427 7.232 1.00 87.25 174 ARG A C 1
ATOM 1323 O O . ARG A 1 174 ? -17.979 -20.403 7.129 1.00 87.25 174 ARG A O 1
ATOM 1330 N N . GLU A 1 175 ? -19.698 -21.556 8.037 1.00 85.69 175 GLU A N 1
ATOM 1331 C CA . GLU A 1 175 ? -20.304 -20.542 8.894 1.00 85.69 175 GLU A CA 1
ATOM 1332 C C . GLU A 1 175 ? -19.329 -20.044 9.970 1.00 85.69 175 GLU A C 1
ATOM 1334 O O . GLU A 1 175 ? -19.404 -18.891 10.373 1.00 85.69 175 GLU A O 1
ATOM 1339 N N . VAL A 1 176 ? -18.371 -20.877 10.395 1.00 84.12 176 VAL A N 1
ATOM 1340 C CA . VAL A 1 176 ? -17.334 -20.499 11.371 1.00 84.12 176 VAL A CA 1
ATOM 1341 C C . VAL A 1 176 ? -16.027 -20.096 10.686 1.00 84.12 176 VAL A C 1
ATOM 1343 O O . VAL A 1 176 ? -15.394 -19.116 11.081 1.00 84.12 176 VAL A O 1
ATOM 1346 N N . LEU A 1 177 ? -15.603 -20.824 9.649 1.00 87.44 177 LEU A N 1
ATOM 1347 C CA . LEU A 1 177 ? -14.305 -20.592 9.010 1.00 87.44 177 LEU A CA 1
ATOM 1348 C C . LEU A 1 177 ? -14.230 -19.247 8.276 1.00 87.44 177 LEU A C 1
ATOM 1350 O O . LEU A 1 177 ? -13.207 -18.571 8.382 1.00 87.44 177 LEU A O 1
ATOM 1354 N N . LEU A 1 178 ? -15.282 -18.844 7.553 1.00 87.62 178 LEU A N 1
ATOM 1355 C CA . LEU A 1 178 ? -15.258 -17.598 6.776 1.00 87.62 178 LEU A CA 1
ATOM 1356 C C . LEU A 1 178 ? -15.183 -16.343 7.664 1.00 87.62 178 LEU A C 1
ATOM 1358 O O . LEU A 1 178 ? -14.299 -15.515 7.417 1.00 87.62 178 LEU A O 1
ATOM 1362 N N . PRO A 1 179 ? -16.017 -16.185 8.716 1.00 86.31 179 PRO A N 1
ATOM 1363 C CA . PRO A 1 179 ? -15.905 -15.032 9.606 1.00 86.31 179 PRO A CA 1
ATOM 1364 C C . PRO A 1 179 ? -14.557 -14.962 10.321 1.00 86.31 179 PRO A C 1
ATOM 1366 O O . PRO A 1 179 ? -13.987 -13.880 10.432 1.00 86.31 179 PRO A O 1
ATOM 1369 N N . LEU A 1 180 ? -14.006 -16.103 10.750 1.00 85.50 180 LEU A N 1
ATOM 1370 C CA . LEU A 1 180 ? -12.697 -16.148 11.404 1.00 85.50 180 LEU A CA 1
ATOM 1371 C C . LEU A 1 180 ? -11.552 -15.793 10.460 1.00 85.50 180 LEU A C 1
ATOM 1373 O O . LEU A 1 180 ? -10.639 -15.069 10.849 1.00 85.50 180 LEU A O 1
ATOM 1377 N N . TYR A 1 181 ? -11.602 -16.264 9.214 1.00 87.19 181 TYR A N 1
ATOM 1378 C CA . TYR A 1 181 ? -10.620 -15.878 8.208 1.00 87.19 181 TYR A CA 1
ATOM 1379 C C . TYR A 1 181 ? -10.655 -14.368 7.959 1.00 87.19 181 TYR A C 1
ATOM 1381 O O . TYR A 1 181 ? -9.613 -13.713 7.977 1.00 87.19 181 TYR A O 1
ATOM 1389 N N . SER A 1 182 ? -11.855 -13.794 7.808 1.00 86.56 182 SER A N 1
ATOM 1390 C CA . SER A 1 182 ? -12.024 -12.342 7.686 1.00 86.56 182 SER A CA 1
ATOM 1391 C C . SER A 1 182 ? -11.526 -11.604 8.932 1.00 86.56 182 SER A C 1
ATOM 1393 O O . SER A 1 182 ? -10.880 -10.571 8.796 1.00 86.56 182 SER A O 1
ATOM 1395 N N . ALA A 1 183 ? -11.771 -12.142 10.131 1.00 87.06 183 ALA A N 1
ATOM 1396 C CA . ALA A 1 183 ? -11.316 -11.570 11.396 1.00 87.06 183 ALA A CA 1
ATOM 1397 C C . ALA A 1 183 ? -9.781 -11.528 11.507 1.00 87.06 183 ALA A C 1
ATOM 1399 O O . ALA A 1 183 ? -9.233 -10.579 12.057 1.00 87.06 183 ALA A O 1
ATOM 1400 N N . LEU A 1 184 ? -9.079 -12.525 10.970 1.00 84.81 184 LEU A N 1
ATOM 1401 C CA . LEU A 1 184 ? -7.615 -12.609 11.015 1.00 84.81 184 LEU A CA 1
ATOM 1402 C C . LEU A 1 184 ? -6.912 -11.895 9.855 1.00 84.81 184 LEU A C 1
ATOM 1404 O O . LEU A 1 184 ? -5.695 -11.747 9.887 1.00 84.81 184 LEU A O 1
ATOM 1408 N N . SER A 1 185 ? -7.654 -11.478 8.831 1.00 79.12 185 SER A N 1
ATOM 1409 C CA . SER A 1 185 ? -7.078 -10.827 7.656 1.00 79.12 185 SER A CA 1
ATOM 1410 C C . SER A 1 185 ? -6.777 -9.347 7.932 1.00 79.12 185 SER A C 1
ATOM 1412 O O . SER A 1 185 ? -7.600 -8.677 8.567 1.00 79.12 185 SER A O 1
ATOM 1414 N N . PRO A 1 186 ? -5.641 -8.814 7.445 1.00 84.12 186 PRO A N 1
ATOM 1415 C CA . PRO A 1 186 ? -5.316 -7.399 7.582 1.00 84.12 186 PRO A CA 1
ATOM 1416 C C . PRO A 1 186 ? -6.308 -6.526 6.813 1.00 84.12 186 PRO A C 1
ATOM 1418 O O . PRO A 1 186 ? -6.889 -6.948 5.812 1.00 84.12 186 PRO A O 1
ATOM 1421 N N . GLN A 1 187 ? -6.476 -5.286 7.269 1.00 85.19 187 GLN A N 1
ATOM 1422 C CA . GLN A 1 187 ? -7.308 -4.287 6.599 1.00 85.19 187 GLN A CA 1
ATOM 1423 C C . GLN A 1 187 ? -6.486 -3.039 6.317 1.00 85.19 187 GLN A C 1
ATOM 1425 O O . GLN A 1 187 ? -5.722 -2.598 7.172 1.00 85.19 187 GLN A O 1
ATOM 1430 N N . ALA A 1 188 ? -6.656 -2.472 5.129 1.00 87.88 188 ALA A N 1
ATOM 1431 C CA . ALA A 1 188 ? -6.026 -1.225 4.732 1.00 87.88 188 ALA A CA 1
ATOM 1432 C C . ALA A 1 188 ? -6.966 -0.427 3.827 1.00 87.88 188 ALA A C 1
ATOM 1434 O O . ALA A 1 188 ? -7.836 -0.998 3.168 1.00 87.88 188 ALA A O 1
ATOM 1435 N N . GLY A 1 189 ? -6.777 0.884 3.784 1.00 82.19 189 GLY A N 1
ATOM 1436 C CA . GLY A 1 189 ? -7.466 1.766 2.858 1.00 82.19 189 GLY A CA 1
ATOM 1437 C C . GLY A 1 189 ? -6.700 3.064 2.676 1.00 82.19 189 GLY A C 1
ATOM 1438 O O . GLY A 1 189 ? -5.970 3.483 3.571 1.00 82.19 189 GLY A O 1
ATOM 1439 N N . THR A 1 190 ? -6.916 3.695 1.530 1.00 87.12 190 THR A N 1
ATOM 1440 C CA . THR A 1 190 ? -6.373 5.011 1.200 1.00 87.12 190 THR A CA 1
ATOM 1441 C C . THR A 1 190 ? -7.498 5.865 0.640 1.00 87.12 190 THR A C 1
ATOM 1443 O O . THR A 1 190 ? -8.337 5.373 -0.120 1.00 87.12 190 THR A O 1
ATOM 1446 N N . LYS A 1 191 ? -7.549 7.132 1.039 1.00 84.94 191 LYS A N 1
ATOM 1447 C CA . LYS A 1 191 ? -8.442 8.147 0.484 1.00 84.94 191 LYS A CA 1
ATOM 1448 C C . LYS A 1 191 ? -7.729 9.483 0.420 1.00 84.94 191 LYS A C 1
ATOM 1450 O O . LYS A 1 191 ? -6.909 9.795 1.272 1.00 84.94 191 LYS A O 1
ATOM 1455 N N . GLU A 1 192 ? -8.136 10.298 -0.533 1.00 89.50 192 GLU A N 1
ATOM 1456 C CA . GLU A 1 192 ? -7.687 11.674 -0.670 1.00 89.50 192 GLU A CA 1
ATOM 1457 C C . GLU A 1 192 ? -8.879 12.603 -0.892 1.00 89.50 192 GLU A C 1
ATOM 1459 O O . GLU A 1 192 ? -9.969 12.170 -1.286 1.00 89.50 192 GLU A O 1
ATOM 1464 N N . LYS A 1 193 ? -8.686 13.888 -0.600 1.00 87.12 193 LYS A N 1
ATOM 1465 C CA . LYS A 1 193 ? -9.696 14.920 -0.813 1.00 87.12 193 LYS A CA 1
ATOM 1466 C C . LYS A 1 193 ? -9.059 16.278 -1.057 1.00 87.12 193 LYS A C 1
ATOM 1468 O O . LYS A 1 193 ? -8.299 16.764 -0.228 1.00 87.12 193 LYS A O 1
ATOM 1473 N N . THR A 1 194 ? -9.488 16.946 -2.120 1.00 86.56 194 THR A N 1
ATOM 1474 C CA . THR A 1 194 ? -9.108 18.332 -2.420 1.00 86.56 194 THR A CA 1
ATOM 1475 C C . THR A 1 194 ? -10.158 19.311 -1.897 1.00 86.56 194 THR A C 1
ATOM 1477 O O . THR A 1 194 ? -11.362 19.084 -2.043 1.00 86.56 194 THR A O 1
ATOM 1480 N N . LEU A 1 195 ? -9.719 20.413 -1.283 1.00 81.12 195 LEU A N 1
ATOM 1481 C CA . LEU A 1 195 ? -10.599 21.481 -0.806 1.00 81.12 195 LEU A CA 1
ATOM 1482 C C . LEU A 1 195 ? -10.661 22.596 -1.863 1.00 81.12 195 LEU A C 1
ATOM 1484 O O . LEU A 1 195 ? -9.802 23.467 -1.917 1.00 81.12 195 LEU A O 1
ATOM 1488 N N . CYS A 1 196 ? -11.681 22.593 -2.722 1.00 65.25 196 CYS A N 1
ATOM 1489 C CA . CYS A 1 196 ? -11.837 23.655 -3.720 1.00 65.25 196 CYS A CA 1
ATOM 1490 C C . CYS A 1 196 ? -12.527 24.893 -3.116 1.00 65.25 196 CYS A C 1
ATOM 1492 O O . CYS A 1 196 ? -13.616 24.791 -2.550 1.00 65.25 196 CYS A O 1
ATOM 1494 N N . CYS A 1 197 ? -11.918 26.067 -3.290 1.00 56.88 197 CYS A N 1
ATOM 1495 C CA . CYS A 1 197 ? -12.535 27.389 -3.127 1.00 56.88 197 CYS A CA 1
ATOM 1496 C C . CYS A 1 197 ? -12.614 28.037 -4.528 1.00 56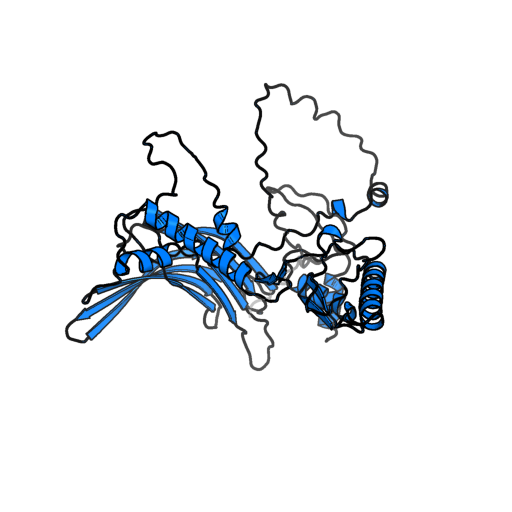.88 197 CYS A C 1
ATOM 1498 O O . CYS A 1 197 ? -11.764 27.748 -5.365 1.00 56.88 197 CYS A O 1
ATOM 1500 N N . TRP A 1 198 ? -13.588 28.917 -4.807 1.00 49.62 198 TRP A N 1
ATOM 1501 C CA . TRP A 1 198 ? -13.806 29.512 -6.148 1.00 49.62 198 TRP A CA 1
ATOM 1502 C C . TRP A 1 198 ? -12.612 30.345 -6.685 1.00 49.62 198 TRP A C 1
ATOM 1504 O O . TRP A 1 198 ? -12.602 30.717 -7.852 1.00 49.62 198 TRP A O 1
ATOM 1514 N N . LEU A 1 199 ? -11.596 30.601 -5.849 1.00 51.00 199 LEU A N 1
ATOM 1515 C CA . LEU A 1 199 ? -10.385 31.385 -6.133 1.00 51.00 199 LEU A CA 1
ATOM 1516 C C . LEU A 1 199 ? -9.079 30.722 -5.628 1.00 51.00 199 LEU A C 1
ATOM 1518 O O . LEU A 1 199 ? -8.029 31.354 -5.671 1.00 51.00 199 LEU A O 1
ATOM 1522 N N . CYS A 1 200 ? -9.114 29.477 -5.130 1.00 53.34 200 CYS A N 1
ATOM 1523 C CA . CYS A 1 200 ? -7.968 28.849 -4.461 1.00 53.34 200 CYS A CA 1
ATOM 1524 C C . CYS A 1 200 ? -7.722 27.421 -4.969 1.00 53.34 200 CYS A C 1
ATOM 1526 O O . CYS A 1 200 ? -8.572 26.545 -4.799 1.00 53.34 200 CYS A O 1
ATOM 1528 N N . THR A 1 201 ? -6.524 27.158 -5.491 1.00 58.47 201 THR A N 1
ATOM 1529 C CA . THR A 1 201 ? -5.986 25.808 -5.708 1.00 58.47 201 THR A CA 1
ATOM 1530 C C . THR A 1 201 ? -5.322 25.315 -4.420 1.00 58.47 201 THR A C 1
ATOM 1532 O O . THR A 1 201 ? -4.126 25.518 -4.230 1.00 58.47 201 THR A O 1
ATOM 1535 N N . SER A 1 202 ? -6.078 24.709 -3.494 1.00 69.69 202 SER A N 1
ATOM 1536 C CA . SER A 1 202 ? -5.454 23.969 -2.384 1.00 69.69 202 SER A CA 1
ATOM 1537 C C . SER A 1 202 ? -5.028 22.584 -2.869 1.00 69.69 202 SER A C 1
ATOM 1539 O O . SER A 1 202 ? -5.756 21.959 -3.642 1.00 69.69 202 SER A O 1
ATOM 1541 N N . GLY A 1 203 ? -3.900 22.068 -2.379 1.00 79.69 203 GLY A N 1
ATOM 1542 C CA . GLY A 1 203 ? -3.539 20.667 -2.587 1.00 79.69 203 GLY A CA 1
ATOM 1543 C C . GLY A 1 203 ? -4.479 19.711 -1.833 1.00 79.69 203 GLY A C 1
ATOM 1544 O O . GLY A 1 203 ? -5.293 20.157 -1.008 1.00 79.69 203 GLY A O 1
ATOM 1545 N N . PRO A 1 204 ? -4.416 18.403 -2.138 1.00 87.75 204 PRO A N 1
ATOM 1546 C CA . PRO A 1 204 ? -5.228 17.390 -1.478 1.00 87.75 204 PRO A CA 1
ATOM 1547 C C . PRO A 1 204 ? -4.770 17.134 -0.037 1.00 87.75 204 PRO A C 1
ATOM 1549 O O . PRO A 1 204 ? -3.618 17.339 0.329 1.00 87.75 204 PRO A O 1
ATOM 1552 N N . ILE A 1 205 ? -5.689 16.649 0.787 1.00 89.50 205 ILE A N 1
ATOM 1553 C CA . ILE A 1 205 ? -5.371 15.962 2.037 1.00 89.50 205 ILE A CA 1
ATOM 1554 C C . ILE A 1 205 ? -5.469 14.473 1.727 1.00 89.50 205 ILE A C 1
ATOM 1556 O O . ILE A 1 205 ? -6.513 14.032 1.235 1.00 89.50 205 ILE A O 1
ATOM 1560 N N . SER A 1 206 ? -4.413 13.711 1.991 1.00 89.06 206 SER A N 1
ATOM 1561 C CA . SER A 1 206 ? -4.378 12.263 1.796 1.00 89.06 206 SER A CA 1
ATOM 1562 C C . SER A 1 206 ? -4.343 11.545 3.149 1.00 89.06 206 SER A C 1
ATOM 1564 O O . SER A 1 206 ? -3.811 12.040 4.143 1.00 89.06 206 SER A O 1
ATOM 1566 N N . LEU A 1 207 ? -5.009 10.396 3.213 1.00 90.69 207 LEU A N 1
ATOM 1567 C CA . LEU A 1 207 ? -5.108 9.547 4.390 1.00 90.69 207 LEU A CA 1
ATOM 1568 C C . LEU A 1 207 ? -4.994 8.090 3.947 1.00 90.69 207 LEU A C 1
ATOM 1570 O O . LEU A 1 207 ? -5.876 7.563 3.266 1.00 90.69 207 LEU A O 1
ATOM 1574 N N . SER A 1 208 ? -3.945 7.422 4.403 1.00 87.12 208 SER A N 1
ATOM 1575 C CA . SER A 1 208 ? -3.759 5.977 4.322 1.00 87.12 208 SER A CA 1
ATOM 1576 C C . SER A 1 208 ? -3.804 5.395 5.728 1.00 87.12 208 SER A C 1
ATOM 1578 O O . SER A 1 208 ? -3.198 5.943 6.646 1.00 87.12 208 SER A O 1
ATOM 1580 N N . ALA A 1 209 ? -4.532 4.300 5.929 1.00 88.88 209 ALA A N 1
ATOM 1581 C CA . ALA A 1 209 ? -4.589 3.617 7.216 1.00 88.88 209 ALA A CA 1
ATOM 1582 C C . ALA A 1 209 ? -4.646 2.101 7.052 1.00 88.88 209 ALA A C 1
ATOM 1584 O O . ALA A 1 209 ? -5.280 1.573 6.137 1.00 88.88 209 ALA A O 1
ATOM 1585 N N . LYS A 1 210 ? -4.015 1.394 7.986 1.00 89.12 210 LYS A N 1
ATOM 1586 C CA . LYS A 1 210 ? -3.872 -0.055 8.008 1.00 89.12 210 LYS A CA 1
ATOM 1587 C C . LYS A 1 210 ? -3.854 -0.596 9.433 1.00 89.12 210 LYS A C 1
ATOM 1589 O O . LYS A 1 210 ? -3.264 -0.006 10.336 1.00 89.12 210 LYS A O 1
ATOM 1594 N N . ILE A 1 211 ? -4.459 -1.765 9.600 1.00 88.00 211 ILE A N 1
ATOM 1595 C CA . ILE A 1 211 ? -4.426 -2.570 10.822 1.00 88.00 211 ILE A CA 1
ATOM 1596 C C . ILE A 1 211 ? -4.102 -4.026 10.483 1.00 88.00 211 ILE A C 1
ATOM 1598 O O . ILE A 1 211 ? -4.397 -4.518 9.391 1.00 88.00 211 ILE A O 1
ATOM 1602 N N . GLU A 1 212 ? -3.487 -4.723 11.434 1.00 84.94 212 GLU A N 1
ATOM 1603 C CA . GLU A 1 212 ? -2.979 -6.087 11.237 1.00 84.94 212 GLU A CA 1
ATOM 1604 C C . GLU A 1 212 ? -4.079 -7.133 11.050 1.00 84.94 212 GLU A C 1
ATOM 1606 O O . GLU A 1 212 ? -3.863 -8.145 10.387 1.00 84.94 212 GLU A O 1
ATOM 1611 N N . ARG A 1 213 ? -5.250 -6.906 11.653 1.00 88.00 213 ARG A N 1
ATOM 1612 C CA . ARG A 1 213 ? -6.394 -7.818 11.608 1.00 88.00 213 ARG A CA 1
ATOM 1613 C C . ARG A 1 213 ? -7.703 -7.080 11.877 1.00 88.00 213 ARG A C 1
ATOM 1615 O O . ARG A 1 213 ? -7.709 -5.905 12.225 1.00 88.00 213 ARG A O 1
ATOM 1622 N N . LYS A 1 214 ? -8.828 -7.772 11.725 1.00 91.00 214 LYS A N 1
ATOM 1623 C CA . LYS A 1 214 ? -10.184 -7.263 11.984 1.00 91.00 214 LYS A CA 1
ATOM 1624 C C . LYS A 1 214 ? -10.728 -7.659 13.364 1.00 91.00 214 LYS A C 1
ATOM 1626 O O . LYS A 1 214 ? -11.560 -6.947 13.921 1.00 91.00 214 LYS A O 1
ATOM 1631 N N . GLY A 1 215 ? -10.299 -8.806 13.886 1.00 91.88 215 GLY A N 1
ATOM 1632 C CA . GLY A 1 215 ? -10.787 -9.418 15.119 1.00 91.88 215 GLY A CA 1
ATOM 1633 C C . GLY A 1 215 ? -9.922 -9.096 16.332 1.00 91.88 215 GLY A C 1
ATOM 1634 O O . GLY A 1 215 ? -8.724 -9.372 16.314 1.00 91.88 215 GLY A O 1
ATOM 1635 N N . TYR A 1 216 ? -10.531 -8.581 17.395 1.00 93.12 216 TYR A N 1
ATOM 1636 C CA . TYR A 1 216 ? -9.862 -8.233 18.651 1.00 93.12 216 TYR A CA 1
ATOM 1637 C C . TYR A 1 216 ? -10.714 -8.623 19.858 1.00 93.12 216 TYR A C 1
ATOM 1639 O O . TYR A 1 216 ? -11.898 -8.931 19.716 1.00 93.12 216 TYR A O 1
ATOM 1647 N N . THR A 1 217 ? -10.141 -8.567 21.057 1.00 92.00 217 THR A N 1
ATOM 1648 C CA . THR A 1 217 ? -10.896 -8.691 22.314 1.00 92.00 217 THR A CA 1
ATOM 1649 C C . THR A 1 217 ? -10.699 -7.488 23.228 1.00 92.00 217 THR A C 1
ATOM 1651 O O . THR A 1 217 ? -9.669 -6.816 23.136 1.00 92.00 217 THR A O 1
ATOM 1654 N N . PRO A 1 218 ? -11.648 -7.208 24.141 1.00 93.75 218 PRO A N 1
ATOM 1655 C CA . PRO A 1 218 ? -11.463 -6.174 25.151 1.00 93.75 218 PRO A CA 1
ATOM 1656 C C . PRO A 1 218 ? -10.143 -6.354 25.912 1.00 93.75 218 PRO A C 1
ATOM 1658 O O . PRO A 1 218 ? -9.777 -7.468 26.282 1.00 93.75 218 PRO A O 1
ATOM 1661 N N . GLY A 1 219 ? -9.423 -5.255 26.132 1.00 89.06 219 GLY A N 1
ATOM 1662 C CA . GLY A 1 219 ? -8.097 -5.241 26.751 1.00 89.06 219 GLY A CA 1
ATOM 1663 C C . GLY A 1 219 ? -6.925 -5.256 25.764 1.00 89.06 219 GLY A C 1
ATOM 1664 O O . GLY A 1 219 ? -5.850 -4.783 26.133 1.00 89.06 219 GLY A O 1
ATOM 1665 N N . GLU A 1 220 ? -7.119 -5.721 24.524 1.00 90.81 220 GLU A N 1
ATOM 1666 C CA . GLU A 1 220 ? -6.099 -5.631 23.472 1.00 90.81 220 GLU A CA 1
ATOM 1667 C C . GLU A 1 220 ? -5.930 -4.190 22.963 1.00 90.81 220 GLU A C 1
ATOM 1669 O O . GLU A 1 220 ? -6.829 -3.354 23.079 1.00 90.81 220 GLU A O 1
ATOM 1674 N N . SER A 1 221 ? -4.774 -3.912 22.359 1.00 92.12 221 SER A N 1
ATOM 1675 C CA . SER A 1 221 ? -4.501 -2.658 21.655 1.00 92.12 221 SER A CA 1
ATOM 1676 C C . SER A 1 221 ? -4.466 -2.894 20.151 1.00 92.12 221 SER A C 1
ATOM 1678 O O . SER A 1 221 ? -3.744 -3.766 19.668 1.00 92.12 221 SER A O 1
ATOM 1680 N N . ILE A 1 222 ? -5.209 -2.085 19.401 1.00 93.94 222 ILE A N 1
ATOM 1681 C CA . ILE A 1 222 ? -5.120 -2.044 17.942 1.00 93.94 222 ILE A CA 1
ATOM 1682 C C . ILE A 1 222 ? -3.870 -1.245 17.577 1.00 93.94 222 ILE A C 1
ATOM 1684 O O . ILE A 1 222 ? -3.756 -0.081 17.960 1.00 93.94 222 ILE A O 1
ATOM 1688 N N . GLN A 1 223 ? -2.944 -1.855 16.841 1.00 93.06 223 GLN A N 1
ATOM 1689 C CA . GLN A 1 223 ? -1.812 -1.147 16.248 1.00 93.06 223 GLN A CA 1
ATOM 1690 C C . GLN A 1 223 ? -2.248 -0.524 14.923 1.00 93.06 223 GLN A C 1
ATOM 1692 O O . GLN A 1 223 ? -2.546 -1.235 13.960 1.00 93.06 223 GLN A O 1
ATOM 1697 N N . ILE A 1 224 ? -2.320 0.805 14.894 1.00 90.62 224 ILE A N 1
ATOM 1698 C CA . ILE A 1 224 ? -2.749 1.569 13.726 1.00 90.62 224 ILE A CA 1
ATOM 1699 C C . ILE A 1 224 ? -1.509 2.070 12.993 1.00 90.62 224 ILE A C 1
ATOM 1701 O O . ILE A 1 224 ? -0.694 2.811 13.550 1.00 90.62 224 ILE A O 1
ATOM 1705 N N . PHE A 1 225 ? -1.382 1.667 11.735 1.00 90.88 225 PHE A N 1
ATOM 1706 C CA . PHE A 1 225 ? -0.399 2.203 10.806 1.00 90.88 225 PHE A CA 1
ATOM 1707 C C . PHE A 1 225 ? -1.111 3.203 9.912 1.00 90.88 225 PHE A C 1
ATOM 1709 O O . PHE A 1 225 ? -2.056 2.822 9.228 1.00 90.88 225 PHE A O 1
ATOM 1716 N N . ALA A 1 226 ? -0.718 4.468 9.941 1.00 87.88 226 ALA A N 1
ATOM 1717 C CA . ALA A 1 226 ? -1.366 5.490 9.132 1.00 87.88 226 ALA A CA 1
ATOM 1718 C C . ALA A 1 226 ? -0.352 6.492 8.598 1.00 87.88 226 ALA A C 1
ATOM 1720 O O . ALA A 1 226 ? 0.656 6.761 9.244 1.00 87.88 226 ALA A O 1
ATOM 1721 N N . GLU A 1 227 ? -0.642 7.037 7.430 1.00 89.19 227 GLU A N 1
ATOM 1722 C CA . GLU A 1 227 ? 0.109 8.115 6.805 1.00 89.19 227 GLU A CA 1
ATOM 1723 C C . GLU A 1 227 ? -0.899 9.176 6.383 1.00 89.19 227 GLU A C 1
ATOM 1725 O O . GLU A 1 227 ? -1.870 8.877 5.682 1.00 89.19 227 GLU A O 1
ATOM 1730 N N . ILE A 1 228 ? -0.717 10.382 6.908 1.00 89.12 228 ILE A N 1
ATOM 1731 C CA . ILE A 1 228 ? -1.597 11.519 6.680 1.00 89.12 228 ILE A CA 1
ATOM 1732 C C . ILE A 1 228 ? -0.753 12.636 6.106 1.00 89.12 228 ILE A C 1
ATOM 1734 O O . ILE A 1 228 ? 0.170 13.101 6.766 1.00 89.12 228 ILE A O 1
ATOM 1738 N N . GLU A 1 229 ? -1.104 13.091 4.916 1.00 87.38 229 GLU A N 1
ATOM 1739 C CA . GLU A 1 229 ? -0.419 14.174 4.227 1.00 87.38 229 GLU A CA 1
ATOM 1740 C C . GLU A 1 229 ? -1.390 15.334 4.044 1.00 87.38 229 GLU A C 1
ATOM 1742 O O . GLU A 1 229 ? -2.506 15.168 3.544 1.00 87.38 229 GLU A O 1
ATOM 1747 N N . ASN A 1 230 ? -0.977 16.525 4.462 1.00 89.88 230 ASN A N 1
ATOM 1748 C CA . ASN A 1 230 ? -1.790 17.721 4.338 1.00 89.88 230 ASN A CA 1
ATOM 1749 C C . ASN A 1 230 ? -1.176 18.679 3.318 1.00 89.88 230 ASN A C 1
ATOM 1751 O O . ASN A 1 230 ? -0.412 19.562 3.690 1.00 89.88 230 ASN A O 1
ATOM 1755 N N . CYS A 1 231 ? -1.550 18.582 2.042 1.00 86.19 231 CYS A N 1
ATOM 1756 C CA . CYS A 1 231 ? -1.177 19.589 1.041 1.00 86.19 231 CYS A CA 1
ATOM 1757 C C . CYS A 1 231 ? -2.183 20.756 0.974 1.00 86.19 231 CYS A C 1
ATOM 1759 O O . CYS A 1 231 ? -2.126 21.574 0.054 1.00 86.19 231 CYS A O 1
ATOM 1761 N N . SER A 1 232 ? -3.136 20.835 1.909 1.00 87.56 232 SER A N 1
ATOM 1762 C CA . SER A 1 232 ? -4.097 21.936 1.976 1.00 87.56 232 SER A CA 1
ATOM 1763 C C . SER A 1 232 ? -3.557 23.105 2.792 1.00 87.56 232 SER A C 1
ATOM 1765 O O . SER A 1 232 ? -2.689 22.938 3.639 1.00 87.56 232 SER A O 1
ATOM 1767 N N . SER A 1 233 ? -4.153 24.283 2.617 1.00 86.44 233 SER A N 1
ATOM 1768 C CA . SER A 1 233 ? -3.820 25.473 3.405 1.00 86.44 233 SER A CA 1
ATOM 1769 C C . SER A 1 233 ? -4.352 25.454 4.844 1.00 86.44 233 SER A C 1
ATOM 1771 O O . SER A 1 233 ? -4.111 26.397 5.596 1.00 86.44 233 SER A O 1
ATOM 1773 N N . ARG A 1 234 ? -5.114 24.427 5.246 1.00 89.56 234 ARG A N 1
ATOM 1774 C CA . ARG A 1 234 ? -5.748 24.360 6.572 1.00 89.56 234 ARG A CA 1
ATOM 1775 C C . ARG A 1 234 ? -4.866 23.612 7.559 1.00 89.56 234 ARG A C 1
ATOM 1777 O O . ARG A 1 234 ? -4.200 22.655 7.187 1.00 89.56 234 ARG A O 1
ATOM 1784 N N . MET A 1 235 ? -4.913 24.009 8.829 1.00 92.06 235 MET A N 1
ATOM 1785 C CA . MET A 1 235 ? -4.412 23.169 9.916 1.00 92.06 235 MET A CA 1
ATOM 1786 C C . MET A 1 235 ? -5.431 22.059 10.177 1.00 92.06 235 MET A C 1
ATOM 1788 O O . MET A 1 235 ? -6.607 22.349 10.403 1.00 92.06 235 MET A O 1
ATOM 1792 N N . VAL A 1 236 ? -4.993 20.805 10.129 1.00 94.44 236 VAL A N 1
ATOM 1793 C CA . VAL A 1 236 ? -5.861 19.631 10.277 1.00 94.44 236 VAL A CA 1
ATOM 1794 C C . VAL A 1 236 ? -5.417 18.767 11.448 1.00 94.44 236 VAL A C 1
ATOM 1796 O O . VAL A 1 236 ? -4.262 18.831 11.860 1.00 94.44 236 VAL A O 1
ATOM 1799 N N . VAL A 1 237 ? -6.319 17.957 12.003 1.00 96.19 237 VAL A N 1
ATOM 1800 C CA . VAL A 1 237 ? -5.990 17.085 13.144 1.00 96.19 237 VAL A CA 1
ATOM 1801 C C . VAL A 1 237 ? -6.404 15.644 12.840 1.00 96.19 237 VAL A C 1
ATOM 1803 O O . VAL A 1 237 ? -7.603 15.360 12.768 1.00 96.19 237 VAL A O 1
ATOM 1806 N N . PRO A 1 238 ? -5.458 14.706 12.675 1.00 96.31 238 PRO A N 1
ATOM 1807 C CA . PRO A 1 238 ? -5.784 13.305 12.489 1.00 96.31 238 PRO A CA 1
ATOM 1808 C C . PRO A 1 238 ? -6.223 12.670 13.811 1.00 96.31 238 PRO A C 1
ATOM 1810 O O . PRO A 1 238 ? -5.673 12.918 14.884 1.00 96.31 238 PRO A O 1
ATOM 1813 N N . LYS A 1 239 ? -7.245 11.825 13.741 1.00 97.19 239 LYS A N 1
ATOM 1814 C CA . LYS A 1 239 ? -7.868 11.141 14.873 1.00 97.19 239 LYS A CA 1
ATOM 1815 C C . LYS A 1 239 ? -8.209 9.709 14.479 1.00 97.19 239 LYS A C 1
ATOM 1817 O O . LYS A 1 239 ? -8.511 9.408 13.326 1.00 97.19 239 LYS A O 1
ATOM 1822 N N . ALA A 1 240 ? -8.182 8.813 15.454 1.00 97.75 240 ALA A N 1
ATOM 1823 C CA . ALA A 1 240 ? -8.688 7.458 15.307 1.00 97.75 240 ALA A CA 1
ATOM 1824 C C . ALA A 1 240 ? -9.683 7.162 16.418 1.00 97.75 240 ALA A C 1
ATOM 1826 O O . ALA A 1 240 ? -9.393 7.358 17.597 1.00 97.75 240 ALA A O 1
ATOM 1827 N N . THR A 1 241 ? -10.867 6.689 16.051 1.00 97.88 241 THR A N 1
ATOM 1828 C CA . THR A 1 241 ? -11.942 6.412 16.998 1.00 97.88 241 THR A CA 1
ATOM 1829 C C . THR A 1 241 ? -12.556 5.049 16.752 1.00 97.88 241 THR A C 1
ATOM 1831 O O . THR A 1 241 ? -12.784 4.642 15.617 1.00 97.88 241 THR A O 1
ATOM 1834 N N . ILE A 1 242 ? -12.853 4.335 17.832 1.00 98.19 242 ILE A N 1
ATOM 1835 C CA . ILE A 1 242 ? -13.680 3.134 17.777 1.00 98.19 242 ILE A CA 1
ATOM 1836 C C . ILE A 1 242 ? -15.118 3.576 18.010 1.00 98.19 242 ILE A C 1
ATOM 1838 O O . ILE A 1 242 ? -15.434 4.130 19.066 1.00 98.19 242 ILE A O 1
ATOM 1842 N N . TYR A 1 243 ? -15.986 3.310 17.042 1.00 97.31 243 TYR A N 1
ATOM 1843 C CA . TYR A 1 243 ? -17.426 3.428 17.217 1.00 97.31 243 TYR A CA 1
ATOM 1844 C C . TYR A 1 243 ? -18.053 2.057 17.384 1.00 97.31 243 TYR A C 1
ATOM 1846 O O . TYR A 1 243 ? -17.660 1.098 16.721 1.00 97.31 243 TYR A O 1
ATOM 1854 N N . GLN A 1 244 ? -19.065 1.996 18.240 1.00 97.19 244 GLN A N 1
ATOM 1855 C CA . GLN A 1 244 ? -20.000 0.889 18.305 1.00 97.19 244 GLN A CA 1
ATOM 1856 C C . GLN A 1 244 ? -21.344 1.353 17.761 1.00 97.19 244 GLN A C 1
ATOM 1858 O O . GLN A 1 244 ? -21.896 2.348 18.229 1.00 97.19 244 GLN A O 1
ATOM 1863 N N . THR A 1 245 ? -21.876 0.609 16.804 1.00 95.81 245 THR A N 1
ATOM 1864 C CA . THR A 1 245 ? -23.199 0.820 16.229 1.00 95.81 245 THR A CA 1
ATOM 1865 C C . THR A 1 245 ? -24.106 -0.314 16.689 1.00 95.81 245 THR A C 1
ATOM 1867 O O . THR A 1 245 ? -23.832 -1.486 16.433 1.00 95.81 245 THR A O 1
ATOM 1870 N N . GLN A 1 246 ? -25.170 0.029 17.409 1.00 94.94 246 GLN A N 1
ATOM 1871 C CA . GLN A 1 246 ? -26.181 -0.908 17.885 1.00 94.94 246 GLN A CA 1
ATOM 1872 C C . GLN A 1 246 ? -27.484 -0.678 17.125 1.00 94.94 246 GLN A C 1
ATOM 1874 O O . GLN A 1 246 ? -28.088 0.386 17.251 1.00 94.94 246 GLN A O 1
ATOM 1879 N N . ALA A 1 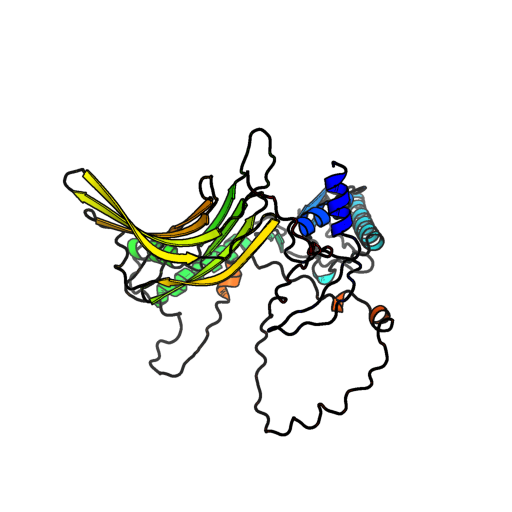247 ? -27.934 -1.669 16.361 1.00 92.94 247 ALA A N 1
ATOM 1880 C CA . ALA A 1 247 ? -29.204 -1.623 15.648 1.00 92.94 247 ALA A CA 1
ATOM 1881 C C . ALA A 1 247 ? -30.214 -2.573 16.302 1.00 92.94 247 ALA A C 1
ATOM 1883 O O . ALA A 1 247 ? -29.949 -3.763 16.448 1.00 92.94 247 ALA A O 1
ATOM 1884 N N . PHE A 1 248 ? -31.376 -2.049 16.685 1.00 92.81 248 PHE A N 1
ATOM 1885 C CA . PHE A 1 248 ? -32.478 -2.791 17.295 1.00 92.81 248 PHE A CA 1
ATOM 1886 C C . PHE A 1 248 ? -33.639 -2.901 16.311 1.00 92.81 248 PHE A C 1
ATOM 1888 O O . PHE A 1 248 ? -34.084 -1.890 15.764 1.00 92.81 248 PHE A O 1
ATOM 1895 N N . TYR A 1 249 ? -34.166 -4.108 16.137 1.00 90.62 249 TYR A N 1
ATOM 1896 C CA . TYR A 1 249 ? -35.256 -4.425 15.223 1.00 90.62 249 TYR A CA 1
ATOM 1897 C C . TYR A 1 249 ? -36.470 -4.896 16.023 1.00 90.62 249 TYR A C 1
ATOM 1899 O O . TYR A 1 249 ? -36.427 -5.914 16.714 1.00 90.62 249 TYR A O 1
ATOM 1907 N N . ALA A 1 250 ? -37.575 -4.156 15.937 1.00 89.69 250 ALA A N 1
ATOM 1908 C CA . ALA A 1 250 ? -38.820 -4.508 16.612 1.00 89.69 250 ALA A CA 1
ATOM 1909 C C . ALA A 1 250 ? -40.031 -4.048 15.795 1.00 89.69 250 ALA A C 1
ATOM 1911 O O . ALA A 1 250 ? -40.105 -2.895 15.373 1.00 89.69 250 ALA A O 1
ATOM 1912 N N . LYS A 1 251 ? -41.012 -4.942 15.600 1.00 88.38 251 LYS A N 1
ATOM 1913 C CA . LYS A 1 251 ? -42.289 -4.646 14.915 1.00 88.38 251 LYS A CA 1
ATOM 1914 C C . LYS A 1 251 ? -42.111 -3.952 13.548 1.00 88.38 251 LYS A C 1
ATOM 1916 O O . LYS A 1 251 ? -42.809 -2.989 13.245 1.00 88.38 251 LYS A O 1
ATOM 1921 N N . GLY A 1 252 ? -41.136 -4.399 12.752 1.00 86.88 252 GLY A N 1
ATOM 1922 C CA . GLY A 1 252 ? -40.829 -3.826 11.431 1.00 86.88 252 GLY A CA 1
ATOM 1923 C C . GLY A 1 252 ? -40.133 -2.458 11.454 1.00 86.88 252 GLY A C 1
ATOM 1924 O O . GLY A 1 252 ? -39.882 -1.892 10.395 1.00 86.88 252 GLY A O 1
ATOM 1925 N N . LYS A 1 253 ? -39.805 -1.920 12.634 1.00 90.19 253 LYS A N 1
ATOM 1926 C CA . LYS A 1 253 ? -39.028 -0.687 12.798 1.00 90.19 253 LYS A CA 1
ATOM 1927 C C . LYS A 1 253 ? -37.601 -1.017 13.222 1.00 90.19 253 LYS A C 1
ATOM 1929 O O . LYS A 1 253 ? -37.377 -1.975 13.964 1.00 90.19 253 LYS A O 1
ATOM 1934 N N . MET A 1 254 ? -36.658 -0.196 12.771 1.00 91.69 254 MET A N 1
ATOM 1935 C CA . MET A 1 254 ? -35.252 -0.264 13.153 1.00 91.69 254 MET A CA 1
ATOM 1936 C C . MET A 1 254 ? -34.855 1.033 13.863 1.00 91.69 254 MET A C 1
ATOM 1938 O O . MET A 1 254 ? -35.249 2.120 13.437 1.00 91.69 254 MET A O 1
ATOM 1942 N N . LYS A 1 255 ? -34.113 0.911 14.964 1.00 93.12 255 LYS A N 1
ATOM 1943 C CA . LYS A 1 255 ? -33.478 2.034 15.658 1.00 93.12 255 LYS A CA 1
ATOM 1944 C C . LYS A 1 255 ? -31.989 1.761 15.768 1.00 93.12 255 LYS A C 1
ATOM 1946 O O . LYS A 1 255 ? -31.603 0.735 16.320 1.00 93.12 255 LYS A O 1
ATOM 1951 N N . GLU A 1 256 ? -31.180 2.698 15.301 1.00 94.31 256 GLU A N 1
ATOM 1952 C CA . GLU A 1 256 ? -29.726 2.628 15.379 1.00 94.31 256 GLU A CA 1
ATOM 1953 C C . GLU A 1 256 ? -29.196 3.629 16.411 1.00 94.31 256 GLU A C 1
ATOM 1955 O O . GLU A 1 256 ? -29.677 4.759 16.511 1.00 94.31 256 GLU A O 1
ATOM 1960 N N . VAL A 1 257 ? -28.220 3.198 17.205 1.00 94.62 257 VAL A N 1
ATOM 1961 C CA . VAL A 1 257 ? -27.509 4.023 18.182 1.00 94.62 257 VAL A CA 1
ATOM 1962 C C . VAL A 1 257 ? -26.016 3.847 17.948 1.00 94.62 257 VAL A C 1
ATOM 1964 O O . VAL A 1 257 ? -25.497 2.738 18.046 1.00 94.62 257 VAL A O 1
ATOM 1967 N N . LYS A 1 258 ? -25.321 4.946 17.653 1.00 95.69 258 LYS A N 1
ATOM 1968 C CA . LYS A 1 258 ? -23.868 4.968 17.482 1.00 95.69 258 LYS A CA 1
ATOM 1969 C C . LYS A 1 258 ? -23.221 5.617 18.701 1.00 95.69 258 LYS A C 1
ATOM 1971 O O . LYS A 1 258 ? -23.580 6.736 19.059 1.00 95.69 258 LYS A O 1
ATOM 1976 N N . GLN A 1 259 ? -22.264 4.933 19.320 1.00 94.00 259 GLN A N 1
ATOM 1977 C CA . GLN A 1 259 ? -21.542 5.420 20.495 1.00 94.00 259 GLN A CA 1
ATOM 1978 C C . GLN A 1 259 ? -20.029 5.366 20.303 1.00 94.00 259 GLN A C 1
ATOM 1980 O O . GLN A 1 259 ? -19.498 4.446 19.679 1.00 94.00 259 GLN A O 1
ATOM 1985 N N . LEU A 1 260 ? -19.340 6.376 20.833 1.00 96.69 260 LEU A N 1
ATOM 1986 C CA . LEU A 1 260 ? -17.883 6.432 20.865 1.00 96.69 260 LEU A CA 1
ATOM 1987 C C . LEU A 1 260 ? -17.374 5.522 21.987 1.00 96.69 260 LEU A C 1
ATOM 1989 O O . LEU A 1 260 ? -17.774 5.675 23.137 1.00 96.69 260 LEU A O 1
ATOM 1993 N N . VAL A 1 261 ? -16.486 4.594 21.648 1.00 96.56 261 VAL A N 1
ATOM 1994 C CA . VAL A 1 261 ? -15.934 3.602 22.581 1.00 96.56 261 VAL A CA 1
ATOM 1995 C C . VAL A 1 261 ? -14.547 4.007 23.055 1.00 96.56 261 VAL A C 1
ATOM 1997 O O . VAL A 1 261 ? -14.253 3.974 24.245 1.00 96.56 261 VAL A O 1
ATOM 2000 N N . ALA A 1 262 ? -13.683 4.378 22.117 1.00 96.50 262 ALA A N 1
ATOM 2001 C CA . ALA A 1 262 ? -12.316 4.790 22.389 1.00 96.50 262 ALA A CA 1
ATOM 2002 C C . ALA A 1 262 ? -11.884 5.815 21.346 1.00 96.50 262 ALA A C 1
ATOM 2004 O O . ALA A 1 262 ? -12.387 5.809 20.219 1.00 96.50 262 ALA A O 1
ATOM 2005 N N . ASN A 1 263 ? -10.952 6.686 21.712 1.00 96.56 263 ASN A N 1
ATOM 2006 C CA . ASN A 1 263 ? -10.389 7.671 20.804 1.00 96.56 263 ASN A CA 1
ATOM 2007 C C . ASN A 1 263 ? -8.879 7.806 21.003 1.00 96.56 263 ASN A C 1
ATOM 2009 O O . ASN A 1 263 ? -8.330 7.455 22.046 1.00 96.56 263 ASN A O 1
ATOM 2013 N N . LEU A 1 264 ? -8.240 8.310 19.961 1.00 94.56 264 LEU A N 1
ATOM 2014 C CA . LEU A 1 264 ? -6.832 8.632 19.872 1.00 94.56 264 LEU A CA 1
ATOM 2015 C C . LEU A 1 264 ? -6.711 9.892 19.019 1.00 94.56 264 LEU A C 1
ATOM 2017 O O . LEU A 1 264 ? -7.306 9.963 17.942 1.00 94.56 264 LEU A O 1
ATOM 2021 N N . CYS A 1 265 ? -5.930 10.861 19.485 1.00 93.75 265 CYS A N 1
ATOM 2022 C CA . CYS A 1 265 ? -5.626 12.077 18.739 1.00 93.75 265 CYS A CA 1
ATOM 2023 C C . CYS A 1 265 ? -4.168 12.048 18.256 1.00 93.75 265 CYS A C 1
ATOM 2025 O O . CYS A 1 265 ? -3.262 11.607 18.975 1.00 93.75 265 CYS A O 1
ATOM 2027 N N . GLY A 1 266 ? -3.956 12.447 17.008 1.00 90.00 266 GLY A N 1
ATOM 2028 C CA . GLY A 1 266 ? -2.656 12.818 16.464 1.00 90.00 266 GLY A CA 1
ATOM 2029 C C . GLY A 1 266 ? -2.287 14.251 16.812 1.00 90.00 266 GLY A C 1
ATOM 2030 O O . GLY A 1 266 ? -3.010 14.930 17.549 1.00 90.00 266 GLY A O 1
ATOM 2031 N N . GLU A 1 267 ? -1.143 14.673 16.297 1.00 89.12 267 GLU A N 1
ATOM 2032 C CA . GLU A 1 267 ? -0.685 16.052 16.426 1.00 89.12 267 GLU A CA 1
ATOM 2033 C C . GLU A 1 267 ? -1.361 16.933 15.370 1.00 89.12 267 GLU A C 1
ATOM 2035 O O . GLU A 1 267 ? -1.829 16.461 14.337 1.00 89.12 267 GLU A O 1
ATOM 2040 N N . SER A 1 268 ? -1.469 18.234 15.631 1.00 91.25 268 SER A N 1
ATOM 2041 C CA . SER A 1 268 ? -1.992 19.160 14.627 1.00 91.25 268 SER A CA 1
ATOM 2042 C C . SER A 1 268 ? -1.018 19.275 13.455 1.00 91.25 268 SER A C 1
ATOM 2044 O O . SER A 1 268 ? 0.146 19.623 13.649 1.00 91.25 268 SER A O 1
ATOM 2046 N N . LEU A 1 269 ? -1.513 19.054 12.240 1.00 88.81 269 LEU A N 1
ATOM 2047 C CA . LEU A 1 269 ? -0.744 19.126 11.005 1.00 88.81 269 LEU A CA 1
ATOM 2048 C C . LEU A 1 269 ? -0.980 20.459 10.304 1.00 88.81 269 LEU A C 1
ATOM 2050 O O . LEU A 1 269 ? -2.089 20.755 9.851 1.00 88.81 269 LEU A O 1
ATOM 2054 N N . SER A 1 270 ? 0.077 21.258 10.184 1.00 87.75 270 SER A N 1
ATOM 2055 C CA . SER A 1 270 ? 0.083 22.450 9.338 1.00 87.75 270 SER A CA 1
ATOM 2056 C C . SER A 1 270 ? 0.141 22.088 7.847 1.00 87.75 270 SER A C 1
ATOM 2058 O O . SER A 1 270 ? 0.335 20.931 7.468 1.00 87.75 270 SER A O 1
ATOM 2060 N N . SER A 1 271 ? -0.077 23.089 6.994 1.00 87.62 271 SER A N 1
ATOM 2061 C CA . SER A 1 271 ? 0.023 22.955 5.537 1.00 87.62 271 SER A CA 1
ATOM 2062 C C . SER A 1 271 ? 1.403 22.438 5.116 1.00 87.62 271 SER A C 1
ATOM 2064 O O . SER A 1 271 ? 2.426 22.934 5.584 1.00 87.62 271 SER A O 1
ATOM 2066 N N . GLY A 1 272 ? 1.429 21.479 4.194 1.00 79.94 272 GLY A N 1
ATOM 2067 C CA . GLY A 1 272 ? 2.633 20.870 3.624 1.00 79.94 272 GLY A CA 1
ATOM 2068 C C . GLY A 1 272 ? 3.319 19.822 4.505 1.00 79.94 272 GLY A C 1
ATOM 2069 O O . GLY A 1 272 ? 4.404 19.368 4.149 1.00 79.94 272 GLY A O 1
ATOM 2070 N N . LYS A 1 273 ? 2.734 19.448 5.651 1.00 81.50 273 LYS A N 1
ATOM 2071 C CA . LYS A 1 273 ? 3.310 18.462 6.577 1.00 81.50 273 LYS A CA 1
ATOM 2072 C C . LYS A 1 273 ? 2.635 17.095 6.465 1.00 81.50 273 LYS A C 1
ATOM 2074 O O . LYS A 1 273 ? 1.462 16.988 6.100 1.00 81.50 273 LYS A O 1
ATOM 2079 N N . THR A 1 274 ? 3.390 16.071 6.857 1.00 83.06 274 THR A N 1
ATOM 2080 C CA . THR A 1 274 ? 2.960 14.670 6.888 1.00 83.06 274 THR A CA 1
ATOM 2081 C C . THR A 1 274 ? 3.139 14.105 8.293 1.00 83.06 274 THR A C 1
ATOM 2083 O O . THR A 1 274 ? 4.179 14.313 8.917 1.00 83.06 274 THR A O 1
ATOM 2086 N N . GLU A 1 275 ? 2.143 13.374 8.793 1.00 87.50 275 GLU A N 1
ATOM 2087 C CA . GLU A 1 275 ? 2.243 12.581 10.022 1.00 87.50 275 GLU A CA 1
ATOM 2088 C C . GLU A 1 275 ? 2.203 11.094 9.679 1.00 87.50 275 GLU A C 1
ATOM 2090 O O . GLU A 1 275 ? 1.361 10.634 8.904 1.00 87.50 275 GLU A O 1
ATOM 2095 N N . THR A 1 276 ? 3.085 10.322 10.311 1.00 85.81 276 THR A N 1
ATOM 2096 C CA . THR A 1 276 ? 3.107 8.867 10.172 1.00 85.81 276 THR A CA 1
ATOM 2097 C C . THR A 1 276 ? 2.915 8.200 11.526 1.00 85.81 276 THR A C 1
ATOM 2099 O O . THR A 1 276 ? 3.714 8.353 12.450 1.00 85.81 276 THR A O 1
ATOM 2102 N N . TRP A 1 277 ? 1.873 7.385 11.641 1.00 86.88 277 TRP A N 1
ATOM 2103 C CA . TRP A 1 277 ? 1.668 6.481 12.763 1.00 86.88 277 TRP A CA 1
ATOM 2104 C C . TRP A 1 277 ? 2.318 5.136 12.452 1.00 86.88 277 TRP A C 1
ATOM 2106 O O . TRP A 1 277 ? 1.870 4.404 11.574 1.00 86.88 277 TRP A O 1
ATOM 2116 N N . ASN A 1 278 ? 3.364 4.784 13.198 1.00 84.69 278 ASN A N 1
ATOM 2117 C CA . ASN A 1 278 ? 4.058 3.501 13.075 1.00 84.69 278 ASN A CA 1
ATOM 2118 C C . ASN A 1 278 ? 3.579 2.530 14.165 1.00 84.69 278 ASN A C 1
ATOM 2120 O O . ASN A 1 278 ? 4.281 2.287 15.143 1.00 84.69 278 ASN A O 1
ATOM 2124 N N . GLY A 1 279 ? 2.358 2.008 14.019 1.00 86.06 279 GLY A N 1
ATOM 2125 C CA . GLY A 1 279 ? 1.768 1.084 14.993 1.00 86.06 279 GLY A CA 1
ATOM 2126 C C . GLY A 1 279 ? 1.264 1.791 16.254 1.00 86.06 279 GLY A C 1
ATOM 2127 O O . GLY A 1 279 ? 1.404 1.274 17.365 1.00 86.06 279 GLY A O 1
ATOM 2128 N N . LYS A 1 280 ? 0.678 2.987 16.100 1.00 86.81 280 LYS A N 1
ATOM 2129 C CA . LYS A 1 280 ? 0.135 3.769 17.218 1.00 86.81 280 LYS A CA 1
ATOM 2130 C C . LYS A 1 280 ? -0.992 2.974 17.883 1.00 86.81 280 LYS A C 1
ATOM 2132 O O . LYS A 1 280 ? -1.912 2.509 17.212 1.00 86.81 280 LYS A O 1
ATOM 2137 N N . GLN A 1 281 ? -0.879 2.764 19.191 1.00 92.56 281 GLN A N 1
ATOM 2138 C CA . GLN A 1 281 ? -1.730 1.828 19.923 1.00 92.56 281 GLN A CA 1
ATOM 2139 C C . GLN A 1 281 ? -3.032 2.487 20.390 1.00 92.56 281 GLN A C 1
ATOM 2141 O O . GLN A 1 281 ? -3.001 3.479 21.116 1.00 92.56 281 GLN A O 1
ATOM 2146 N N . LEU A 1 282 ? -4.173 1.889 20.041 1.00 95.62 282 LEU A N 1
ATOM 2147 C CA . LEU A 1 282 ? -5.492 2.253 20.559 1.00 95.62 282 LEU A CA 1
ATOM 2148 C C . LEU A 1 282 ? -6.074 1.089 21.365 1.00 95.62 282 LEU A C 1
ATOM 2150 O O . LEU A 1 282 ? -6.458 0.061 20.805 1.00 95.62 282 LEU A O 1
ATOM 2154 N N . LYS A 1 283 ? -6.119 1.247 22.691 1.00 94.81 283 LYS A N 1
ATOM 2155 C CA . LYS A 1 283 ? -6.604 0.216 23.615 1.00 94.81 283 LYS A CA 1
ATOM 2156 C C . LYS A 1 283 ? -8.123 0.074 23.544 1.00 94.81 283 LYS A C 1
ATOM 2158 O O . LYS A 1 283 ? -8.847 1.066 23.604 1.00 94.81 283 LYS A O 1
ATOM 2163 N N . ILE A 1 284 ? -8.598 -1.165 23.484 1.00 94.50 284 ILE A N 1
ATOM 2164 C CA . ILE A 1 284 ? -10.023 -1.493 23.491 1.00 94.50 284 ILE A CA 1
ATOM 2165 C C . ILE A 1 284 ? -10.489 -1.607 24.950 1.00 94.50 284 ILE A C 1
ATOM 2167 O O . ILE A 1 284 ? -9.998 -2.480 25.677 1.00 94.50 284 ILE A O 1
ATOM 2171 N N . PRO A 1 285 ? -11.414 -0.750 25.415 1.00 94.75 285 PRO A N 1
ATOM 2172 C CA . PRO A 1 285 ? -11.939 -0.834 26.772 1.00 94.75 285 PRO A CA 1
ATOM 2173 C C . PRO A 1 285 ? -12.867 -2.052 26.939 1.00 94.75 285 PRO A C 1
ATOM 2175 O O . PRO A 1 285 ? -13.237 -2.694 25.954 1.00 94.75 285 PRO A O 1
ATOM 2178 N N . PRO A 1 286 ? -13.267 -2.387 28.178 1.00 93.38 286 PRO A N 1
ATOM 2179 C CA . PRO A 1 286 ? -14.295 -3.393 28.428 1.00 93.38 286 PRO A CA 1
ATOM 2180 C C . PRO A 1 286 ? -15.604 -3.038 27.707 1.00 93.38 286 PRO A C 1
ATOM 2182 O O . PRO A 1 286 ? -16.289 -2.090 28.081 1.00 93.38 286 PRO A O 1
ATOM 2185 N N . VAL A 1 287 ? -15.943 -3.798 26.665 1.00 94.56 287 VAL A N 1
ATOM 2186 C CA . VAL A 1 287 ? -17.161 -3.619 25.861 1.00 94.56 287 VAL A CA 1
ATOM 2187 C C . VAL A 1 287 ? -17.806 -4.960 25.536 1.00 94.56 287 VAL A C 1
ATOM 2189 O O . VAL A 1 287 ? -17.169 -6.011 25.628 1.00 94.56 287 VAL A O 1
ATOM 2192 N N . SER A 1 288 ? -19.082 -4.931 25.152 1.00 93.06 288 SER A N 1
ATOM 2193 C CA . SER A 1 288 ? -19.800 -6.132 24.727 1.00 93.06 288 SER A CA 1
ATOM 2194 C C . SER A 1 288 ? -19.222 -6.704 23.425 1.00 93.06 288 SER A C 1
ATOM 2196 O O . SER A 1 288 ? -18.737 -5.951 22.578 1.00 93.06 288 SER A O 1
ATOM 2198 N N . PRO A 1 289 ? -19.279 -8.027 23.214 1.00 94.38 289 PRO A N 1
ATOM 2199 C CA . PRO A 1 289 ? -18.858 -8.604 21.946 1.00 94.38 289 PRO A CA 1
ATOM 2200 C C . PRO A 1 289 ? -19.743 -8.129 20.789 1.00 94.38 289 PRO A C 1
ATOM 2202 O O . PRO A 1 289 ? -20.872 -7.668 20.974 1.00 94.38 289 PRO A O 1
ATOM 2205 N N . SER A 1 290 ? -19.225 -8.261 19.572 1.00 93.50 290 SER A N 1
ATOM 2206 C CA . SER A 1 290 ? -19.999 -8.047 18.355 1.00 93.50 290 SER A CA 1
ATOM 2207 C C . SER A 1 290 ? -21.103 -9.092 18.222 1.00 93.50 290 SER A C 1
ATOM 2209 O O . SER A 1 290 ? -20.889 -10.279 18.465 1.00 93.50 290 SER A O 1
ATOM 2211 N N . ILE A 1 291 ? -22.276 -8.643 17.783 1.00 92.44 291 ILE A N 1
ATOM 2212 C CA . ILE A 1 291 ? -23.446 -9.481 17.519 1.00 92.44 291 ILE A CA 1
ATOM 2213 C C . ILE A 1 291 ? -23.832 -9.227 16.067 1.00 92.44 291 ILE A C 1
ATOM 2215 O O . ILE A 1 291 ? -24.476 -8.229 15.759 1.00 92.44 291 ILE A O 1
ATOM 2219 N N . LEU A 1 292 ? -23.376 -10.096 15.167 1.00 83.94 292 LEU A N 1
ATOM 2220 C CA . LEU A 1 292 ? -23.544 -9.909 13.719 1.00 83.94 292 LEU A CA 1
ATOM 2221 C C . LEU A 1 292 ? -24.731 -10.699 13.155 1.00 83.94 292 LEU A C 1
ATOM 2223 O O . LEU A 1 292 ? -25.301 -10.313 12.135 1.00 83.94 292 LEU A O 1
ATOM 2227 N N . ASP A 1 293 ? -25.100 -11.790 13.827 1.00 84.88 293 ASP A N 1
ATOM 2228 C CA . ASP A 1 293 ? -26.119 -12.736 13.376 1.00 84.88 293 ASP A CA 1
ATOM 2229 C C . ASP A 1 293 ? -27.226 -12.891 14.425 1.00 84.88 293 ASP A C 1
ATOM 2231 O O . ASP A 1 293 ? -27.304 -13.864 15.171 1.00 84.88 293 ASP A O 1
ATOM 2235 N N . CYS A 1 294 ? -28.049 -11.853 14.549 1.00 86.00 294 CYS A N 1
ATOM 2236 C CA . CYS A 1 294 ? -29.236 -11.860 15.393 1.00 86.00 294 CYS A CA 1
ATOM 2237 C C . CYS A 1 294 ? -30.344 -11.039 14.727 1.00 86.00 294 CYS A C 1
ATOM 2239 O O . CYS A 1 294 ? -30.098 -9.988 14.130 1.00 86.00 294 CYS A O 1
ATOM 2241 N N . SER A 1 295 ? -31.578 -11.538 14.810 1.00 86.06 295 SER A N 1
ATOM 2242 C CA . SER A 1 295 ? -32.754 -10.944 14.164 1.00 86.06 295 SER A CA 1
ATOM 2243 C C . SER A 1 295 ? -33.311 -9.724 14.900 1.00 86.06 295 SER A C 1
ATOM 2245 O O . SER A 1 295 ? -34.087 -8.969 14.320 1.00 86.06 295 SER A O 1
ATOM 2247 N N . ILE A 1 296 ? -32.931 -9.532 16.167 1.00 89.56 296 ILE A N 1
ATOM 2248 C CA . ILE A 1 296 ? -33.494 -8.502 17.054 1.00 89.56 296 ILE A CA 1
ATOM 2249 C C . ILE A 1 296 ? -32.483 -7.391 17.333 1.00 89.56 296 ILE A C 1
ATOM 2251 O O . ILE A 1 296 ? -32.863 -6.226 17.427 1.00 89.56 296 ILE A O 1
ATOM 2255 N N . ILE A 1 297 ? -31.200 -7.725 17.468 1.00 91.25 297 ILE A N 1
ATOM 2256 C CA . ILE A 1 297 ? -30.150 -6.760 17.790 1.00 91.25 297 ILE A CA 1
ATOM 2257 C C . ILE A 1 297 ? -28.887 -7.054 16.989 1.00 91.25 297 ILE A C 1
ATOM 2259 O O . ILE A 1 297 ? -28.435 -8.193 16.932 1.00 91.25 297 ILE A O 1
ATOM 2263 N N . ARG A 1 298 ? -28.289 -6.019 16.409 1.00 92.56 298 ARG A N 1
ATOM 2264 C CA . ARG A 1 298 ? -26.952 -6.068 15.822 1.00 92.56 298 ARG A CA 1
ATOM 2265 C C . ARG A 1 298 ? -26.034 -5.131 16.575 1.00 92.56 298 ARG A C 1
ATOM 2267 O O . ARG A 1 298 ? -26.422 -4.014 16.897 1.00 92.56 298 ARG A O 1
ATOM 2274 N N . VAL A 1 299 ? -24.829 -5.602 16.861 1.00 94.81 299 VAL A N 1
ATOM 2275 C CA . VAL A 1 299 ? -23.784 -4.837 17.535 1.00 94.81 299 VAL A CA 1
ATOM 2276 C C . VAL A 1 299 ? -22.530 -4.926 16.685 1.00 94.81 299 VAL A C 1
ATOM 2278 O O . VAL A 1 299 ? -21.877 -5.970 16.636 1.00 94.81 299 VAL A O 1
ATOM 2281 N N . GLU A 1 300 ? -22.204 -3.826 16.026 1.00 95.38 300 GLU A N 1
ATOM 2282 C CA . GLU A 1 300 ? -21.081 -3.711 15.105 1.00 95.38 300 GLU A CA 1
ATOM 2283 C C . GLU A 1 300 ? -20.070 -2.705 15.642 1.00 95.38 300 GLU A C 1
ATOM 2285 O O . GLU A 1 300 ? -20.426 -1.754 16.337 1.00 95.38 300 GLU A O 1
ATOM 2290 N N . TYR A 1 301 ? -18.800 -2.921 15.319 1.00 97.12 301 TYR A N 1
ATOM 2291 C CA . TYR A 1 301 ? -17.727 -2.008 15.675 1.00 97.12 301 TYR A CA 1
ATOM 2292 C C . TYR A 1 301 ? -16.993 -1.574 14.422 1.00 97.12 301 TYR A C 1
ATOM 2294 O O . TYR A 1 301 ? -16.834 -2.349 13.476 1.00 97.12 301 TYR A O 1
ATOM 2302 N N . SER A 1 302 ? -16.497 -0.347 14.426 1.00 97.00 302 SER A N 1
ATOM 2303 C CA . SER A 1 302 ? -15.602 0.112 13.380 1.00 97.00 302 SER A CA 1
ATOM 2304 C C . SER A 1 302 ? -14.548 1.063 13.923 1.00 97.00 302 SER A C 1
ATOM 2306 O O . SER A 1 302 ? -14.812 1.877 14.810 1.00 97.00 302 SER A O 1
ATOM 2308 N N . LEU A 1 303 ? -13.335 0.927 13.396 1.00 97.94 303 LEU A N 1
ATOM 2309 C CA . LEU A 1 303 ? -12.262 1.884 13.576 1.00 97.94 303 LEU A CA 1
ATOM 2310 C C . LEU A 1 303 ? -12.395 2.942 12.483 1.00 97.94 303 LEU A C 1
ATOM 2312 O O . LEU A 1 303 ? -12.200 2.657 11.302 1.00 97.94 303 LEU A O 1
ATOM 2316 N N . MET A 1 304 ? -12.720 4.161 12.883 1.00 97.50 304 MET A N 1
ATOM 2317 C CA . MET A 1 304 ? -12.753 5.316 12.006 1.00 97.50 304 MET A CA 1
ATOM 2318 C C . MET A 1 304 ? -11.448 6.086 12.169 1.00 97.50 304 MET A C 1
ATOM 2320 O O . MET A 1 304 ? -11.215 6.698 13.210 1.00 97.50 304 MET A O 1
ATOM 2324 N N . VAL A 1 305 ? -10.592 6.040 11.153 1.00 96.62 305 VAL A N 1
ATOM 2325 C CA . VAL A 1 305 ? -9.413 6.910 11.069 1.00 96.62 305 VAL A CA 1
ATOM 2326 C C . VAL A 1 305 ? -9.812 8.096 10.213 1.00 96.62 305 VAL A C 1
ATOM 2328 O O . VAL A 1 305 ? -10.310 7.901 9.105 1.00 96.62 305 VAL A O 1
ATOM 2331 N N . TYR A 1 306 ? -9.674 9.309 10.727 1.00 96.19 306 TYR A N 1
ATOM 2332 C CA . TYR A 1 306 ? -10.121 10.500 10.026 1.00 96.19 306 TYR A CA 1
ATOM 2333 C C . TYR A 1 306 ? -9.248 11.707 10.313 1.00 96.19 306 TYR A C 1
ATOM 2335 O O . TYR A 1 306 ? -8.539 11.759 11.311 1.00 96.19 306 TYR A O 1
ATOM 2343 N N . VAL A 1 307 ? -9.319 12.676 9.416 1.00 96.00 307 VAL A N 1
ATOM 2344 C CA . VAL A 1 307 ? -8.680 13.976 9.535 1.00 96.00 307 VAL A CA 1
ATOM 2345 C C . VAL A 1 307 ? -9.787 14.998 9.745 1.00 96.00 307 VAL A C 1
ATOM 2347 O O . VAL A 1 307 ? -10.652 15.149 8.880 1.00 96.00 307 VAL A O 1
ATOM 2350 N N . ASP A 1 308 ? -9.771 15.642 10.910 1.00 95.44 308 ASP A N 1
ATOM 2351 C CA . ASP A 1 308 ? -10.648 16.757 11.268 1.00 95.44 308 ASP A CA 1
ATOM 2352 C C . ASP A 1 308 ? -10.206 17.995 10.483 1.00 95.44 308 ASP A C 1
ATOM 2354 O O . ASP A 1 308 ? -9.056 18.437 10.610 1.00 95.44 308 ASP A O 1
ATOM 2358 N N . ILE A 1 309 ? -11.091 18.503 9.622 1.00 92.94 309 ILE A N 1
ATOM 2359 C CA . ILE A 1 309 ? -10.790 19.606 8.704 1.00 92.94 309 ILE A CA 1
ATOM 2360 C C . ILE A 1 309 ? -11.691 20.793 9.058 1.00 92.94 309 ILE A C 1
ATOM 2362 O O . ILE A 1 309 ? -12.851 20.836 8.635 1.00 92.94 309 ILE A O 1
ATOM 2366 N N . PRO A 1 310 ? -11.167 21.818 9.752 1.00 90.06 310 PRO A N 1
ATOM 2367 C CA . PRO A 1 310 ? -11.961 22.971 10.158 1.00 90.06 310 PRO A CA 1
ATOM 2368 C C . PRO A 1 310 ? -12.675 23.616 8.968 1.00 90.06 310 PRO A C 1
ATOM 2370 O O . PRO A 1 310 ? -12.032 23.988 7.987 1.00 90.06 310 PRO A O 1
ATOM 2373 N N . GLY A 1 311 ? -14.004 23.741 9.034 1.00 86.62 311 GLY A N 1
ATOM 2374 C CA . GLY A 1 311 ? -14.824 24.372 7.992 1.00 86.62 311 GLY A CA 1
ATOM 2375 C C . GLY A 1 311 ? -15.004 23.547 6.709 1.00 86.62 311 GLY A C 1
ATOM 2376 O O . GLY A 1 311 ? -15.266 24.121 5.649 1.00 86.62 311 GLY A O 1
ATOM 2377 N N . ALA A 1 312 ? -14.769 22.234 6.735 1.00 87.94 312 ALA A N 1
ATOM 2378 C CA . ALA A 1 312 ? -15.100 21.306 5.651 1.00 87.94 312 ALA A CA 1
ATOM 2379 C C . ALA A 1 312 ? -15.527 19.949 6.228 1.00 87.94 312 ALA A C 1
ATOM 2381 O O . ALA A 1 312 ? -15.365 19.689 7.411 1.00 87.94 312 ALA A O 1
ATOM 2382 N N . MET A 1 313 ? -16.088 19.075 5.389 1.00 89.25 313 MET A N 1
ATOM 2383 C CA . MET A 1 313 ? -16.345 17.693 5.809 1.00 89.25 313 MET A CA 1
ATOM 2384 C C . MET A 1 313 ? -15.022 16.955 6.045 1.00 89.25 313 MET A C 1
ATOM 2386 O O . MET A 1 313 ? -14.129 17.038 5.195 1.00 89.25 313 MET A O 1
ATOM 2390 N N . ASP A 1 314 ? -14.945 16.182 7.120 1.00 94.00 314 ASP A N 1
ATOM 2391 C CA . ASP A 1 314 ? -13.777 15.367 7.454 1.00 94.00 314 ASP A CA 1
ATOM 2392 C C . ASP A 1 314 ? -13.441 14.351 6.356 1.00 94.00 314 ASP A C 1
ATOM 2394 O O . ASP A 1 314 ? -14.314 13.831 5.647 1.00 94.00 314 ASP A O 1
ATOM 2398 N N . LEU A 1 315 ? -12.153 14.034 6.232 1.00 93.12 315 LEU A N 1
ATOM 2399 C CA . LEU A 1 315 ? -11.675 12.924 5.412 1.00 93.12 315 LEU A CA 1
ATOM 2400 C C . LEU A 1 315 ? -11.565 11.684 6.296 1.00 93.12 315 LEU A C 1
ATOM 2402 O O . LEU A 1 315 ? -10.778 11.692 7.232 1.00 93.12 315 LEU A O 1
ATOM 2406 N N . PHE A 1 316 ? -12.319 10.618 6.013 1.00 94.75 316 PHE A N 1
ATOM 2407 C CA . PHE A 1 316 ? -12.336 9.429 6.873 1.00 94.75 316 PHE A CA 1
ATOM 2408 C C . PHE A 1 316 ? -12.274 8.093 6.121 1.00 94.75 316 PHE A C 1
ATOM 2410 O O . PHE A 1 316 ? -12.899 7.886 5.070 1.00 94.75 316 PHE A O 1
ATOM 2417 N N . LEU A 1 317 ? -11.573 7.146 6.738 1.00 93.62 317 LEU A N 1
ATOM 2418 C CA . LEU A 1 317 ? -11.547 5.722 6.433 1.00 93.62 317 LEU A CA 1
ATOM 2419 C C . LEU A 1 317 ? -12.285 4.959 7.530 1.00 93.62 317 LEU A C 1
ATOM 2421 O O . LEU A 1 317 ? -12.060 5.178 8.717 1.00 93.62 317 LEU A O 1
ATOM 2425 N N . ASN A 1 318 ? -13.159 4.044 7.122 1.00 96.00 318 ASN A N 1
ATOM 2426 C CA . ASN A 1 318 ? -13.893 3.182 8.037 1.00 96.00 318 ASN A CA 1
ATOM 2427 C C . ASN A 1 318 ? -13.382 1.748 7.887 1.00 96.00 318 ASN A C 1
ATOM 2429 O O . ASN A 1 318 ? -13.580 1.140 6.837 1.00 96.00 318 ASN A O 1
ATOM 2433 N N . LEU A 1 319 ? -12.733 1.222 8.923 1.00 94.62 319 LEU A N 1
ATOM 2434 C CA . LEU A 1 319 ? -12.209 -0.140 8.981 1.00 94.62 319 LEU A CA 1
ATOM 2435 C C . LEU A 1 319 ? -13.094 -0.958 9.941 1.00 94.62 319 LEU A C 1
ATOM 2437 O O . LEU A 1 319 ? -13.023 -0.758 11.155 1.00 94.62 319 LEU A O 1
ATOM 2441 N N . PRO A 1 320 ? -13.971 -1.847 9.440 1.00 96.00 320 PRO A N 1
ATOM 2442 C CA . PRO A 1 320 ? -14.841 -2.662 10.287 1.00 96.00 320 PRO A CA 1
ATOM 2443 C C . PRO A 1 320 ? -14.049 -3.510 11.287 1.00 96.00 320 PRO A C 1
ATOM 2445 O O . PRO A 1 320 ? -13.007 -4.055 10.939 1.00 96.00 320 PRO A O 1
ATOM 2448 N N . LEU A 1 321 ? -14.561 -3.691 12.501 1.00 95.00 321 LEU A N 1
ATOM 2449 C CA . LEU A 1 321 ? -13.951 -4.512 13.548 1.00 95.00 321 LEU A CA 1
ATOM 2450 C C . LEU A 1 321 ? -14.902 -5.628 13.991 1.00 95.00 321 LEU A C 1
ATOM 2452 O O . LEU A 1 321 ? -16.122 -5.516 13.875 1.00 95.00 321 LEU A O 1
ATOM 2456 N N . VAL A 1 322 ? -14.333 -6.703 14.533 1.00 93.81 322 VAL A N 1
ATOM 2457 C CA . VAL A 1 322 ? -15.068 -7.750 15.251 1.00 93.81 322 VAL A CA 1
ATOM 2458 C C . VAL A 1 322 ? -14.482 -7.861 16.648 1.00 93.81 322 VAL A C 1
ATOM 2460 O O . VAL A 1 322 ? -13.314 -8.200 16.809 1.00 93.81 322 VAL A O 1
ATOM 2463 N N . ILE A 1 323 ? -15.296 -7.585 17.659 1.00 93.38 323 ILE A N 1
ATOM 2464 C CA . ILE A 1 323 ? -14.918 -7.727 19.062 1.00 93.38 323 ILE A CA 1
ATOM 2465 C C . ILE A 1 323 ? -15.425 -9.075 19.574 1.00 93.38 323 ILE A C 1
ATOM 2467 O O . ILE A 1 323 ? -16.630 -9.303 19.658 1.00 93.38 323 ILE A O 1
ATOM 2471 N N . GLY A 1 324 ? -14.504 -9.982 19.881 1.00 90.94 324 GLY A N 1
ATOM 2472 C CA . GLY A 1 324 ? -14.788 -11.286 20.473 1.00 90.94 324 GLY A CA 1
ATOM 2473 C C . GLY A 1 324 ? -14.686 -11.280 21.999 1.00 90.94 324 GLY A C 1
ATOM 2474 O O . GLY A 1 324 ? -14.326 -10.282 22.620 1.00 90.94 324 GLY A O 1
ATOM 2475 N N . THR A 1 325 ? -14.974 -12.430 22.603 1.00 85.62 325 THR A N 1
ATOM 2476 C CA . THR A 1 325 ? -14.833 -12.662 24.053 1.00 85.62 325 THR A CA 1
ATOM 2477 C C . THR A 1 325 ? -13.594 -13.472 24.422 1.00 85.62 325 THR A C 1
ATOM 2479 O O . THR A 1 325 ? -13.179 -13.451 25.576 1.00 85.62 325 THR A O 1
ATOM 2482 N N . ILE A 1 326 ? -13.007 -14.193 23.463 1.00 80.06 326 ILE A N 1
ATOM 2483 C CA . ILE A 1 326 ? -11.852 -15.067 23.679 1.00 80.06 326 ILE A CA 1
ATOM 2484 C C . ILE A 1 326 ? -10.671 -14.492 22.895 1.00 80.06 326 ILE A C 1
ATOM 2486 O O . ILE A 1 326 ? -10.784 -14.382 21.669 1.00 80.06 326 ILE A O 1
ATOM 2490 N N . PRO A 1 327 ? -9.569 -14.102 23.565 1.00 73.75 327 PRO A N 1
ATOM 2491 C CA . PRO A 1 327 ? -8.404 -13.565 22.884 1.00 73.75 327 PRO A CA 1
ATOM 2492 C C . PRO A 1 327 ? -7.848 -14.607 21.922 1.00 73.75 327 PRO A C 1
ATOM 2494 O O . PRO A 1 327 ? -7.753 -15.801 22.227 1.00 73.75 327 PRO A O 1
ATOM 2497 N N . LEU A 1 328 ? -7.460 -14.144 20.741 1.00 65.12 328 LEU A N 1
ATOM 2498 C CA . LEU A 1 328 ? -6.733 -14.965 19.790 1.00 65.12 328 LEU A CA 1
ATOM 2499 C C . LEU A 1 328 ? -5.295 -15.048 20.297 1.00 65.12 328 LEU A C 1
ATOM 2501 O O . LEU A 1 328 ? -4.473 -14.195 19.974 1.00 65.12 328 LEU A O 1
ATOM 2505 N N . HIS A 1 329 ? -5.000 -16.040 21.143 1.00 56.62 329 HIS A N 1
ATOM 2506 C CA . HIS A 1 329 ? -3.630 -16.267 21.596 1.00 56.62 329 HIS A CA 1
ATOM 2507 C C . HIS A 1 329 ? -2.692 -16.327 20.378 1.00 56.62 329 HIS A C 1
ATOM 2509 O O . HIS A 1 329 ? -3.019 -17.026 19.408 1.00 56.62 329 HIS A O 1
ATOM 2515 N N . PRO A 1 330 ? -1.534 -15.635 20.412 1.00 49.19 330 PRO A N 1
ATOM 2516 C CA . PRO A 1 330 ? -0.495 -15.829 19.415 1.00 49.19 330 PRO A CA 1
ATOM 2517 C C . PRO A 1 330 ? -0.231 -17.327 19.322 1.00 49.19 330 PRO A C 1
ATOM 2519 O O . PRO A 1 330 ? -0.077 -17.993 20.345 1.00 49.19 330 PRO A O 1
ATOM 2522 N N . PHE A 1 331 ? -0.277 -17.877 18.113 1.00 50.00 331 PHE A N 1
ATOM 2523 C CA . PHE A 1 331 ? -0.193 -19.314 17.886 1.00 50.00 331 PHE A CA 1
ATOM 2524 C C . PHE A 1 331 ? 1.204 -19.834 18.267 1.00 50.00 331 PHE A C 1
ATOM 2526 O O . PHE A 1 331 ? 2.079 -19.984 17.421 1.00 50.00 331 PHE A O 1
ATOM 2533 N N . GLY A 1 332 ? 1.395 -20.109 19.556 1.00 36.53 332 GLY A N 1
ATOM 2534 C CA . GLY A 1 332 ? 2.612 -20.610 20.173 1.00 36.53 332 GLY A CA 1
ATOM 2535 C C . GLY A 1 332 ? 2.289 -21.172 21.558 1.00 36.53 332 GLY A C 1
ATOM 2536 O O . GLY A 1 332 ? 1.728 -20.485 22.401 1.00 36.53 332 GLY A O 1
ATOM 2537 N N . SER A 1 333 ? 2.642 -22.441 21.754 1.00 30.03 333 SER A N 1
ATOM 2538 C CA . SER A 1 333 ? 2.665 -23.166 23.030 1.00 30.03 333 SER A CA 1
ATOM 2539 C C . SER A 1 333 ? 1.315 -23.532 23.660 1.00 30.03 333 SER A C 1
ATOM 2541 O O . SER A 1 333 ? 0.854 -22.947 24.635 1.00 30.03 333 SER A O 1
ATOM 2543 N N . ARG A 1 334 ? 0.777 -24.684 23.235 1.00 34.28 334 ARG A N 1
ATOM 2544 C CA . ARG A 1 334 ? 0.133 -25.606 24.188 1.00 34.28 334 ARG A CA 1
ATOM 2545 C C . ARG A 1 334 ? 1.211 -26.239 25.080 1.00 34.28 334 ARG A C 1
ATOM 2547 O O . ARG A 1 334 ? 1.455 -27.433 24.991 1.00 34.28 334 ARG A O 1
ATOM 2554 N N . THR A 1 335 ? 1.871 -25.441 25.909 1.00 33.16 335 THR A N 1
ATOM 2555 C CA . THR A 1 335 ? 2.590 -25.929 27.088 1.00 33.16 335 THR A CA 1
ATOM 2556 C C . THR A 1 335 ? 2.408 -24.886 28.174 1.00 33.16 335 THR A C 1
ATOM 2558 O O . THR A 1 335 ? 2.905 -23.768 28.081 1.00 33.16 335 THR A O 1
ATOM 2561 N N . SER A 1 336 ? 1.633 -25.248 29.183 1.00 32.62 336 SER A N 1
ATOM 2562 C CA . SER A 1 336 ? 1.482 -24.520 30.431 1.00 32.62 336 SER A CA 1
ATOM 2563 C C . SER A 1 336 ? 2.830 -24.439 31.156 1.00 32.62 336 SER A C 1
ATOM 2565 O O . SER A 1 336 ? 3.181 -25.336 31.917 1.00 32.62 336 SER A O 1
ATOM 2567 N N . SER A 1 337 ? 3.590 -23.374 30.912 1.00 28.67 337 SER A N 1
ATOM 2568 C CA . SER A 1 337 ? 4.682 -22.924 31.778 1.00 28.67 337 SER A CA 1
ATOM 2569 C C . SER A 1 337 ? 4.837 -21.403 31.678 1.00 28.67 337 SER A C 1
ATOM 2571 O O . SER A 1 337 ? 4.794 -20.814 30.600 1.00 28.67 337 SER A O 1
ATOM 2573 N N . VAL A 1 338 ? 4.993 -20.756 32.836 1.00 34.41 338 VAL A N 1
ATOM 2574 C CA . VAL A 1 338 ? 5.004 -19.292 33.060 1.00 34.41 338 VAL A CA 1
ATOM 2575 C C . VAL A 1 338 ? 6.313 -18.632 32.568 1.00 34.41 338 VAL A C 1
ATOM 2577 O O . VAL A 1 338 ? 6.694 -17.546 32.985 1.00 34.41 338 VAL A O 1
ATOM 2580 N N . SER A 1 339 ? 7.031 -19.270 31.648 1.00 29.00 339 SER A N 1
ATOM 2581 C CA . SER A 1 339 ? 8.371 -18.856 31.224 1.00 29.00 339 SER A CA 1
ATOM 2582 C C . SER A 1 339 ? 8.621 -19.148 29.746 1.00 29.00 339 SER A C 1
ATOM 2584 O O . SER A 1 339 ? 9.621 -19.747 29.363 1.00 29.00 339 SER A O 1
ATOM 2586 N N . SER A 1 340 ? 7.722 -18.675 28.882 1.00 27.80 340 SER A N 1
ATOM 2587 C CA . SER A 1 340 ? 8.071 -18.448 27.479 1.00 27.80 340 SER A CA 1
ATOM 2588 C C . SER A 1 340 ? 7.575 -17.077 27.024 1.00 27.80 340 SER A C 1
ATOM 2590 O O . SER A 1 340 ? 6.498 -16.924 26.459 1.00 27.80 340 SER A O 1
ATOM 2592 N N . GLN A 1 341 ? 8.400 -16.049 27.240 1.00 31.69 341 GLN A N 1
ATOM 2593 C CA . GLN A 1 341 ? 8.392 -14.879 26.361 1.00 31.69 341 GLN A CA 1
ATOM 2594 C C . GLN A 1 341 ? 9.005 -15.303 25.018 1.00 31.69 341 GLN A C 1
ATOM 2596 O O . GLN A 1 341 ? 10.123 -14.947 24.666 1.00 31.69 341 GLN A O 1
ATOM 2601 N N . GLY A 1 342 ? 8.285 -16.162 24.298 1.00 28.41 342 GLY A N 1
ATOM 2602 C CA . GLY A 1 342 ? 8.588 -16.517 22.923 1.00 28.41 342 GLY A CA 1
ATOM 2603 C C . GLY A 1 342 ? 7.914 -15.505 22.013 1.00 28.41 342 GLY A C 1
ATOM 2604 O O . GLY A 1 342 ? 6.775 -15.712 21.601 1.00 28.41 342 GLY A O 1
ATOM 2605 N N . SER A 1 343 ? 8.604 -14.404 21.718 1.00 30.14 343 SER A N 1
ATOM 2606 C CA . SER A 1 343 ? 8.267 -13.556 20.575 1.00 30.14 343 SER A CA 1
ATOM 2607 C C . SER A 1 343 ? 8.410 -14.404 19.309 1.00 30.14 343 SER A C 1
ATOM 2609 O O . SER A 1 343 ? 9.518 -14.675 18.850 1.00 30.14 343 SER A O 1
ATOM 2611 N N . MET A 1 344 ? 7.293 -14.905 18.780 1.00 33.19 344 MET A N 1
ATOM 2612 C CA . MET A 1 344 ? 7.281 -15.554 17.474 1.00 33.19 344 MET A CA 1
ATOM 2613 C C . MET A 1 344 ? 7.060 -14.487 16.413 1.00 33.19 344 MET A C 1
ATOM 2615 O O . MET A 1 344 ? 5.972 -13.932 16.256 1.00 33.19 344 MET A O 1
ATOM 2619 N N . ASN A 1 345 ? 8.154 -14.226 15.707 1.00 37.34 345 ASN A N 1
ATOM 2620 C CA . ASN A 1 345 ? 8.276 -13.351 14.562 1.00 37.34 345 ASN A CA 1
ATOM 2621 C C . ASN A 1 345 ? 7.206 -13.684 13.504 1.00 37.34 345 ASN A C 1
ATOM 2623 O O . ASN A 1 345 ? 7.132 -14.804 12.988 1.00 37.34 345 ASN A O 1
ATOM 2627 N N . MET A 1 346 ? 6.366 -12.699 13.188 1.00 38.19 346 MET A N 1
ATOM 2628 C CA . MET A 1 346 ? 5.313 -12.758 12.175 1.00 38.19 346 MET A CA 1
ATOM 2629 C C . MET A 1 346 ? 5.905 -12.717 10.751 1.00 38.19 346 MET A C 1
ATOM 2631 O O . MET A 1 346 ? 5.490 -11.914 9.920 1.00 38.19 346 MET A O 1
ATOM 2635 N N . ASN A 1 347 ? 6.844 -13.611 10.418 1.00 38.25 347 ASN A N 1
ATOM 2636 C CA . ASN A 1 347 ? 7.474 -13.678 9.087 1.00 38.25 347 ASN A CA 1
ATOM 2637 C C . ASN A 1 347 ? 6.469 -13.922 7.943 1.00 38.25 347 ASN A C 1
ATOM 2639 O O . ASN A 1 347 ? 6.786 -13.716 6.777 1.00 38.25 347 ASN A O 1
ATOM 2643 N N . TRP A 1 348 ? 5.240 -14.336 8.257 1.00 43.22 348 TRP A N 1
ATOM 2644 C CA . TRP A 1 348 ? 4.158 -14.418 7.282 1.00 43.22 348 TRP A CA 1
ATOM 2645 C C . TRP A 1 348 ? 3.578 -13.063 6.870 1.00 43.22 348 TRP A C 1
ATOM 2647 O O . TRP A 1 348 ? 3.116 -12.920 5.740 1.00 43.22 348 TRP A O 1
ATOM 2657 N N . LEU A 1 349 ? 3.597 -12.062 7.759 1.00 35.44 349 LEU A N 1
ATOM 2658 C CA . LEU A 1 349 ? 3.144 -10.712 7.425 1.00 35.44 349 LEU A CA 1
ATOM 2659 C C . LEU A 1 349 ? 3.986 -10.141 6.276 1.00 35.44 349 LEU A C 1
ATOM 2661 O O . LEU A 1 349 ? 3.419 -9.524 5.386 1.00 35.44 349 LEU A O 1
ATOM 2665 N N . GLY A 1 350 ? 5.283 -10.460 6.188 1.00 38.66 350 GLY A N 1
ATOM 2666 C CA . GLY A 1 350 ? 6.132 -10.086 5.046 1.00 38.66 350 GLY A CA 1
ATOM 2667 C C . GLY A 1 350 ? 5.651 -10.599 3.677 1.00 38.66 350 GLY A C 1
ATOM 2668 O O . GLY A 1 350 ? 5.999 -10.016 2.660 1.00 38.66 350 GLY A O 1
ATOM 2669 N N . LEU A 1 351 ? 4.804 -11.637 3.634 1.00 39.81 351 LEU A N 1
ATOM 2670 C CA . LEU A 1 351 ? 4.194 -12.157 2.398 1.00 39.81 351 LEU A CA 1
ATOM 2671 C C . LEU A 1 351 ? 2.855 -11.480 2.039 1.00 39.81 351 LEU A C 1
ATOM 2673 O O . LEU A 1 351 ? 2.358 -11.679 0.934 1.00 39.81 351 LEU A O 1
ATOM 2677 N N . MET A 1 352 ? 2.252 -10.730 2.971 1.00 35.03 352 MET A N 1
ATOM 2678 C CA . MET A 1 352 ? 0.945 -10.056 2.830 1.00 35.03 352 MET A CA 1
ATOM 2679 C C . MET A 1 352 ? 1.036 -8.524 2.872 1.00 35.03 352 MET A C 1
ATOM 2681 O O . MET A 1 352 ? 0.077 -7.823 2.544 1.00 35.03 352 MET A O 1
ATOM 2685 N N . LEU A 1 353 ? 2.159 -7.982 3.331 1.00 36.53 353 LEU A N 1
ATOM 2686 C CA . LEU A 1 353 ? 2.480 -6.567 3.237 1.00 36.53 353 LEU A CA 1
ATOM 2687 C C . LEU A 1 353 ? 3.052 -6.310 1.827 1.00 36.53 353 LEU A C 1
ATOM 2689 O O . LEU A 1 353 ? 3.848 -7.124 1.356 1.00 36.53 353 LEU A O 1
ATOM 2693 N N . PRO A 1 354 ? 2.737 -5.185 1.155 1.00 31.41 354 PRO A N 1
ATOM 2694 C CA . PRO A 1 354 ? 3.725 -4.604 0.256 1.00 31.41 354 PRO A CA 1
ATOM 2695 C C . PRO A 1 354 ? 5.008 -4.500 1.081 1.00 31.41 354 PRO A C 1
ATOM 2697 O O . PRO A 1 354 ? 4.977 -3.927 2.176 1.00 31.41 354 PRO A O 1
ATOM 2700 N N . GLU A 1 355 ? 6.088 -5.144 0.636 1.00 35.53 355 GLU A N 1
ATOM 2701 C CA . GLU A 1 355 ? 7.395 -4.889 1.234 1.00 35.53 355 GLU A CA 1
ATOM 2702 C C . GLU A 1 355 ? 7.567 -3.376 1.236 1.00 35.53 355 GLU A C 1
ATOM 2704 O O . GLU A 1 355 ? 7.358 -2.720 0.214 1.00 35.53 355 GLU A O 1
ATOM 2709 N N . ARG A 1 356 ? 7.862 -2.824 2.415 1.00 37.28 356 ARG A N 1
ATOM 2710 C CA . ARG A 1 356 ? 8.344 -1.451 2.521 1.00 37.28 356 ARG A CA 1
ATOM 2711 C C . ARG A 1 356 ? 9.470 -1.325 1.486 1.00 37.28 356 ARG A C 1
ATOM 2713 O O . ARG A 1 356 ? 10.282 -2.254 1.450 1.00 37.28 356 ARG A O 1
ATOM 2720 N N . PRO A 1 357 ? 9.525 -0.256 0.669 1.00 31.89 357 PRO A N 1
ATOM 2721 C CA . PRO A 1 357 ? 10.681 -0.019 -0.182 1.00 31.89 357 PRO A CA 1
ATOM 2722 C C . PRO A 1 357 ? 11.926 -0.213 0.675 1.00 31.89 357 PRO A C 1
ATOM 2724 O O . PRO A 1 357 ? 12.021 0.347 1.774 1.00 31.89 357 PRO A O 1
ATOM 2727 N N . GLU A 1 358 ? 12.798 -1.122 0.249 1.00 34.03 358 GLU A N 1
ATOM 2728 C CA . GLU A 1 358 ? 14.062 -1.354 0.930 1.00 34.03 358 GLU A CA 1
ATOM 2729 C C . GLU A 1 358 ? 14.759 0.003 1.036 1.00 34.03 358 GLU A C 1
ATOM 2731 O O . GLU A 1 358 ? 14.818 0.729 0.043 1.00 34.03 358 GLU A O 1
ATOM 2736 N N . ALA A 1 359 ? 15.193 0.380 2.243 1.00 31.06 359 ALA A N 1
ATOM 2737 C CA . ALA A 1 359 ? 15.730 1.715 2.475 1.00 31.06 359 ALA A CA 1
ATOM 2738 C C . ALA A 1 359 ? 16.825 2.021 1.437 1.00 31.06 359 ALA A C 1
ATOM 2740 O O . ALA A 1 359 ? 17.615 1.122 1.113 1.00 31.06 359 ALA A O 1
ATOM 2741 N N . PRO A 1 360 ? 16.874 3.251 0.891 1.00 35.66 360 PRO A N 1
ATOM 2742 C CA . PRO A 1 360 ? 17.942 3.624 -0.021 1.00 35.66 360 PRO A CA 1
ATOM 2743 C C . PRO A 1 360 ? 19.301 3.345 0.644 1.00 35.66 360 PRO A C 1
ATOM 2745 O O . PRO A 1 360 ? 19.405 3.426 1.875 1.00 35.66 360 PRO A O 1
ATOM 2748 N N . PRO A 1 361 ? 20.329 2.974 -0.143 1.00 34.97 361 PRO A N 1
ATOM 2749 C CA . PRO A 1 361 ? 21.646 2.650 0.388 1.00 34.97 361 PRO A CA 1
ATOM 2750 C C . PRO A 1 361 ? 22.144 3.766 1.306 1.00 34.97 361 PRO A C 1
ATOM 2752 O O . PRO A 1 361 ? 21.901 4.953 1.063 1.00 34.97 361 PRO A O 1
ATOM 2755 N N . SER A 1 362 ? 22.833 3.377 2.378 1.00 30.47 362 SER A N 1
ATOM 2756 C CA . SER A 1 362 ? 23.414 4.331 3.321 1.00 30.47 362 SER A CA 1
ATOM 2757 C C . SER A 1 362 ? 24.304 5.314 2.563 1.00 30.47 362 SER A C 1
ATOM 2759 O O . SER A 1 362 ? 25.081 4.907 1.702 1.00 30.47 362 SER A O 1
ATOM 2761 N N . TYR A 1 363 ? 24.248 6.606 2.899 1.00 34.31 363 TYR A N 1
ATOM 2762 C CA . TYR A 1 363 ? 25.085 7.637 2.266 1.00 34.31 363 TYR A CA 1
ATOM 2763 C C . TYR A 1 363 ? 26.585 7.263 2.293 1.00 34.31 363 TYR A C 1
ATOM 2765 O O . TYR A 1 363 ? 27.341 7.601 1.387 1.00 34.31 363 TYR A O 1
ATOM 2773 N N . ALA A 1 364 ? 27.006 6.482 3.296 1.00 34.81 364 ALA A N 1
ATOM 2774 C CA . ALA A 1 364 ? 28.362 5.950 3.424 1.00 34.81 364 ALA A CA 1
ATOM 2775 C C . ALA A 1 364 ? 28.760 4.912 2.352 1.00 34.81 364 ALA A C 1
ATOM 2777 O O . ALA A 1 364 ? 29.951 4.694 2.162 1.00 34.81 364 ALA A O 1
ATOM 2778 N N . GLU A 1 365 ? 27.803 4.280 1.670 1.00 37.12 365 GLU A N 1
ATOM 2779 C CA . GLU A 1 365 ? 28.028 3.314 0.578 1.00 37.12 365 GLU A CA 1
ATOM 2780 C C . GLU A 1 365 ? 28.117 3.995 -0.800 1.00 37.12 365 GLU A C 1
ATOM 2782 O O . GLU A 1 365 ? 28.546 3.385 -1.784 1.00 37.12 365 GLU A O 1
ATOM 2787 N N . VAL A 1 366 ? 27.702 5.264 -0.882 1.00 38.31 366 VAL A N 1
ATOM 2788 C CA . VAL A 1 366 ? 27.644 6.052 -2.125 1.00 38.31 366 VAL A CA 1
ATOM 2789 C C . VAL A 1 366 ? 28.811 7.045 -2.223 1.00 38.31 366 VAL A C 1
ATOM 2791 O O . VAL A 1 366 ? 29.195 7.433 -3.324 1.00 38.31 366 VAL A O 1
ATOM 2794 N N . VAL A 1 367 ? 29.423 7.411 -1.092 1.00 35.66 367 VAL A N 1
ATOM 2795 C CA . VAL A 1 367 ? 30.590 8.304 -1.019 1.00 35.66 367 VAL A CA 1
ATOM 2796 C C . VAL A 1 367 ? 31.888 7.488 -1.044 1.00 35.66 367 VAL A C 1
ATOM 2798 O O . VAL A 1 367 ? 32.096 6.621 -0.200 1.00 35.66 367 VAL A O 1
ATOM 2801 N N . THR A 1 368 ? 32.777 7.763 -2.002 1.00 45.47 368 THR A N 1
ATOM 2802 C CA . THR A 1 368 ? 34.118 7.157 -2.077 1.00 45.47 368 THR A CA 1
ATOM 2803 C C . THR A 1 368 ? 35.014 7.634 -0.927 1.00 45.47 368 THR A C 1
ATOM 2805 O O . THR A 1 368 ? 34.895 8.769 -0.468 1.00 45.47 368 THR A O 1
ATOM 2808 N N . GLU A 1 369 ? 35.943 6.784 -0.470 1.00 41.34 369 GLU A N 1
ATOM 2809 C CA . GLU A 1 369 ? 36.899 7.109 0.611 1.00 41.34 369 GLU A CA 1
ATOM 2810 C C . GLU A 1 369 ? 37.721 8.389 0.346 1.00 41.34 369 GLU A C 1
ATOM 2812 O O . GLU A 1 369 ? 38.075 9.106 1.281 1.00 41.34 369 GLU A O 1
ATOM 2817 N N . GLU A 1 370 ? 37.927 8.762 -0.920 1.00 40.78 370 GLU A N 1
ATOM 2818 C CA . GLU A 1 370 ? 38.595 10.014 -1.306 1.00 40.78 370 GLU A CA 1
ATOM 2819 C C . GLU A 1 370 ? 37.833 11.277 -0.849 1.00 40.78 370 GLU A C 1
ATOM 2821 O O . GLU A 1 370 ? 38.455 12.270 -0.473 1.00 40.78 370 GLU A O 1
ATOM 2826 N N . ASN A 1 371 ? 36.497 11.231 -0.758 1.00 38.84 371 ASN A N 1
ATOM 2827 C CA . ASN A 1 371 ? 35.684 12.344 -0.242 1.00 38.84 371 ASN A CA 1
ATOM 2828 C C . ASN A 1 371 ? 35.655 12.405 1.299 1.00 38.84 371 ASN A C 1
ATOM 2830 O O . ASN A 1 371 ? 35.319 13.444 1.873 1.00 38.84 371 ASN A O 1
ATOM 2834 N N . ARG A 1 372 ? 36.014 11.317 1.997 1.00 38.72 372 ARG A N 1
ATOM 2835 C CA 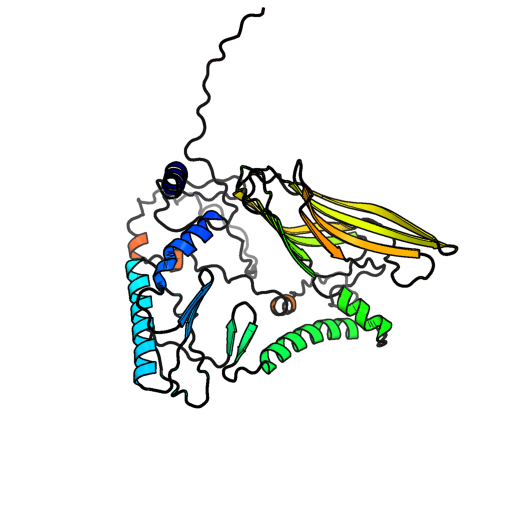. ARG A 1 372 ? 36.136 11.306 3.468 1.00 38.72 372 ARG A CA 1
ATOM 2836 C C . ARG A 1 372 ? 37.383 12.046 3.941 1.00 38.72 372 ARG A C 1
ATOM 2838 O O . ARG A 1 372 ? 37.347 12.709 4.978 1.00 38.72 372 ARG A O 1
ATOM 2845 N N . GLN A 1 373 ? 38.472 11.959 3.183 1.00 35.38 373 GLN A N 1
ATOM 2846 C CA . GLN A 1 373 ? 39.777 12.484 3.589 1.00 35.38 373 GLN A CA 1
ATOM 2847 C C . GLN A 1 373 ? 39.918 14.001 3.418 1.00 35.38 373 GLN A C 1
ATOM 2849 O O . GLN A 1 373 ? 40.718 14.604 4.126 1.00 35.38 373 GLN A O 1
ATOM 2854 N N . SER A 1 374 ? 39.087 14.655 2.596 1.00 35.88 374 SER A N 1
ATOM 2855 C CA . SER A 1 374 ? 39.085 16.125 2.501 1.00 35.88 374 SER A CA 1
ATOM 2856 C C . SER A 1 374 ? 38.385 16.829 3.677 1.00 35.88 374 SER A C 1
ATOM 2858 O O . SER A 1 374 ? 38.366 18.056 3.722 1.00 35.88 374 SER A O 1
ATOM 2860 N N . SER A 1 375 ? 37.773 16.079 4.606 1.00 38.78 375 SER A N 1
ATOM 2861 C CA . SER A 1 375 ? 36.834 16.613 5.610 1.00 38.78 375 SER A CA 1
ATOM 2862 C C . SER A 1 375 ? 37.277 16.448 7.073 1.00 38.78 375 SER A C 1
ATOM 2864 O O . SER A 1 375 ? 36.503 16.768 7.981 1.00 38.78 375 SER A O 1
ATOM 2866 N N . LEU A 1 376 ? 38.490 15.952 7.335 1.00 35.41 376 LEU A N 1
ATOM 2867 C CA . LEU A 1 376 ? 38.992 15.724 8.695 1.00 35.41 376 LEU A CA 1
ATOM 2868 C C . LEU A 1 376 ? 39.998 16.807 9.111 1.00 35.41 376 LEU A C 1
ATOM 2870 O O . LEU A 1 376 ? 41.115 16.861 8.608 1.00 35.41 376 LEU A O 1
ATOM 2874 N N . ALA A 1 377 ? 39.603 17.643 10.075 1.00 34.91 377 ALA A N 1
ATOM 2875 C CA . ALA A 1 377 ? 40.543 18.382 10.919 1.00 34.91 377 ALA A CA 1
ATOM 2876 C C . ALA A 1 377 ? 41.090 17.452 12.031 1.00 34.91 377 ALA A C 1
ATOM 2878 O O . ALA A 1 377 ? 40.415 16.477 12.377 1.00 34.91 377 ALA A O 1
ATOM 2879 N N . PRO A 1 378 ? 42.284 17.712 12.604 1.00 33.38 378 PRO A N 1
ATOM 2880 C CA . PRO A 1 378 ? 42.954 16.772 13.505 1.00 33.38 378 PRO A CA 1
ATOM 2881 C C . PRO A 1 378 ? 42.188 16.572 14.819 1.00 33.38 378 PRO A C 1
ATOM 2883 O O . PRO A 1 378 ? 41.815 17.536 15.486 1.00 33.38 378 PRO A O 1
ATOM 2886 N N . ILE A 1 379 ? 41.987 15.310 15.205 1.00 34.69 379 ILE A N 1
ATOM 2887 C CA . ILE A 1 379 ? 41.347 14.903 16.461 1.00 34.69 379 ILE A CA 1
ATOM 2888 C C . ILE A 1 379 ? 42.393 14.953 17.581 1.00 34.69 379 ILE A C 1
ATOM 2890 O O . ILE A 1 379 ? 43.295 14.122 17.628 1.00 34.69 379 ILE A O 1
ATOM 2894 N N . ALA A 1 380 ? 42.252 15.909 18.496 1.00 33.12 380 ALA A N 1
ATOM 2895 C CA . ALA A 1 380 ? 42.954 15.939 19.776 1.00 33.12 380 ALA A CA 1
ATOM 2896 C C . ALA A 1 380 ? 41.917 16.036 20.903 1.00 33.12 380 ALA A C 1
ATOM 2898 O O . ALA A 1 380 ? 41.631 17.126 21.381 1.00 33.12 380 ALA A O 1
ATOM 2899 N N . ALA A 1 381 ? 41.295 14.904 21.248 1.00 34.50 381 ALA A N 1
ATOM 2900 C CA . ALA A 1 381 ? 40.549 14.677 22.495 1.00 34.50 381 ALA A CA 1
ATOM 2901 C C . ALA A 1 381 ? 39.979 13.248 22.477 1.00 34.50 381 ALA A C 1
ATOM 2903 O O . ALA A 1 381 ? 38.815 13.041 22.141 1.00 34.50 381 ALA A O 1
ATOM 2904 N N . LEU A 1 382 ? 40.805 12.241 22.765 1.00 33.94 382 LEU A N 1
ATOM 2905 C CA . LEU A 1 382 ? 40.337 10.852 22.865 1.00 33.94 382 LEU A CA 1
ATOM 2906 C C . LEU A 1 382 ? 41.080 10.064 23.953 1.00 33.94 382 LEU A C 1
ATOM 2908 O O . LEU A 1 382 ? 41.310 8.877 23.792 1.00 33.94 382 LEU A O 1
ATOM 2912 N N . ASP A 1 383 ? 41.425 10.726 25.062 1.00 33.69 383 ASP A N 1
ATOM 2913 C CA . ASP A 1 383 ? 42.100 10.087 26.209 1.00 33.69 383 ASP A CA 1
ATOM 2914 C C . ASP A 1 383 ? 41.207 9.914 27.455 1.00 33.69 383 ASP A C 1
ATOM 2916 O O . ASP A 1 383 ? 41.602 9.247 28.408 1.00 33.69 383 ASP A O 1
ATOM 2920 N N . ASP A 1 384 ? 39.972 10.432 27.456 1.00 33.53 384 ASP A N 1
ATOM 2921 C CA . ASP A 1 384 ? 39.101 10.377 28.647 1.00 33.53 384 ASP A CA 1
ATOM 2922 C C . ASP A 1 384 ? 38.021 9.278 28.615 1.00 33.53 384 ASP A C 1
ATOM 2924 O O . ASP A 1 384 ? 37.308 9.084 29.600 1.00 33.53 384 ASP A O 1
ATOM 2928 N N . PHE A 1 385 ? 37.895 8.509 27.526 1.00 30.03 385 PHE A N 1
ATOM 2929 C CA . PHE A 1 385 ? 36.822 7.507 27.392 1.00 30.03 385 PHE A CA 1
ATOM 2930 C C . PHE A 1 385 ? 37.240 6.075 27.779 1.00 30.03 385 PHE A C 1
ATOM 2932 O O . PHE A 1 385 ? 36.391 5.248 28.113 1.00 30.03 385 PHE A O 1
ATOM 2939 N N . GLU A 1 386 ? 38.542 5.770 27.811 1.00 33.59 386 GLU A N 1
ATOM 2940 C CA . GLU A 1 386 ? 39.045 4.409 28.072 1.00 33.59 386 GLU A CA 1
ATOM 2941 C C . GLU A 1 386 ? 39.033 3.994 29.554 1.00 33.59 386 GLU A C 1
ATOM 2943 O O . GLU A 1 386 ? 39.194 2.815 29.868 1.00 33.59 386 GLU A O 1
ATOM 2948 N N . ARG A 1 387 ? 38.777 4.914 30.494 1.00 33.44 387 ARG A N 1
ATOM 2949 C CA . ARG A 1 387 ? 38.824 4.601 31.936 1.00 33.44 387 ARG A CA 1
ATOM 2950 C C . ARG A 1 387 ? 37.486 4.132 32.537 1.00 33.44 387 ARG A C 1
ATOM 2952 O O . ARG A 1 387 ? 37.443 3.811 33.721 1.00 33.44 387 ARG A O 1
ATOM 2959 N N . ALA A 1 388 ? 36.407 4.045 31.752 1.00 34.25 388 ALA A N 1
ATOM 2960 C CA . ALA A 1 388 ? 35.058 3.740 32.259 1.00 34.25 388 ALA A CA 1
ATOM 2961 C C . ALA A 1 388 ? 34.544 2.302 32.006 1.00 34.25 388 ALA A C 1
ATOM 2963 O O . ALA A 1 388 ? 33.418 1.988 32.385 1.00 34.25 388 ALA A O 1
ATOM 2964 N N . LEU A 1 389 ? 35.333 1.403 31.406 1.00 32.91 389 LEU A N 1
ATOM 2965 C CA . LEU A 1 389 ? 34.890 0.044 31.052 1.00 32.91 389 LEU A CA 1
ATOM 2966 C C . LEU A 1 389 ? 35.752 -1.044 31.712 1.00 32.91 389 LEU A C 1
ATOM 2968 O O . LEU A 1 389 ? 36.538 -1.727 31.063 1.00 32.91 389 LEU A O 1
ATOM 2972 N N . GLN A 1 390 ? 35.565 -1.251 33.017 1.00 30.06 390 GLN A N 1
ATOM 2973 C CA . GLN A 1 390 ? 35.932 -2.508 33.683 1.00 30.06 390 GLN A CA 1
ATOM 2974 C C . GLN A 1 390 ? 34.736 -3.046 34.479 1.00 30.06 390 GLN A C 1
ATOM 2976 O O . GLN A 1 390 ? 34.498 -2.673 35.624 1.00 30.06 390 GLN A O 1
ATOM 2981 N N . GLY A 1 391 ? 33.976 -3.938 33.843 1.00 32.03 391 GLY A N 1
ATOM 2982 C CA . GLY A 1 391 ? 32.889 -4.727 34.427 1.00 32.03 391 GLY A CA 1
ATOM 2983 C C . GLY A 1 391 ? 32.584 -5.937 33.528 1.00 32.03 391 GLY A C 1
ATOM 2984 O O . GLY A 1 391 ? 32.813 -5.851 32.321 1.00 32.03 391 GLY A O 1
ATOM 2985 N N . PRO A 1 392 ? 32.154 -7.087 34.080 1.00 29.17 392 PRO A N 1
ATOM 2986 C CA . PRO A 1 392 ? 32.239 -8.375 33.394 1.00 29.17 392 PRO A CA 1
ATOM 2987 C C . PRO A 1 392 ? 31.232 -8.517 32.244 1.00 29.17 392 PRO A C 1
ATOM 2989 O O . PRO A 1 392 ? 30.035 -8.274 32.392 1.00 29.17 392 PRO A O 1
ATOM 2992 N N . LEU A 1 393 ? 31.764 -8.949 31.100 1.00 27.44 393 LEU A N 1
ATOM 2993 C CA . LEU A 1 393 ? 31.076 -9.241 29.845 1.00 27.44 393 LEU A CA 1
ATOM 2994 C C . LEU A 1 393 ? 30.017 -10.342 30.006 1.00 27.44 393 LEU A C 1
ATOM 2996 O O . LEU A 1 393 ? 30.336 -11.468 30.384 1.00 27.44 393 LEU A O 1
ATOM 3000 N N . PHE A 1 394 ? 28.784 -10.043 29.595 1.00 25.25 394 PHE A N 1
ATOM 3001 C CA . PHE A 1 394 ? 27.792 -11.041 29.197 1.00 25.25 394 PHE A CA 1
ATOM 3002 C C . PHE A 1 394 ? 27.469 -10.851 27.714 1.00 25.25 394 PHE A C 1
ATOM 3004 O O . PHE A 1 394 ? 27.216 -9.737 27.257 1.00 25.25 394 PHE A O 1
ATOM 3011 N N . ALA A 1 395 ? 27.515 -11.950 26.962 1.00 24.56 395 ALA A N 1
ATOM 3012 C CA . ALA A 1 395 ? 27.271 -11.984 25.528 1.00 24.56 395 ALA A CA 1
ATOM 3013 C C . ALA A 1 395 ? 25.836 -11.538 25.205 1.00 24.56 395 ALA A C 1
ATOM 3015 O O . ALA A 1 395 ? 24.876 -12.239 25.522 1.00 24.56 395 ALA A O 1
ATOM 3016 N N . TYR A 1 396 ? 25.699 -10.385 24.548 1.00 23.34 396 TYR A N 1
ATOM 3017 C CA . TYR A 1 396 ? 24.446 -9.970 23.927 1.00 23.34 396 TYR A CA 1
ATOM 3018 C C . TYR A 1 396 ? 24.431 -10.439 22.475 1.00 23.34 396 TYR A C 1
ATOM 3020 O O . TYR A 1 396 ? 25.252 -10.029 21.656 1.00 23.34 396 TYR A O 1
ATOM 3028 N N . ILE A 1 397 ? 23.483 -11.320 22.168 1.00 25.00 397 ILE A N 1
ATOM 3029 C CA . ILE A 1 397 ? 23.117 -11.671 20.800 1.00 25.00 397 ILE A CA 1
ATOM 3030 C C . ILE A 1 397 ? 22.502 -10.416 20.172 1.00 25.00 397 ILE A C 1
ATOM 3032 O O . ILE A 1 397 ? 21.541 -9.849 20.690 1.00 25.00 397 ILE A O 1
ATOM 3036 N N . GLN A 1 398 ? 23.111 -9.962 19.083 1.00 24.38 398 GLN A N 1
ATOM 3037 C CA . GLN A 1 398 ? 22.784 -8.727 18.385 1.00 24.38 398 GLN A CA 1
ATOM 3038 C C . GLN A 1 398 ? 21.444 -8.897 17.643 1.00 24.38 398 GLN A C 1
ATOM 3040 O O . GLN A 1 398 ? 21.386 -9.450 16.546 1.00 24.38 398 GLN A O 1
ATOM 3045 N N . GLU A 1 399 ? 20.341 -8.452 18.254 1.00 25.17 399 GLU A N 1
ATOM 3046 C CA . GLU A 1 399 ? 19.089 -8.210 17.532 1.00 25.17 399 GLU A CA 1
ATOM 3047 C C . GLU A 1 399 ? 19.331 -7.064 16.541 1.00 25.17 399 GLU A C 1
ATOM 3049 O O . GLU A 1 399 ? 19.435 -5.900 16.930 1.00 25.17 399 GLU A O 1
ATOM 3054 N N . PHE A 1 400 ? 19.413 -7.386 15.248 1.00 23.20 400 PHE A N 1
ATOM 3055 C CA . PHE A 1 400 ? 19.346 -6.406 14.167 1.00 23.20 400 PHE A CA 1
ATOM 3056 C C . PHE A 1 400 ? 17.969 -5.729 14.178 1.00 23.20 400 PHE A C 1
ATOM 3058 O O . PHE A 1 400 ? 17.035 -6.147 13.495 1.00 23.20 400 PHE A O 1
ATOM 3065 N N . ARG A 1 401 ? 17.833 -4.665 14.970 1.00 27.55 401 ARG A N 1
ATOM 3066 C CA . ARG A 1 401 ? 16.778 -3.671 14.795 1.00 27.55 401 ARG A CA 1
ATOM 3067 C C . ARG A 1 401 ? 17.326 -2.605 13.865 1.00 27.55 401 ARG A C 1
ATOM 3069 O O . ARG A 1 401 ? 18.187 -1.824 14.258 1.00 27.55 401 ARG A O 1
ATOM 3076 N N . PHE A 1 402 ? 16.811 -2.564 12.640 1.00 26.88 402 PHE A N 1
ATOM 3077 C CA . PHE A 1 402 ? 16.846 -1.336 11.859 1.00 26.88 402 PHE A CA 1
ATOM 3078 C C . PHE A 1 402 ? 16.131 -0.262 12.686 1.00 26.88 402 PHE A C 1
ATOM 3080 O O . PHE A 1 402 ? 14.905 -0.261 12.801 1.00 26.88 402 PHE A O 1
ATOM 3087 N N . LEU A 1 403 ? 16.908 0.605 13.331 1.00 23.38 403 LEU A N 1
ATOM 3088 C CA . LEU A 1 403 ? 16.402 1.868 13.840 1.00 23.38 403 LEU A CA 1
ATOM 3089 C C . LEU A 1 403 ? 15.893 2.653 12.621 1.00 23.38 403 LEU A C 1
ATOM 3091 O O . LEU A 1 403 ? 16.634 2.767 11.640 1.00 23.38 403 LEU A O 1
ATOM 3095 N N . PRO A 1 404 ? 14.650 3.164 12.626 1.00 28.58 404 PRO A N 1
ATOM 3096 C CA . PRO A 1 404 ? 14.261 4.141 11.621 1.00 28.58 404 PRO A CA 1
ATOM 3097 C C . PRO A 1 404 ? 15.213 5.346 11.717 1.00 28.58 404 PRO A C 1
ATOM 3099 O O . PRO A 1 404 ? 15.690 5.647 12.819 1.00 28.58 404 PRO A O 1
ATOM 3102 N N . PRO A 1 405 ? 15.512 6.030 10.598 1.00 30.34 405 PRO A N 1
ATOM 3103 C CA . PRO A 1 405 ? 16.276 7.267 10.661 1.00 30.34 405 PRO A CA 1
ATOM 3104 C C . PRO A 1 405 ? 15.596 8.242 11.641 1.00 30.34 405 PRO A C 1
ATOM 3106 O O . PRO A 1 405 ? 14.365 8.228 11.762 1.00 30.34 405 PRO A O 1
ATOM 3109 N N . PRO A 1 406 ? 16.379 9.034 12.394 1.00 28.75 406 PRO A N 1
ATOM 3110 C CA . PRO A 1 406 ? 15.841 9.958 13.385 1.00 28.75 406 PRO A CA 1
ATOM 3111 C C . PRO A 1 406 ? 14.835 10.921 12.743 1.00 28.75 406 PRO A C 1
ATOM 3113 O O . PRO A 1 406 ? 14.983 11.307 11.585 1.00 28.75 406 PRO A O 1
ATOM 3116 N N . LEU A 1 407 ? 13.810 11.310 13.505 1.00 26.16 407 LEU A N 1
ATOM 3117 C CA . LEU A 1 407 ? 12.876 12.364 13.107 1.00 26.16 407 LEU A CA 1
ATOM 3118 C C . LEU A 1 407 ? 13.657 13.662 12.874 1.00 26.16 407 LEU A C 1
ATOM 3120 O O . LEU A 1 407 ? 14.242 14.215 13.806 1.00 26.16 407 LEU A O 1
ATOM 3124 N N . TYR A 1 408 ? 13.664 14.145 11.634 1.00 34.34 408 TYR A N 1
ATOM 3125 C CA . TYR A 1 408 ? 14.234 15.443 11.296 1.00 34.34 408 TYR A CA 1
ATOM 3126 C C . TYR A 1 408 ? 13.190 16.532 11.553 1.00 34.34 408 TYR A C 1
ATOM 3128 O O . TYR A 1 408 ? 12.110 16.524 10.966 1.00 34.34 408 TYR A O 1
ATOM 3136 N N . SER A 1 409 ? 13.510 17.478 12.431 1.00 38.12 409 SER A N 1
ATOM 3137 C CA . SER A 1 409 ? 12.767 18.729 12.575 1.00 38.12 409 SER A CA 1
ATOM 3138 C C . SER A 1 409 ? 13.350 19.771 11.618 1.00 38.12 409 SER A C 1
ATOM 3140 O O . SER A 1 409 ? 14.526 20.121 11.740 1.00 38.12 409 SER A O 1
ATOM 3142 N N . GLU A 1 410 ? 12.546 20.275 10.683 1.00 40.88 410 GLU A N 1
ATOM 3143 C CA . GLU A 1 410 ? 12.904 21.441 9.866 1.00 40.88 410 GLU A CA 1
ATOM 3144 C C . GLU A 1 410 ? 12.870 22.700 10.748 1.00 40.88 410 GLU A C 1
ATOM 3146 O O . GLU A 1 410 ? 11.847 22.987 11.370 1.00 40.88 410 GLU A O 1
ATOM 3151 N N . ILE A 1 411 ? 13.982 23.435 10.818 1.00 40.31 411 ILE A N 1
ATOM 3152 C CA . ILE A 1 411 ? 14.031 24.789 11.385 1.00 40.31 411 ILE A CA 1
ATOM 3153 C C . ILE A 1 411 ? 14.137 25.750 10.201 1.00 40.31 411 ILE A C 1
ATOM 3155 O O . ILE A 1 411 ? 14.965 25.537 9.315 1.00 40.31 411 ILE A O 1
ATOM 3159 N N . ASP A 1 412 ? 13.277 26.767 10.183 1.00 38.91 412 ASP A N 1
ATOM 3160 C CA . ASP A 1 412 ? 13.266 27.820 9.166 1.00 38.91 412 ASP A CA 1
ATOM 3161 C C . ASP A 1 412 ? 14.627 28.550 9.136 1.00 38.91 412 ASP A C 1
ATOM 3163 O O . ASP A 1 412 ? 15.079 29.013 10.188 1.00 38.91 412 ASP A O 1
ATOM 3167 N N . PRO A 1 413 ? 15.313 28.651 7.979 1.00 41.94 413 PRO A N 1
ATOM 3168 C CA . PRO A 1 413 ? 16.554 29.415 7.860 1.00 41.94 413 PRO A CA 1
ATOM 3169 C C . PRO A 1 413 ? 16.363 30.935 8.024 1.00 41.94 413 PRO A C 1
ATOM 3171 O O . PRO A 1 413 ? 17.359 31.636 8.195 1.00 41.94 413 PRO A O 1
ATOM 3174 N N . ASN A 1 414 ? 15.124 31.444 8.006 1.00 36.25 414 ASN A N 1
ATOM 3175 C CA . ASN A 1 414 ? 14.777 32.840 8.284 1.00 36.25 414 ASN A CA 1
ATOM 3176 C C . ASN A 1 414 ? 13.692 32.929 9.377 1.00 36.25 414 ASN A C 1
ATOM 3178 O O . ASN A 1 414 ? 12.529 33.193 9.077 1.00 36.25 414 ASN A O 1
ATOM 3182 N N . PRO A 1 415 ? 14.040 32.737 10.660 1.00 40.12 415 PRO A N 1
ATOM 3183 C CA . PRO A 1 415 ? 13.103 33.021 11.738 1.00 40.12 415 PRO A CA 1
ATOM 3184 C C . PRO A 1 415 ? 12.766 34.519 11.744 1.00 40.12 415 PRO A C 1
ATOM 3186 O O . PRO A 1 415 ? 13.674 35.353 11.675 1.00 40.12 415 PRO A O 1
ATOM 3189 N N . ASP A 1 416 ? 11.478 34.863 11.849 1.00 40.88 416 ASP A N 1
ATOM 3190 C CA . ASP A 1 416 ? 11.042 36.247 12.059 1.00 40.88 416 ASP A CA 1
ATOM 3191 C C . ASP A 1 416 ? 11.810 36.833 13.253 1.00 40.88 416 ASP A C 1
ATOM 3193 O O . ASP A 1 416 ? 11.733 36.324 14.377 1.00 40.88 416 ASP A O 1
ATOM 3197 N N . GLN A 1 417 ? 12.599 37.885 13.014 1.00 39.53 417 GLN A N 1
ATOM 3198 C CA . GLN A 1 417 ? 13.254 38.596 14.106 1.00 39.53 417 GLN A CA 1
ATOM 3199 C C . GLN A 1 417 ? 12.172 39.224 14.993 1.00 39.53 417 GLN A C 1
ATOM 3201 O O . GLN A 1 417 ? 11.264 39.871 14.466 1.00 39.53 417 GLN A O 1
ATOM 3206 N N . PRO A 1 418 ? 12.251 39.081 16.327 1.00 37.03 418 PRO A N 1
ATOM 3207 C CA . PRO A 1 418 ? 11.343 39.785 17.213 1.00 37.03 418 PRO A CA 1
ATOM 3208 C C . PRO A 1 418 ? 11.604 41.285 17.063 1.00 37.03 418 PRO A C 1
ATOM 3210 O O . PRO A 1 418 ? 12.643 41.793 17.481 1.00 37.03 418 PRO A O 1
ATOM 3213 N N . THR A 1 419 ? 10.670 41.998 16.437 1.00 35.72 419 THR A N 1
ATOM 3214 C CA . THR A 1 419 ? 10.620 43.456 16.501 1.00 35.72 419 THR A CA 1
ATOM 3215 C C . THR A 1 419 ? 10.251 43.838 17.929 1.00 35.72 419 THR A C 1
ATOM 3217 O O . THR A 1 419 ? 9.076 43.842 18.301 1.00 35.72 419 THR A O 1
ATOM 3220 N N . ASP A 1 420 ? 11.269 44.118 18.737 1.00 41.31 420 ASP A N 1
ATOM 3221 C CA . ASP A 1 420 ? 11.125 44.941 19.929 1.00 41.31 420 ASP A CA 1
ATOM 3222 C C . ASP A 1 420 ? 10.735 46.342 19.452 1.00 41.31 420 ASP A C 1
ATOM 3224 O O . ASP A 1 420 ? 11.550 47.048 18.870 1.00 41.31 420 ASP A O 1
ATOM 3228 N N . GLU A 1 421 ? 9.452 46.667 19.583 1.00 34.06 421 GLU A N 1
ATOM 3229 C CA . GLU A 1 421 ? 8.904 47.989 19.906 1.00 34.06 421 GLU A CA 1
ATOM 3230 C C . GLU A 1 421 ? 7.395 47.954 19.643 1.00 34.06 421 GLU A C 1
ATOM 3232 O O . GLU A 1 421 ? 6.911 48.058 18.519 1.00 34.06 421 GLU A O 1
ATOM 3237 N N . THR A 1 422 ? 6.622 47.805 20.715 1.00 36.31 422 THR A N 1
ATOM 3238 C CA . THR A 1 422 ? 5.219 48.216 20.760 1.00 36.31 422 THR A CA 1
ATOM 3239 C C . THR A 1 422 ? 5.132 49.744 20.787 1.00 36.31 422 THR A C 1
ATOM 3241 O O . THR A 1 422 ? 5.567 50.329 21.784 1.00 36.31 422 THR A O 1
ATOM 3244 N N . PRO A 1 423 ? 4.467 50.416 19.830 1.00 35.56 423 PRO A N 1
ATOM 3245 C CA . PRO A 1 423 ? 3.880 51.718 20.084 1.00 35.56 423 PRO A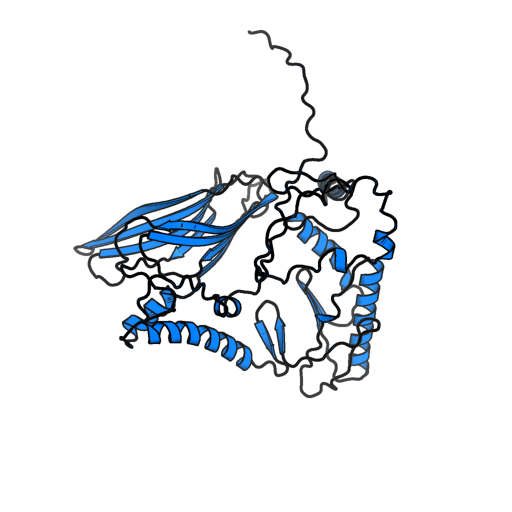 CA 1
ATOM 3246 C C . PRO A 1 423 ? 2.443 51.498 20.559 1.00 35.56 423 PRO A C 1
ATOM 3248 O O . PRO A 1 423 ? 1.578 50.993 19.841 1.00 35.56 423 PRO A O 1
ATOM 3251 N N . SER A 1 424 ? 2.197 51.879 21.806 1.00 35.62 424 SER A N 1
ATOM 3252 C CA . SER A 1 424 ? 0.870 52.030 22.382 1.00 35.62 424 SER A CA 1
ATOM 3253 C C . SER A 1 424 ? 0.006 52.959 21.518 1.00 35.62 424 SER A C 1
ATOM 3255 O O . SER A 1 424 ? 0.339 54.122 21.299 1.00 35.62 424 SER A O 1
ATOM 3257 N N . CYS A 1 425 ? -1.140 52.464 21.045 1.00 31.61 425 CYS A N 1
ATOM 3258 C CA . CYS A 1 425 ? -2.198 53.337 20.538 1.00 31.61 425 CYS A CA 1
ATOM 3259 C C . CYS A 1 425 ? -2.878 54.040 21.725 1.00 31.61 425 CYS A C 1
ATOM 3261 O O . CYS A 1 425 ? -3.321 53.352 22.650 1.00 31.61 425 CYS A O 1
ATOM 3263 N N . PRO A 1 426 ? -2.992 55.380 21.729 1.00 38.19 426 PRO A N 1
ATOM 3264 C CA . PRO A 1 426 ? -3.756 56.081 22.743 1.00 38.19 426 PRO A CA 1
ATOM 3265 C C . PRO A 1 426 ? -5.252 55.965 22.446 1.00 38.19 426 PRO A C 1
ATOM 3267 O O . PRO A 1 426 ? -5.705 56.078 21.308 1.00 38.19 426 PRO A O 1
ATOM 3270 N N . SER A 1 427 ? -6.012 55.751 23.510 1.00 38.56 427 SER A N 1
ATOM 3271 C CA . SER A 1 427 ? -7.464 55.673 23.521 1.00 38.56 427 SER A CA 1
ATOM 3272 C C . SER A 1 427 ? -8.112 56.949 22.972 1.00 38.56 427 SER A C 1
ATOM 3274 O O . SER A 1 427 ? -7.938 58.023 23.555 1.00 38.56 427 SER A O 1
ATOM 3276 N N . ARG A 1 428 ? -8.948 56.811 21.938 1.00 37.16 428 ARG A N 1
ATOM 3277 C CA . ARG A 1 428 ? -10.250 57.485 21.867 1.00 37.16 428 ARG A CA 1
ATOM 3278 C C . ARG A 1 428 ? -11.207 56.782 20.918 1.00 37.16 428 ARG A C 1
ATOM 3280 O O . ARG A 1 428 ? -10.758 56.419 19.812 1.00 37.16 428 ARG A O 1
#

Foldseek 3Di:
DDPVVVVVVVQQQPPDWFWAADPNDIDDIDHDNDADPPQFPVRQVVQCVVCVCLCPPQPFDWDDDRLDIDTDDDALDPVRVVSSQVSLQSNLVVCVVVVHDDPQVPAEDQAADDSHPPDWHDNVPHIHHYDQWDADPNQIQGNDSDCVVVVVLVVVLLVVQVVLCVVPPPDPDPVPSVVSSQQQAKDKDKDKDFDDDPPDGADIWIKIKIWRGFEFAAFFWTFIWMKIFASGQFWKKKKKWKKKWKWFDDPNDIDIDIDTQWMDIDDTDHHSHMDTRPRDITHGHDDDWADPDDPGMGIWMWIWIWMGTPPDDIDIDTHTHGYDHDGPPDPDDPPPDPDDPPPDDPVSVCSVDPPDPDDDDDPVVSDDPVVVVVPDDDDDDDPPPVPPDDDDDDDDDDDPDPDDRHDTDDDDPDDDDPPPDDDDDDDD

pLDDT: mean 75.13, std 23.64, range [23.2, 98.19]

Sequence (428 aa):
MDEWSVRWVENWLNGRAQRVVISGAESSWRPVASGVPQGSVLGLVLFNIFINDLDEGTECTLSKFADDTKLGAVADTPEGCAAIQRDLDGLESWAKRNHMKFNKGKHRVLHLGKNNPKHQYRLGVDLLGSSAAEKDLGVLVDNKLSVSQQCALVAKAANGILGCIKKSVASRSREVLLPLYSALSPQAGTKEKTLCCWLCTSGPISLSAKIERKGYTPGESIQIFAEIENCSSRMVVPKATIYQTQAFYAKGKMKEVKQLVANLCGESLSSGKTETWNGKQLKIPPVSPSILDCSIIRVEYSLMVYVDIPGAMDLFLNLPLVIGTIPLHPFGSRTSSVSSQGSMNMNWLGLMLPERPEAPPSYAEVVTEENRQSSLAPIAALDDFERALQGPLFAYIQEFRFLPPPLYSEIDPNPDQPTDETPSCPSR

Radius of gyration: 28.22 Å; chains: 1; bounding box: 85×85×69 Å

Secondary structure (DSSP, 8-state):
--HHHHHHHHHHHTT-EE--EETTEEPPPEE--S---TT-HHHHHHHHHHTTTTTTT-SSEEEEETTEEEEE---SSHHHHHHHHHHHHHHHHHHHHTT----GGG-EEE--STT---PPPEETTEEPEEESEEEETTEEEETT--SHHHHHHHHHHHHHHHHHHHHH-----HHHHHHHHHHHS-EEEEEEEEEEETTEEEEEEEEEEEES-SEE-TT-EEEEEEEEEE-SSS-BEEEEEEEEEEEEEETTEEEEEEEEEEEEE-PPBPTTEEEEEEEEEEEPPS-PPPB-S-SSEEEEEEEEEEEE-TTSPPEEEEEEEEE-SS----S------S--------TTGGGTSPPPPPPPPPHHHHS-HHHHHTT-------SSSGGG--S-----------PPPP-PPP--SSPPP------PPPP-